Protein AF-A0A7Y5Q1J1-F1 (afdb_monomer_lite)

pLDDT: mean 89.86, std 9.93, range [48.72, 98.62]

Sequence (510 aa):
MSLLRELHPDAPARRYSLDDVWHGVTLSKNGDYIPRYSRTAEEQLLSAESVSALACLFGPPYAAAEPYPHQELEEAWRDLLTAQHHEFHSGEGDNGASGERLFERAIATSSEVFARTLEHLGRRVDALEGSAIVFNTLGWTRDVVHDHGVVRSVPAYGYRVVDPYDEIEEPRLGRIEMREEEAEFTLARGNFEVRIDRASGLVRQIFSRDWPDGILGAGKPLGGLEMRRNRSLERFETVNESSTESSGDFAEFVFLREGKAGSRIRVTYSMSMLHDALWIRLQGENVARPDPGLASALGLAIRPVFRPAALLHDHPYGTSEVTAERNRVRKYPTGDAISSSQVFEEVVRPFTASSFVDLLETDAAGRGLLVVHDGCQQFQRDTHGVRALLHSCDLWDGDHYDNVFDAELWLAPHATLRPTERMRLAMECNLGSPRFESFASALGGGDLPATLGALDVDAPNVLCTAFHRDRSASAASLAGSFASAATDPHVIRLVEFDGKPAEVTLRLPG

Foldseek 3Di:
DVVVCVVPVPPDDDDDDQLNPPPFADQQALQLVLLLLLVLLVLLLLLLQLLLLVQPVVPALDPDPDNHPVPLSVQLVVLSVVLPPVCLRRAVLPCVVVSVVSSVSSNVSSQVSNFVSQQSVLQFAAADFFKKKFFDSFQAFAWDADPQAIDHRAGGSWIFIGHPPDRHDHQPQHAWDWDDDPQWIWTDTDQWIWIAGPQFRWTQFTTHPLRNVGWAAHVGTWPWKWFAAPNDIKTQRHWDFDDFDDPPRWGKTWIWTAIPVRWTKIWIWTAFSHASKIKIKIKTDQADAFDADDRGFIKIDDFTNAFFPWKWADDVQEIDTDDLQDWDKHWAFPAAPPPGDIDIDTHASKGWHSFWMWRFHPDPQGWTKIKGWSSQTIWHDDRGGIMGGRHHHHRSNPPDHNRIYIIMMIIHTDTHDAQQRSVVVRVVVNPRPPSGDSMDTRRHPHDHHSGDHFKDKPWSQKTWPGWRWDAPVVCVVPPPPDDPPDGIDIDIDIGGYRPDDDDIDMDGDD

Radius of gyration: 24.0 Å; chains: 1; bounding box: 68×47×70 Å

Structure (mmCIF, N/CA/C/O backbone):
data_AF-A0A7Y5Q1J1-F1
#
_entry.id   AF-A0A7Y5Q1J1-F1
#
loop_
_atom_site.group_PDB
_atom_site.id
_atom_site.type_symbol
_atom_site.label_atom_id
_atom_site.label_alt_id
_atom_site.label_comp_id
_atom_site.label_asym_id
_atom_site.label_entity_id
_atom_site.label_seq_id
_atom_site.pdbx_PDB_ins_code
_atom_site.Cartn_x
_atom_site.Cartn_y
_atom_site.Cartn_z
_atom_site.occupancy
_atom_site.B_iso_or_equiv
_atom_site.auth_seq_id
_atom_site.auth_comp_id
_atom_site.auth_asym_id
_atom_site.auth_atom_id
_atom_site.pdbx_PDB_model_num
ATOM 1 N N . MET A 1 1 ? 26.486 -17.332 11.436 1.00 48.72 1 MET A N 1
ATOM 2 C CA . MET A 1 1 ? 25.911 -18.294 12.410 1.00 48.72 1 MET A CA 1
ATOM 3 C C . MET A 1 1 ? 26.838 -19.462 12.778 1.00 48.72 1 MET A C 1
ATOM 5 O O . MET A 1 1 ? 26.588 -20.045 13.826 1.00 48.72 1 MET A O 1
ATOM 9 N N . SER A 1 2 ? 27.883 -19.818 12.008 1.00 51.91 2 SER A N 1
ATOM 10 C CA . SER A 1 2 ? 28.749 -20.960 12.371 1.00 51.91 2 SER A CA 1
ATOM 11 C C . SER A 1 2 ? 29.604 -20.707 13.623 1.00 51.91 2 SER A C 1
ATOM 13 O O . SER A 1 2 ? 29.660 -21.570 14.488 1.00 51.91 2 SER A O 1
ATOM 15 N N . LEU A 1 3 ? 30.139 -19.492 13.803 1.00 49.16 3 LEU A N 1
ATOM 16 C CA . LEU A 1 3 ? 31.028 -19.169 14.933 1.00 49.16 3 LEU A CA 1
ATOM 17 C C . LEU A 1 3 ? 30.371 -19.303 16.327 1.00 49.16 3 LEU A C 1
ATOM 19 O O . LEU A 1 3 ? 30.995 -19.763 17.274 1.00 49.16 3 LEU A O 1
ATOM 23 N N . LEU A 1 4 ? 29.096 -18.917 16.472 1.00 55.03 4 LEU A N 1
ATOM 24 C CA . LEU A 1 4 ? 28.376 -18.993 17.756 1.00 55.03 4 LEU A CA 1
ATOM 25 C C . LEU A 1 4 ? 27.963 -20.427 18.120 1.00 55.03 4 LEU A C 1
ATOM 27 O O . LEU A 1 4 ? 27.951 -20.768 19.299 1.00 55.03 4 LEU A O 1
ATOM 31 N N . ARG A 1 5 ? 27.658 -21.273 17.123 1.00 56.66 5 ARG A N 1
ATOM 32 C CA . ARG A 1 5 ? 27.369 -22.702 17.345 1.00 56.66 5 ARG A CA 1
ATOM 33 C C . ARG A 1 5 ? 28.625 -23.501 17.677 1.00 56.66 5 ARG A C 1
ATOM 35 O O . ARG A 1 5 ? 28.531 -24.468 18.419 1.00 56.66 5 ARG A O 1
ATOM 42 N N . GLU A 1 6 ? 29.781 -23.089 17.162 1.00 69.81 6 GLU A N 1
ATOM 43 C CA . GLU A 1 6 ? 31.071 -23.679 17.535 1.00 69.81 6 GLU A CA 1
ATOM 44 C C . GLU A 1 6 ? 31.455 -23.354 18.986 1.00 69.81 6 GLU A C 1
ATOM 46 O O . GLU A 1 6 ? 32.007 -24.207 19.676 1.00 69.81 6 GLU A O 1
ATOM 51 N N . LEU A 1 7 ? 31.121 -22.154 19.475 1.00 75.44 7 LEU A N 1
ATOM 52 C CA . LEU A 1 7 ? 31.417 -21.734 20.851 1.00 75.44 7 LEU A CA 1
ATOM 53 C C . LEU A 1 7 ? 30.399 -22.249 21.882 1.00 75.44 7 LEU A C 1
ATOM 55 O O . LEU A 1 7 ? 30.766 -22.517 23.025 1.00 75.44 7 LEU A O 1
ATOM 59 N N . HIS A 1 8 ? 29.131 -22.402 21.490 1.00 77.25 8 HIS A N 1
ATOM 60 C CA . HIS A 1 8 ? 28.055 -22.897 22.351 1.00 77.25 8 HIS A CA 1
ATOM 61 C C . HIS A 1 8 ? 27.115 -23.834 21.573 1.00 77.25 8 HIS A C 1
ATOM 63 O O . HIS A 1 8 ? 26.019 -23.418 21.184 1.00 77.25 8 HIS A O 1
ATOM 69 N N . PRO A 1 9 ? 27.508 -25.104 21.356 1.00 76.25 9 PRO A N 1
ATOM 70 C CA . PRO A 1 9 ? 26.685 -26.072 20.625 1.00 76.25 9 PRO A CA 1
ATOM 71 C C . PRO A 1 9 ? 25.329 -26.329 21.301 1.00 76.25 9 PRO A C 1
ATOM 73 O O . PRO A 1 9 ? 24.355 -26.637 20.617 1.00 76.25 9 PRO A O 1
ATOM 76 N N . ASP A 1 10 ? 25.251 -26.104 22.616 1.00 85.75 10 ASP A N 1
ATOM 77 C CA . ASP A 1 10 ? 24.044 -26.280 23.431 1.00 85.75 10 ASP A CA 1
ATOM 78 C C . ASP A 1 10 ? 23.242 -24.983 23.644 1.00 85.75 10 ASP A C 1
ATOM 80 O O . ASP A 1 10 ? 22.283 -24.969 24.420 1.00 85.75 10 ASP A O 1
ATOM 84 N N . ALA A 1 11 ? 23.614 -23.865 23.006 1.00 83.00 11 ALA A N 1
ATOM 85 C CA . ALA A 1 11 ? 22.842 -22.632 23.141 1.00 83.00 11 ALA A CA 1
ATOM 86 C C . ALA A 1 11 ? 21.409 -22.847 22.608 1.00 83.00 11 ALA A C 1
ATOM 88 O O . ALA A 1 11 ? 21.237 -23.222 21.443 1.00 83.00 11 ALA A O 1
ATOM 89 N N . PRO A 1 12 ? 20.359 -22.594 23.413 1.00 82.88 12 PRO A N 1
ATOM 90 C CA . PRO A 1 12 ? 18.992 -22.825 22.976 1.00 82.88 12 PRO A CA 1
ATOM 91 C C . PRO A 1 12 ? 18.626 -21.853 21.854 1.00 82.88 12 PRO A C 1
ATOM 93 O O . PRO A 1 12 ? 18.803 -20.638 21.977 1.00 82.88 12 PRO A O 1
ATOM 96 N N . ALA A 1 13 ? 18.066 -22.381 20.765 1.00 82.69 13 ALA A N 1
ATOM 97 C CA . ALA A 1 13 ? 17.498 -21.554 19.711 1.00 82.69 13 ALA A CA 1
ATOM 98 C C . ALA A 1 13 ? 16.306 -20.767 20.275 1.00 82.69 13 ALA A C 1
ATOM 100 O O . ALA A 1 13 ? 15.287 -21.348 20.650 1.00 82.69 13 ALA A O 1
ATOM 101 N N . ARG A 1 14 ? 16.428 -19.438 20.332 1.00 81.38 14 ARG A N 1
ATOM 102 C CA . ARG A 1 14 ? 15.300 -18.561 20.652 1.00 81.38 14 ARG A CA 1
ATOM 103 C C . ARG A 1 14 ? 14.501 -18.298 19.386 1.00 81.38 14 ARG A C 1
ATOM 105 O O . ARG A 1 14 ? 15.072 -17.954 18.354 1.00 81.38 14 ARG A O 1
ATOM 112 N N . ARG A 1 15 ? 13.187 -18.473 19.474 1.00 80.44 15 ARG A N 1
ATOM 113 C CA . ARG A 1 15 ? 12.238 -18.099 18.425 1.00 80.44 15 ARG A CA 1
ATOM 114 C C . ARG A 1 15 ? 11.446 -16.911 18.939 1.00 80.44 15 ARG A C 1
ATOM 116 O O . ARG A 1 15 ? 10.961 -16.956 20.066 1.00 80.44 15 ARG A O 1
ATOM 123 N N . TYR A 1 16 ? 11.371 -15.875 18.124 1.00 79.69 16 TYR A N 1
ATOM 124 C CA . TYR A 1 16 ? 10.602 -14.674 18.395 1.00 79.69 16 TYR A CA 1
ATOM 125 C C . TYR A 1 16 ? 9.524 -14.576 17.325 1.00 79.69 16 TYR A C 1
ATOM 127 O O . TYR A 1 16 ? 9.804 -14.836 16.154 1.00 79.69 16 TYR A O 1
ATOM 135 N N . SER A 1 17 ? 8.309 -14.231 17.733 1.00 76.75 17 SER A N 1
ATOM 136 C CA . SER A 1 17 ? 7.320 -13.684 16.809 1.00 76.75 17 SER A CA 1
ATOM 137 C C . SER A 1 17 ? 7.632 -12.206 16.558 1.00 76.75 17 SER A C 1
ATOM 139 O O . SER A 1 17 ? 8.346 -11.575 17.345 1.00 76.75 17 SER A O 1
ATOM 141 N N . LEU A 1 18 ? 7.105 -11.623 15.482 1.00 77.12 18 LEU A N 1
ATOM 142 C CA . LEU A 1 18 ? 7.319 -10.197 15.224 1.00 77.12 18 LEU A CA 1
ATOM 143 C C . LEU A 1 18 ? 6.670 -9.304 16.292 1.00 77.12 18 LEU A C 1
ATOM 145 O O . LEU A 1 18 ? 7.191 -8.230 16.589 1.00 77.12 18 LEU A O 1
ATOM 149 N N . ASP A 1 19 ? 5.614 -9.771 16.964 1.00 79.56 19 ASP A N 1
ATOM 150 C CA . ASP A 1 19 ? 5.049 -9.040 18.100 1.00 79.56 19 ASP A CA 1
ATOM 151 C C . ASP A 1 19 ? 5.921 -9.099 19.369 1.00 79.56 19 ASP A C 1
ATOM 153 O O . ASP A 1 19 ? 5.800 -8.228 20.234 1.00 79.56 19 ASP A O 1
ATOM 157 N N . ASP A 1 20 ? 6.858 -10.052 19.474 1.00 79.25 20 ASP A N 1
ATOM 158 C CA . ASP A 1 20 ? 7.839 -10.097 20.569 1.00 79.25 20 ASP A CA 1
ATOM 159 C C . ASP A 1 20 ? 8.935 -9.044 20.451 1.00 79.25 20 ASP A C 1
ATOM 161 O O . ASP A 1 20 ? 9.536 -8.677 21.463 1.00 79.25 20 ASP A O 1
ATOM 165 N N . VAL A 1 21 ? 9.179 -8.555 19.235 1.00 72.56 21 VAL A N 1
ATOM 166 C CA . VAL A 1 21 ? 10.185 -7.529 18.943 1.00 72.56 21 VAL A CA 1
ATOM 167 C C . VAL A 1 21 ? 9.568 -6.155 18.713 1.00 72.56 21 VAL A C 1
ATOM 169 O O . VAL A 1 21 ? 10.268 -5.268 18.241 1.00 72.56 21 VAL A O 1
ATOM 172 N N . TRP A 1 22 ? 8.295 -5.948 19.077 1.00 79.56 22 TRP A N 1
ATOM 173 C CA . TRP A 1 22 ? 7.647 -4.639 18.998 1.00 79.56 22 TRP A CA 1
ATOM 174 C C . TRP A 1 22 ? 8.482 -3.584 19.749 1.00 79.56 22 TRP A C 1
ATOM 176 O O . TRP A 1 22 ? 8.569 -3.577 20.978 1.00 79.56 22 TRP A O 1
ATOM 186 N N . HIS A 1 23 ? 9.161 -2.736 18.973 1.00 63.34 23 HIS A N 1
ATOM 187 C CA . HIS A 1 23 ? 10.392 -2.035 19.367 1.00 63.34 23 HIS A CA 1
ATOM 188 C C . HIS A 1 23 ? 10.183 -0.586 19.832 1.00 63.34 23 HIS A C 1
ATOM 190 O O . HIS A 1 23 ? 11.147 0.115 20.125 1.00 63.34 23 HIS A O 1
ATOM 196 N N . GLY A 1 24 ? 8.932 -0.135 19.965 1.00 65.25 24 GLY A N 1
ATOM 197 C CA . GLY A 1 24 ? 8.620 1.105 20.684 1.00 65.25 24 GLY A CA 1
ATOM 198 C C . GLY A 1 24 ? 8.797 2.417 19.910 1.00 65.25 24 GLY A C 1
ATOM 199 O O . GLY A 1 24 ? 8.730 3.475 20.536 1.00 65.25 24 GLY A O 1
ATOM 200 N N . VAL A 1 25 ? 8.957 2.380 18.583 1.00 79.12 25 VAL A N 1
ATOM 201 C CA . VAL A 1 25 ? 8.734 3.561 17.727 1.00 79.12 25 VAL A CA 1
ATOM 202 C C . VAL A 1 25 ? 7.222 3.772 17.573 1.00 79.12 25 VAL A C 1
ATOM 204 O O . VAL A 1 25 ? 6.501 2.785 17.408 1.00 79.12 25 VAL A O 1
ATOM 207 N N . THR A 1 26 ? 6.720 5.014 17.655 1.00 84.62 26 THR A N 1
ATOM 208 C CA . THR A 1 26 ? 5.312 5.279 17.301 1.00 84.62 26 THR A CA 1
ATOM 209 C C . THR A 1 26 ? 5.181 5.080 15.816 1.00 84.62 26 THR A C 1
ATOM 211 O O . THR A 1 26 ? 5.703 5.872 15.050 1.00 84.62 26 THR A O 1
ATOM 214 N N . LEU A 1 27 ? 4.470 4.043 15.420 1.00 89.62 27 LEU A N 1
ATOM 215 C CA . LEU A 1 27 ? 3.804 4.037 14.130 1.00 89.62 27 LEU A CA 1
ATOM 216 C C . LEU A 1 27 ? 2.409 4.648 14.338 1.00 89.62 27 LEU A C 1
ATOM 218 O O . LEU A 1 27 ? 1.888 4.628 15.455 1.00 89.62 27 LEU A O 1
ATOM 222 N N . SER A 1 28 ? 1.805 5.179 13.287 1.00 92.56 28 SER A N 1
ATOM 223 C CA . SER A 1 28 ? 0.619 6.047 13.207 1.00 92.56 28 SER A CA 1
ATOM 224 C C . SER A 1 28 ? 0.804 7.510 13.600 1.00 92.56 28 SER A C 1
ATOM 226 O O . SER A 1 28 ? -0.169 8.259 13.580 1.00 92.56 28 SER A O 1
ATOM 228 N N . LYS A 1 29 ? 1.989 7.970 14.006 1.00 92.50 29 LYS A N 1
ATOM 229 C CA . LYS A 1 29 ? 2.165 9.397 14.334 1.00 92.50 29 LYS A CA 1
ATOM 230 C C . LYS A 1 29 ? 2.142 10.267 13.086 1.00 92.50 29 LYS A C 1
ATOM 232 O O . LYS A 1 29 ? 2.488 9.780 12.018 1.00 92.50 29 LYS A O 1
ATOM 237 N N . ASN A 1 30 ? 1.624 11.489 13.212 1.00 93.88 30 ASN A N 1
ATOM 238 C CA . ASN A 1 30 ? 1.484 12.438 12.097 1.00 93.88 30 ASN A CA 1
ATOM 239 C C . ASN A 1 30 ? 0.876 11.818 10.828 1.00 93.88 30 ASN A C 1
ATOM 241 O O . ASN A 1 30 ? 1.170 12.205 9.706 1.00 93.88 30 ASN A O 1
ATOM 245 N N . GLY A 1 31 ? 0.011 10.814 11.003 1.00 93.75 31 GLY A N 1
ATOM 246 C CA . GLY A 1 31 ? -0.638 10.170 9.879 1.00 93.75 31 GLY A CA 1
ATOM 247 C C . GLY A 1 31 ? 0.305 9.260 9.119 1.00 93.75 31 GLY A C 1
ATOM 248 O O . GLY A 1 31 ? 0.183 9.209 7.905 1.00 93.75 31 GLY A O 1
ATOM 249 N N . ASP A 1 32 ? 1.255 8.597 9.794 1.00 94.06 32 ASP A N 1
ATOM 250 C CA . ASP A 1 32 ? 2.233 7.659 9.215 1.00 94.06 32 ASP A CA 1
ATOM 251 C C . ASP A 1 32 ? 2.894 8.223 7.940 1.00 94.06 32 ASP A C 1
ATOM 253 O O . ASP A 1 32 ? 3.154 7.504 6.971 1.00 94.06 32 ASP A O 1
ATOM 257 N N . TYR A 1 33 ? 3.132 9.537 7.924 1.00 91.81 33 TYR A N 1
ATOM 258 C CA . TYR A 1 33 ? 3.593 10.245 6.736 1.00 91.81 33 TYR A CA 1
ATOM 259 C C . TYR A 1 33 ? 4.983 9.738 6.303 1.00 91.81 33 TYR A C 1
ATOM 261 O O . TYR A 1 33 ? 5.160 9.414 5.129 1.00 91.81 33 TYR A O 1
ATOM 269 N N . ILE A 1 34 ? 5.927 9.544 7.240 1.00 92.81 34 ILE A N 1
ATOM 270 C CA . ILE A 1 34 ? 7.263 8.995 6.947 1.00 92.81 34 ILE A CA 1
ATOM 271 C C . ILE A 1 34 ? 7.183 7.560 6.382 1.00 92.81 34 ILE A C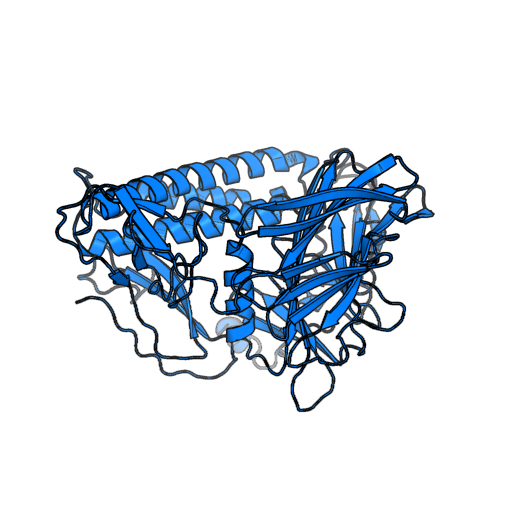 1
ATOM 273 O O . ILE A 1 34 ? 7.752 7.322 5.312 1.00 92.81 34 ILE A O 1
ATOM 277 N N . PRO A 1 35 ? 6.471 6.591 7.003 1.00 93.12 35 PRO A N 1
ATOM 278 C CA . PRO A 1 35 ? 6.261 5.271 6.400 1.00 93.12 35 PRO A CA 1
ATOM 279 C C . PRO A 1 35 ? 5.631 5.305 5.001 1.00 93.12 35 PRO A C 1
ATOM 281 O O . PRO A 1 35 ? 6.047 4.539 4.125 1.00 93.12 35 PRO A O 1
ATOM 284 N N . ARG A 1 36 ? 4.658 6.194 4.762 1.00 93.38 36 ARG A N 1
ATOM 285 C CA . ARG A 1 36 ? 4.035 6.372 3.440 1.00 93.38 36 ARG A CA 1
ATOM 286 C C . ARG A 1 36 ? 5.018 6.931 2.416 1.00 93.38 36 ARG A C 1
ATOM 288 O O . ARG A 1 36 ? 5.104 6.379 1.323 1.00 93.38 36 ARG A O 1
ATOM 295 N N . TYR A 1 37 ? 5.787 7.960 2.770 1.00 93.38 37 TYR A N 1
ATOM 296 C CA . TYR A 1 37 ? 6.833 8.533 1.915 1.00 93.38 37 TYR A CA 1
ATOM 297 C C . TYR A 1 37 ? 7.917 7.513 1.579 1.00 93.38 37 TYR A C 1
ATOM 299 O O . TYR A 1 37 ? 8.285 7.379 0.415 1.00 93.38 37 TYR A O 1
ATOM 307 N N . SER A 1 38 ? 8.364 6.738 2.570 1.00 94.75 38 SER A N 1
ATOM 308 C CA . SER A 1 38 ? 9.313 5.646 2.359 1.00 94.75 38 SER A CA 1
ATOM 309 C C . SER A 1 38 ? 8.802 4.644 1.332 1.00 94.75 38 SER A C 1
ATOM 311 O O . SER A 1 38 ? 9.544 4.270 0.428 1.00 94.75 38 SER A O 1
ATOM 313 N N . ARG A 1 39 ? 7.540 4.215 1.452 1.00 93.62 39 ARG A N 1
ATOM 314 C CA . ARG A 1 39 ? 6.940 3.281 0.494 1.00 93.62 39 ARG A CA 1
ATOM 315 C C . ARG A 1 39 ? 6.841 3.886 -0.901 1.00 93.62 39 ARG A C 1
ATOM 317 O O . ARG A 1 39 ? 7.271 3.253 -1.853 1.00 93.62 39 ARG A O 1
ATOM 324 N N . THR A 1 40 ? 6.315 5.104 -1.009 1.00 93.50 40 THR A N 1
ATOM 325 C CA . THR A 1 40 ? 6.199 5.841 -2.276 1.00 93.50 40 THR A CA 1
ATOM 326 C C . THR A 1 40 ? 7.563 5.954 -2.964 1.00 93.50 40 THR A C 1
ATOM 328 O O . THR A 1 40 ? 7.696 5.618 -4.136 1.00 93.50 40 THR A O 1
ATOM 331 N N . ALA A 1 41 ? 8.605 6.354 -2.234 1.00 95.25 41 ALA A N 1
ATOM 332 C CA . ALA A 1 41 ? 9.956 6.450 -2.773 1.00 95.25 41 ALA A CA 1
ATOM 333 C C . ALA A 1 41 ? 10.507 5.089 -3.233 1.00 95.25 41 ALA A C 1
ATOM 335 O O . ALA A 1 41 ? 11.075 5.007 -4.319 1.00 95.25 41 ALA A O 1
ATOM 336 N N . GLU A 1 42 ? 10.317 4.022 -2.452 1.00 95.75 42 GLU A N 1
ATOM 337 C CA . GLU A 1 42 ? 10.762 2.671 -2.820 1.00 95.75 42 GLU A CA 1
ATOM 338 C C . GLU A 1 42 ? 10.025 2.134 -4.057 1.00 95.75 42 GLU A C 1
ATOM 340 O O . GLU A 1 42 ? 10.660 1.641 -4.988 1.00 95.75 42 GLU A O 1
ATOM 345 N N . GLU A 1 43 ? 8.699 2.275 -4.111 1.00 94.75 43 GLU A N 1
ATOM 346 C CA . GLU A 1 43 ? 7.874 1.848 -5.247 1.00 94.75 43 GLU A CA 1
ATOM 347 C C . GLU A 1 43 ? 8.248 2.595 -6.534 1.00 94.75 43 GLU A C 1
ATOM 349 O O . GLU A 1 43 ? 8.397 1.965 -7.587 1.00 94.75 43 GLU A O 1
ATOM 354 N N . GLN A 1 44 ? 8.455 3.916 -6.464 1.00 95.50 44 GLN A N 1
ATOM 355 C CA . GLN A 1 44 ? 8.859 4.703 -7.630 1.00 95.50 44 GLN A CA 1
ATOM 356 C C . GLN A 1 44 ? 10.255 4.326 -8.118 1.00 95.50 44 GLN A C 1
ATOM 358 O O . GLN A 1 44 ? 10.487 4.210 -9.323 1.00 95.50 44 GLN A O 1
ATOM 363 N N . LEU A 1 45 ? 11.187 4.103 -7.194 1.00 96.56 45 LEU A N 1
ATOM 364 C CA . LEU A 1 45 ? 12.552 3.736 -7.534 1.00 96.56 45 LEU A CA 1
ATOM 365 C C . LEU A 1 45 ? 12.590 2.346 -8.189 1.00 96.56 45 LEU A C 1
ATOM 367 O O . LEU A 1 45 ? 13.132 2.211 -9.285 1.00 96.56 45 LEU A O 1
ATOM 371 N N . LEU A 1 46 ? 11.916 1.345 -7.613 1.00 96.38 46 LEU A N 1
ATOM 372 C CA . LEU A 1 46 ? 11.787 0.013 -8.224 1.00 96.38 46 LEU A CA 1
ATOM 373 C C . LEU A 1 46 ? 11.100 0.069 -9.601 1.00 96.38 46 LEU A C 1
ATOM 375 O O . LEU A 1 46 ? 11.478 -0.662 -10.522 1.00 96.38 46 LEU A O 1
ATOM 379 N N . SER A 1 47 ? 10.121 0.960 -9.771 1.00 95.62 47 SER A N 1
ATOM 380 C CA . SER A 1 47 ? 9.475 1.197 -11.066 1.00 95.62 47 SER A CA 1
ATOM 381 C C . SER A 1 47 ? 10.474 1.754 -12.086 1.00 95.62 47 SER A C 1
ATOM 383 O O . SER A 1 47 ? 10.587 1.210 -13.188 1.00 95.62 47 SER A O 1
ATOM 385 N N . ALA A 1 48 ? 11.249 2.777 -11.709 1.00 96.31 48 ALA A N 1
ATOM 386 C CA . ALA A 1 48 ? 12.286 3.396 -12.538 1.00 96.31 48 ALA A CA 1
ATOM 387 C C . ALA A 1 48 ? 13.392 2.409 -12.939 1.00 96.31 48 ALA A C 1
ATOM 389 O O . ALA A 1 48 ? 13.812 2.385 -14.101 1.00 96.31 48 ALA A O 1
ATOM 390 N N . GLU A 1 49 ? 13.826 1.555 -12.011 1.00 97.19 49 GLU A N 1
ATOM 391 C CA . GLU A 1 49 ? 14.774 0.474 -12.286 1.00 97.19 49 GLU A CA 1
ATOM 392 C C . GLU A 1 49 ? 14.221 -0.511 -13.317 1.00 97.19 49 GLU A C 1
ATOM 394 O O . GLU A 1 49 ? 14.903 -0.833 -14.293 1.00 97.19 49 GLU A O 1
ATOM 399 N N . SER A 1 50 ? 12.973 -0.951 -13.138 1.00 97.06 50 SER A N 1
ATOM 400 C CA . SER A 1 50 ? 12.378 -1.979 -13.994 1.00 97.06 50 SER A CA 1
ATOM 401 C C . SER A 1 50 ? 12.183 -1.524 -15.439 1.00 97.06 50 SER A C 1
ATOM 403 O O . SER A 1 50 ? 12.550 -2.253 -16.365 1.00 97.06 50 SER A O 1
ATOM 405 N N . VAL A 1 51 ? 11.694 -0.297 -15.656 1.00 95.81 51 VAL A N 1
ATOM 406 C CA . VAL A 1 51 ? 11.536 0.252 -17.011 1.00 95.81 51 VAL A CA 1
ATOM 407 C C . VAL A 1 51 ? 12.897 0.507 -17.671 1.00 95.81 51 VAL A C 1
ATOM 409 O O . VAL A 1 51 ? 13.074 0.214 -18.855 1.00 95.81 51 VAL A O 1
ATOM 412 N N . SER A 1 52 ? 13.899 0.954 -16.902 1.00 95.62 52 SER A N 1
ATOM 413 C CA . SER A 1 52 ? 15.276 1.148 -17.387 1.00 95.62 52 SER A CA 1
ATOM 414 C C . SER A 1 52 ? 15.942 -0.174 -17.767 1.00 95.62 52 SER A C 1
ATOM 416 O O . SER A 1 52 ? 16.620 -0.264 -18.795 1.00 95.62 52 SER A O 1
ATOM 418 N N . ALA A 1 53 ? 15.732 -1.224 -16.973 1.00 95.56 53 ALA A N 1
ATOM 419 C CA . ALA A 1 53 ? 16.254 -2.559 -17.242 1.00 95.56 53 ALA A CA 1
ATOM 420 C C . ALA A 1 53 ? 15.600 -3.203 -18.473 1.00 95.56 53 ALA A C 1
ATOM 422 O O . ALA A 1 53 ? 16.299 -3.876 -19.241 1.00 95.56 53 ALA A O 1
ATOM 423 N N . LEU A 1 54 ? 14.303 -2.954 -18.700 1.00 95.50 54 LEU A N 1
ATOM 424 C CA . LEU A 1 54 ? 13.604 -3.360 -19.920 1.00 95.50 54 LEU A CA 1
ATOM 425 C C . LEU A 1 54 ? 14.159 -2.618 -21.143 1.00 95.50 54 LEU A C 1
ATOM 427 O O . LEU A 1 54 ? 14.521 -3.255 -22.131 1.00 95.50 54 LEU A O 1
ATOM 431 N N . ALA A 1 55 ? 14.274 -1.288 -21.077 1.00 93.62 55 ALA A N 1
ATOM 432 C CA . ALA A 1 55 ? 14.780 -0.473 -22.185 1.00 93.62 55 ALA A CA 1
ATOM 433 C C . ALA A 1 55 ? 16.197 -0.886 -22.617 1.00 93.62 55 ALA A C 1
ATOM 435 O O . ALA A 1 55 ? 16.495 -0.953 -23.810 1.00 93.62 55 ALA A O 1
ATOM 436 N N . CYS A 1 56 ? 17.040 -1.270 -21.655 1.00 92.12 56 CYS A N 1
ATOM 437 C CA . CYS A 1 56 ? 18.390 -1.776 -21.894 1.00 92.12 56 CYS A CA 1
ATOM 438 C C . CYS A 1 56 ? 18.474 -3.018 -22.797 1.00 92.12 56 CYS A C 1
ATOM 440 O O . CYS A 1 56 ? 19.546 -3.271 -23.353 1.00 92.12 56 CYS A O 1
ATOM 442 N N . LEU A 1 57 ? 17.394 -3.795 -22.951 1.00 90.69 57 LEU A N 1
ATOM 443 C CA . LEU A 1 57 ? 17.362 -4.936 -23.876 1.00 90.69 57 LEU A CA 1
ATOM 444 C C . LEU A 1 57 ? 17.519 -4.498 -25.342 1.00 90.69 57 LEU A C 1
ATOM 446 O O . LEU A 1 57 ? 17.917 -5.299 -26.184 1.00 90.69 57 LEU A O 1
ATOM 450 N N . PHE A 1 58 ? 17.260 -3.222 -25.642 1.00 88.75 58 PHE A N 1
ATOM 451 C CA . PHE A 1 58 ? 17.244 -2.670 -26.998 1.00 88.75 58 PHE A CA 1
ATOM 452 C C . PHE A 1 58 ? 18.385 -1.690 -27.276 1.00 88.75 58 PHE A C 1
ATOM 454 O O . PHE A 1 58 ? 18.320 -0.918 -28.240 1.00 88.75 58 PHE A O 1
ATOM 461 N N . GLY A 1 59 ? 19.434 -1.736 -26.452 1.00 82.62 59 GLY A N 1
ATOM 462 C CA . GLY A 1 59 ? 20.575 -0.831 -26.528 1.00 82.62 59 GLY A CA 1
ATOM 463 C C . GLY A 1 59 ? 20.374 0.459 -25.724 1.00 82.62 59 GLY A C 1
ATOM 464 O O . GLY A 1 59 ? 19.446 0.559 -24.923 1.00 82.62 59 GLY A O 1
ATOM 465 N N . PRO A 1 60 ? 21.278 1.440 -25.879 1.00 73.50 60 PRO A N 1
ATOM 466 C CA . PRO A 1 60 ? 21.200 2.690 -25.138 1.00 73.50 60 PRO A CA 1
ATOM 467 C C . PRO A 1 60 ? 19.987 3.524 -25.594 1.00 73.50 60 PRO A C 1
ATOM 469 O O . PRO A 1 60 ? 19.809 3.728 -26.798 1.00 73.50 60 PRO A O 1
ATOM 472 N N . PRO A 1 61 ? 19.175 4.049 -24.658 1.00 63.88 61 PRO A N 1
ATOM 473 C CA . PRO A 1 61 ? 17.943 4.761 -24.993 1.00 63.88 61 PRO A CA 1
ATOM 474 C C . PRO A 1 61 ? 18.168 6.169 -25.588 1.00 63.88 61 PRO A C 1
ATOM 476 O O . PRO A 1 61 ? 17.263 6.799 -26.125 1.00 63.88 61 PRO A O 1
ATOM 479 N N . TYR A 1 62 ? 19.378 6.719 -25.519 1.00 60.31 62 TYR A N 1
ATOM 480 C CA . TYR A 1 62 ? 19.733 8.008 -26.127 1.00 60.31 62 TYR A CA 1
ATOM 481 C C . TYR A 1 62 ? 21.258 8.115 -26.240 1.00 60.31 62 TYR A C 1
ATOM 483 O O . TYR A 1 62 ? 21.971 7.163 -25.931 1.00 60.31 62 TYR A O 1
ATOM 491 N N . ALA A 1 63 ? 21.785 9.275 -26.649 1.00 58.34 63 ALA A N 1
ATOM 492 C CA . ALA A 1 63 ? 23.220 9.582 -26.623 1.00 58.34 63 ALA A CA 1
ATOM 493 C C . ALA A 1 63 ? 23.787 9.720 -25.185 1.00 58.34 63 ALA A C 1
ATOM 495 O O . ALA A 1 63 ? 24.576 10.620 -24.906 1.00 58.34 63 ALA A O 1
ATOM 496 N N . ALA A 1 64 ? 23.349 8.871 -24.252 1.00 65.19 64 ALA A N 1
ATOM 497 C CA . ALA A 1 64 ? 23.979 8.689 -22.954 1.00 65.19 64 ALA A CA 1
ATOM 498 C C . ALA A 1 64 ? 25.288 7.914 -23.102 1.00 65.19 64 ALA A C 1
ATOM 500 O O . ALA A 1 64 ? 25.455 7.094 -24.005 1.00 65.19 64 ALA A O 1
ATOM 501 N N . ALA A 1 65 ? 26.197 8.150 -22.158 1.00 67.69 65 ALA A N 1
ATOM 502 C CA . ALA A 1 65 ? 27.415 7.362 -22.027 1.00 67.69 65 ALA A CA 1
ATOM 503 C C . ALA A 1 65 ? 27.133 5.913 -21.578 1.00 67.69 65 ALA A C 1
ATOM 505 O O . ALA A 1 65 ? 27.913 5.023 -21.906 1.00 67.69 65 ALA A O 1
ATOM 506 N N . GLU A 1 66 ? 26.023 5.672 -20.867 1.00 77.94 66 GLU A N 1
ATOM 507 C CA . GLU A 1 66 ? 25.650 4.366 -20.314 1.00 77.94 66 GLU A CA 1
ATOM 508 C C . GLU A 1 66 ? 24.198 3.989 -20.681 1.00 77.94 66 GLU A C 1
ATOM 510 O O . GLU A 1 66 ? 23.326 4.858 -20.669 1.00 77.94 66 GLU A O 1
ATOM 515 N N . PRO A 1 67 ? 23.899 2.711 -20.997 1.00 83.12 67 PRO A N 1
ATOM 516 C CA . PRO A 1 67 ? 22.534 2.269 -21.303 1.00 83.12 67 PRO A CA 1
ATOM 517 C C . PRO A 1 67 ? 21.561 2.321 -20.115 1.00 83.12 67 PRO A C 1
ATOM 519 O O . PRO A 1 67 ? 20.359 2.445 -20.328 1.00 83.12 67 PRO A O 1
ATOM 522 N N . TYR A 1 68 ? 22.073 2.200 -18.887 1.00 92.31 68 TYR A N 1
ATOM 523 C CA . TYR A 1 68 ? 21.300 2.181 -17.645 1.00 92.31 68 TYR A CA 1
ATOM 524 C C . TYR A 1 68 ? 21.698 3.379 -16.767 1.00 92.31 68 TYR A C 1
ATOM 526 O O . TYR A 1 68 ? 22.897 3.630 -16.627 1.00 92.31 68 TYR A O 1
ATOM 534 N N . PRO A 1 69 ? 20.746 4.115 -16.164 1.00 93.31 69 PRO A N 1
ATOM 535 C CA . PRO A 1 69 ? 21.025 5.340 -15.411 1.00 93.31 69 PRO A CA 1
ATOM 536 C C . PRO A 1 69 ? 21.529 5.029 -13.992 1.00 93.31 69 PRO A C 1
ATOM 538 O O . PRO A 1 69 ? 20.877 5.330 -12.993 1.00 93.31 69 PRO A O 1
ATOM 541 N N . HIS A 1 70 ? 22.693 4.376 -13.901 1.00 92.88 70 HIS A N 1
ATOM 542 C CA . HIS A 1 70 ? 23.282 3.942 -12.632 1.00 92.88 70 HIS A CA 1
ATOM 543 C C . HIS A 1 70 ? 23.499 5.103 -11.666 1.00 92.88 70 HIS A C 1
ATOM 545 O O . HIS A 1 70 ? 23.193 4.967 -10.488 1.00 92.88 70 HIS A O 1
ATOM 551 N N . GLN A 1 71 ? 24.027 6.231 -12.148 1.00 92.75 71 GLN A N 1
ATOM 552 C CA . GLN A 1 71 ? 24.356 7.353 -11.275 1.00 92.75 71 GLN A CA 1
ATOM 553 C C . GLN A 1 71 ? 23.101 7.900 -10.586 1.00 92.75 71 GLN A C 1
ATOM 555 O O . GLN A 1 71 ? 23.072 7.994 -9.360 1.00 92.75 71 GLN A O 1
ATOM 560 N N . GLU A 1 72 ? 22.066 8.223 -11.360 1.00 95.81 72 GLU A N 1
ATOM 561 C CA . GLU A 1 72 ? 20.838 8.820 -10.838 1.00 95.81 72 GLU A CA 1
ATOM 562 C C . GLU A 1 72 ? 20.086 7.859 -9.911 1.00 95.81 72 GLU A C 1
ATOM 564 O O . GLU A 1 72 ? 19.625 8.263 -8.844 1.00 95.81 72 GLU A O 1
ATOM 569 N N . LEU A 1 73 ? 20.002 6.574 -10.276 1.00 96.75 73 LEU A N 1
ATOM 570 C CA . LEU A 1 73 ? 19.327 5.568 -9.452 1.00 96.75 73 LEU A CA 1
ATOM 571 C C . LEU A 1 73 ? 20.106 5.254 -8.164 1.00 96.75 73 LEU A C 1
ATOM 573 O O . LEU A 1 73 ? 19.495 5.104 -7.108 1.00 96.75 73 LEU A O 1
ATOM 577 N N . GLU A 1 74 ? 21.442 5.208 -8.203 1.00 96.12 74 GLU A N 1
ATOM 578 C CA . GLU A 1 74 ? 22.261 5.063 -6.991 1.00 96.12 74 GLU A CA 1
ATOM 579 C C . GLU A 1 74 ? 22.128 6.273 -6.058 1.00 96.12 74 GLU A C 1
ATOM 581 O O . GLU A 1 74 ? 22.093 6.110 -4.838 1.00 96.12 74 GLU A O 1
ATOM 586 N N . GLU A 1 75 ? 22.086 7.492 -6.601 1.00 97.81 75 GLU A N 1
ATOM 587 C CA . GLU A 1 75 ? 21.861 8.709 -5.814 1.00 97.81 75 GLU A CA 1
ATOM 588 C C . GLU A 1 75 ? 20.468 8.696 -5.167 1.00 97.81 75 GLU A C 1
ATOM 590 O O . GLU A 1 75 ? 20.368 8.895 -3.954 1.00 97.81 75 GLU A O 1
ATOM 595 N N . ALA A 1 76 ? 19.422 8.332 -5.917 1.00 98.31 76 ALA A N 1
ATOM 596 C CA . ALA A 1 76 ? 18.072 8.170 -5.377 1.00 98.31 76 ALA A CA 1
ATOM 597 C C . ALA A 1 76 ? 18.004 7.098 -4.270 1.00 98.31 76 ALA A C 1
ATOM 599 O O . ALA A 1 76 ? 17.363 7.315 -3.240 1.00 98.31 76 ALA A O 1
ATOM 600 N N . TRP A 1 77 ? 18.712 5.971 -4.426 1.00 98.31 77 TRP A N 1
ATOM 601 C CA . TRP A 1 77 ? 18.807 4.941 -3.383 1.00 98.31 77 TRP A CA 1
ATOM 602 C C . TRP A 1 77 ? 19.520 5.453 -2.134 1.00 98.31 77 TRP A C 1
ATOM 604 O O . TRP A 1 77 ? 19.075 5.178 -1.020 1.00 98.31 77 TRP A O 1
ATOM 614 N N . ARG A 1 78 ? 20.621 6.201 -2.285 1.00 98.44 78 ARG A N 1
ATOM 615 C CA . ARG A 1 78 ? 21.333 6.798 -1.140 1.00 98.44 78 ARG A CA 1
ATOM 616 C C . ARG A 1 78 ? 20.421 7.737 -0.361 1.00 98.44 78 ARG A C 1
ATOM 618 O O . ARG A 1 78 ? 20.453 7.713 0.870 1.00 98.44 78 ARG A O 1
ATOM 625 N N . ASP A 1 79 ? 19.601 8.513 -1.056 1.00 98.56 79 ASP A N 1
ATOM 626 C CA . ASP A 1 79 ? 18.645 9.424 -0.434 1.00 98.56 79 ASP A CA 1
ATOM 627 C C . ASP A 1 79 ? 17.550 8.684 0.317 1.00 98.56 79 ASP A C 1
ATOM 629 O O . ASP A 1 79 ? 17.358 8.942 1.505 1.00 98.56 79 ASP A O 1
ATOM 633 N N . LEU A 1 80 ? 16.911 7.712 -0.338 1.00 98.19 80 LEU A N 1
ATOM 634 C CA . LEU A 1 80 ? 15.900 6.849 0.265 1.00 98.19 80 LEU A CA 1
ATOM 635 C C . LEU A 1 80 ? 16.436 6.147 1.521 1.00 98.19 80 LEU A C 1
ATOM 637 O O . LEU A 1 80 ? 15.849 6.257 2.594 1.00 98.19 80 LEU A O 1
ATOM 641 N N . LEU A 1 81 ? 17.581 5.469 1.420 1.00 98.06 81 LEU A N 1
ATOM 642 C CA . LEU A 1 81 ? 18.167 4.722 2.538 1.00 98.06 81 LEU A CA 1
ATOM 643 C C . LEU A 1 81 ? 18.612 5.637 3.682 1.00 98.06 81 LEU A C 1
ATOM 645 O O . LEU A 1 81 ? 18.526 5.253 4.849 1.00 98.06 81 LEU A O 1
ATOM 649 N N . THR A 1 82 ? 19.071 6.851 3.368 1.00 97.50 82 THR A N 1
ATOM 650 C CA . THR A 1 82 ? 19.371 7.851 4.396 1.00 97.50 82 THR A CA 1
ATOM 651 C C . THR A 1 82 ? 18.078 8.287 5.081 1.00 97.50 82 THR A C 1
ATOM 653 O O . THR A 1 82 ? 18.014 8.257 6.305 1.00 97.50 82 THR A O 1
ATOM 656 N N . ALA A 1 83 ? 17.029 8.611 4.323 1.00 96.62 83 ALA A N 1
ATOM 657 C CA . ALA A 1 83 ? 15.723 9.021 4.843 1.00 96.62 83 ALA A CA 1
ATOM 658 C C . ALA A 1 83 ? 15.027 7.935 5.688 1.00 96.62 83 ALA A C 1
ATOM 660 O O . ALA A 1 83 ? 14.304 8.248 6.630 1.00 96.62 83 ALA A O 1
ATOM 661 N N . GLN A 1 84 ? 15.299 6.658 5.409 1.00 95.12 84 GLN A N 1
ATOM 662 C CA . GLN A 1 84 ? 14.839 5.511 6.201 1.00 95.12 84 GLN A CA 1
ATOM 663 C C . GLN A 1 84 ? 15.597 5.317 7.524 1.00 95.12 84 GLN A C 1
ATOM 665 O O . GLN A 1 84 ? 15.297 4.385 8.279 1.00 95.12 84 GLN A O 1
ATOM 670 N N . HIS A 1 85 ? 16.582 6.163 7.841 1.00 93.88 85 HIS A N 1
ATOM 671 C CA . HIS A 1 85 ? 17.255 6.095 9.129 1.00 93.88 85 HIS A CA 1
ATOM 672 C C . HIS A 1 85 ? 16.239 6.256 10.265 1.00 93.88 85 HIS A C 1
ATOM 674 O O . HIS A 1 85 ? 15.465 7.211 10.299 1.00 93.88 85 HIS A O 1
ATOM 680 N N . HIS A 1 86 ? 16.270 5.328 11.225 1.00 88.94 86 HIS A N 1
ATOM 681 C CA . HIS A 1 86 ? 15.275 5.256 12.295 1.00 88.94 86 HIS A CA 1
ATOM 682 C C . HIS A 1 86 ? 15.102 6.571 13.065 1.00 88.94 86 HIS A C 1
ATOM 684 O O . HIS A 1 86 ? 13.982 6.857 13.458 1.00 88.94 86 HIS A O 1
ATOM 690 N N . GLU A 1 87 ? 16.154 7.384 13.218 1.00 88.81 87 GLU A N 1
ATOM 691 C CA . GLU A 1 87 ? 16.084 8.701 13.879 1.00 88.81 87 GLU A CA 1
ATOM 692 C C . GLU A 1 87 ? 15.179 9.717 13.171 1.00 88.81 87 GLU A C 1
ATOM 694 O O . GLU A 1 87 ? 14.588 10.561 13.840 1.00 88.81 87 GLU A O 1
ATOM 699 N N . PHE A 1 88 ? 15.033 9.644 11.843 1.00 92.06 88 PHE A N 1
ATOM 700 C CA . PHE A 1 88 ? 14.106 10.527 11.128 1.00 92.06 88 PHE A CA 1
ATOM 701 C C . PHE A 1 88 ? 12.658 10.187 11.444 1.00 92.06 88 PHE A C 1
ATOM 703 O O . PHE A 1 88 ? 11.842 11.087 11.608 1.00 92.06 88 PHE A O 1
ATOM 710 N N . HIS A 1 89 ? 12.362 8.894 11.586 1.00 88.31 89 HIS A N 1
ATOM 711 C CA . HIS A 1 89 ? 11.044 8.449 12.001 1.00 88.31 89 HIS A CA 1
ATOM 712 C C . HIS A 1 89 ? 10.856 8.546 13.517 1.00 88.31 89 HIS A C 1
ATOM 714 O O . HIS A 1 89 ? 9.766 8.854 13.948 1.00 88.31 89 HIS A O 1
ATOM 720 N N . SER A 1 90 ? 11.847 8.304 14.379 1.00 86.56 90 SER A N 1
ATOM 721 C CA . SER A 1 90 ? 11.639 8.369 15.836 1.00 86.56 90 SER A CA 1
ATOM 722 C C . SER A 1 90 ? 11.608 9.793 16.384 1.00 86.56 90 SER A C 1
ATOM 724 O O . SER A 1 90 ? 10.897 10.017 17.359 1.00 86.56 90 SER A O 1
ATOM 726 N N . GLY A 1 91 ? 12.321 10.732 15.755 1.00 87.44 91 GLY A N 1
ATOM 727 C CA . GLY A 1 91 ? 12.328 12.156 16.098 1.00 87.44 91 GLY A CA 1
ATOM 728 C C . GLY A 1 91 ? 11.899 13.016 14.913 1.00 87.44 91 GLY A C 1
ATOM 729 O O . GLY A 1 91 ? 12.688 13.821 14.416 1.00 87.44 91 GLY A O 1
ATOM 730 N N . GLU A 1 92 ? 10.655 12.851 14.459 1.00 90.50 92 GLU A N 1
ATOM 731 C CA . GLU A 1 92 ? 10.085 13.627 13.348 1.00 90.50 92 GLU A CA 1
ATOM 732 C C . GLU A 1 92 ? 10.095 15.125 13.666 1.00 90.50 92 GLU A C 1
ATOM 734 O O . GLU A 1 92 ? 10.423 15.936 12.802 1.00 90.50 92 GLU A O 1
ATOM 739 N N . GLY A 1 93 ? 9.836 15.490 14.927 1.00 89.38 93 GLY A N 1
ATOM 740 C CA . GLY A 1 93 ? 9.854 16.887 15.368 1.00 89.38 93 GLY A CA 1
ATOM 741 C C . GLY A 1 93 ? 11.225 17.568 15.310 1.00 89.38 93 GLY A C 1
ATOM 742 O O . GLY A 1 93 ? 11.286 18.781 15.115 1.00 89.38 93 GLY A O 1
ATOM 743 N N . ASP A 1 94 ? 12.314 16.803 15.429 1.00 88.56 94 ASP A N 1
ATOM 744 C CA . ASP A 1 94 ? 13.683 17.337 15.435 1.00 88.56 94 ASP A CA 1
ATOM 745 C C . ASP A 1 94 ? 14.350 17.216 14.058 1.00 88.56 94 ASP A C 1
ATOM 747 O O . ASP A 1 94 ? 14.962 18.164 13.560 1.00 88.56 94 ASP A O 1
ATOM 751 N N . ASN A 1 95 ? 14.231 16.041 13.433 1.00 89.62 95 ASN A N 1
ATOM 752 C CA . ASN A 1 95 ? 14.985 15.670 12.236 1.00 89.62 95 ASN A CA 1
ATOM 753 C C . ASN A 1 95 ? 14.087 15.289 11.045 1.00 89.62 95 ASN A C 1
ATOM 755 O O . ASN A 1 95 ? 14.601 15.109 9.937 1.00 89.62 95 ASN A O 1
ATOM 759 N N . GLY A 1 96 ? 12.767 15.173 11.229 1.00 90.06 96 GLY A N 1
ATOM 760 C CA . GLY A 1 96 ? 11.834 14.655 10.218 1.00 90.06 96 GLY A CA 1
ATOM 761 C C . GLY A 1 96 ? 11.865 15.426 8.900 1.00 90.06 96 GLY A C 1
ATOM 762 O O . GLY A 1 96 ? 11.912 14.813 7.838 1.00 90.06 96 GLY A O 1
ATOM 763 N N . ALA A 1 97 ? 11.982 16.757 8.952 1.00 92.50 97 ALA A N 1
ATOM 764 C CA . ALA A 1 97 ? 12.079 17.607 7.759 1.00 92.50 97 ALA A CA 1
ATOM 765 C C . ALA A 1 97 ? 13.334 17.331 6.901 1.00 92.50 97 ALA A C 1
ATOM 767 O O . ALA A 1 97 ? 13.348 17.601 5.700 1.00 92.50 97 ALA A O 1
ATOM 768 N N . SER A 1 98 ? 14.421 16.818 7.492 1.00 94.12 98 SER A N 1
ATOM 769 C CA . SER A 1 98 ? 15.583 16.364 6.717 1.00 94.12 98 SER A CA 1
ATOM 770 C C . SER A 1 98 ? 15.295 15.048 5.999 1.00 94.12 98 SER A C 1
ATOM 772 O O . SER A 1 98 ? 15.669 14.918 4.836 1.00 94.12 98 SER A O 1
ATOM 774 N N . GLY A 1 99 ? 14.609 14.113 6.664 1.00 94.69 99 GLY A N 1
ATOM 775 C CA . GLY A 1 99 ? 14.124 12.880 6.042 1.00 94.69 99 GLY A CA 1
ATOM 776 C C . GLY A 1 99 ? 13.154 13.163 4.892 1.00 94.69 99 GLY A C 1
ATOM 777 O O . GLY A 1 99 ? 13.329 12.620 3.806 1.00 94.69 99 GLY A O 1
ATOM 778 N N . GLU A 1 100 ? 12.213 14.091 5.090 1.00 95.12 100 GLU A N 1
ATOM 779 C CA . GLU A 1 100 ? 11.243 14.540 4.078 1.00 95.12 100 GLU A CA 1
ATOM 780 C C . GLU A 1 100 ? 11.913 14.928 2.763 1.00 95.12 100 GLU A C 1
ATOM 782 O O . GLU A 1 100 ? 11.645 14.344 1.718 1.00 95.12 100 GLU A O 1
ATOM 787 N N . ARG A 1 101 ? 12.861 15.867 2.830 1.00 97.31 101 ARG A N 1
ATOM 788 C CA . ARG A 1 101 ? 13.558 16.396 1.650 1.00 97.31 101 ARG A CA 1
ATOM 789 C C . ARG A 1 101 ? 14.367 15.333 0.918 1.00 97.31 101 ARG A C 1
ATOM 791 O O . ARG A 1 101 ? 14.577 15.437 -0.289 1.00 97.31 101 ARG A O 1
ATOM 798 N N . LEU A 1 102 ? 14.865 14.333 1.644 1.00 97.94 102 LEU A N 1
ATOM 799 C CA . LEU A 1 102 ? 15.568 13.202 1.048 1.00 97.94 102 LEU A CA 1
ATOM 800 C C . LEU A 1 102 ? 14.590 12.269 0.323 1.00 97.94 102 LEU A C 1
ATOM 802 O O . LEU A 1 102 ? 14.876 11.878 -0.806 1.00 97.94 102 LEU A O 1
ATOM 806 N N . PHE A 1 103 ? 13.419 11.979 0.900 1.00 97.56 103 PHE A N 1
ATOM 807 C CA . PHE A 1 103 ? 12.361 11.251 0.191 1.00 97.56 103 PHE A CA 1
ATOM 808 C C . PHE A 1 103 ? 11.888 12.007 -1.055 1.00 97.56 103 PHE A C 1
ATOM 810 O O . PHE A 1 103 ? 11.812 11.408 -2.125 1.00 97.56 103 PHE A O 1
ATOM 817 N N . GLU A 1 104 ? 11.638 13.316 -0.955 1.00 97.19 104 GLU A N 1
ATOM 818 C CA . GLU A 1 104 ? 11.259 14.158 -2.098 1.00 97.19 104 GLU A CA 1
ATOM 819 C C . GLU A 1 104 ? 12.304 14.090 -3.217 1.00 97.19 104 GLU A C 1
ATOM 821 O O . GLU A 1 104 ? 11.953 13.919 -4.385 1.00 97.19 104 GLU A O 1
ATOM 826 N N . ARG A 1 105 ? 13.598 14.169 -2.874 1.00 98.25 105 ARG A N 1
ATOM 827 C CA . ARG A 1 105 ? 14.686 14.070 -3.854 1.00 98.25 105 ARG A CA 1
ATOM 828 C C . ARG A 1 105 ? 14.771 12.681 -4.487 1.00 98.25 105 ARG A C 1
ATOM 830 O O . ARG A 1 105 ? 14.954 12.594 -5.704 1.00 98.25 105 ARG A O 1
ATOM 837 N N . ALA A 1 106 ? 14.591 11.618 -3.701 1.00 98.12 106 ALA A N 1
ATOM 838 C CA . ALA A 1 106 ? 14.553 10.247 -4.204 1.00 98.12 106 ALA A CA 1
ATOM 839 C C . ALA A 1 106 ? 13.386 10.050 -5.185 1.00 98.12 106 ALA A C 1
ATOM 841 O O . ALA A 1 106 ? 13.595 9.545 -6.291 1.00 98.12 106 ALA A O 1
ATOM 842 N N . ILE A 1 107 ? 12.181 10.510 -4.822 1.00 96.44 107 ILE A N 1
ATOM 843 C CA . ILE A 1 107 ? 10.974 10.443 -5.661 1.00 96.44 107 ILE A CA 1
ATOM 844 C C . ILE A 1 107 ? 11.158 11.265 -6.935 1.00 96.44 107 ILE A C 1
ATOM 846 O O . ILE A 1 107 ? 10.895 10.756 -8.020 1.00 96.44 107 ILE A O 1
ATOM 850 N N . ALA A 1 108 ? 11.636 12.507 -6.839 1.00 96.56 108 ALA A N 1
ATOM 851 C CA . ALA A 1 108 ? 11.825 13.375 -8.000 1.00 96.56 108 ALA A CA 1
ATOM 852 C C . ALA A 1 108 ? 12.820 12.770 -9.003 1.00 96.56 108 ALA A C 1
ATOM 854 O O . ALA A 1 108 ? 12.509 12.648 -10.188 1.00 96.56 108 ALA A O 1
ATOM 855 N N . THR A 1 109 ? 13.980 12.317 -8.517 1.00 97.62 109 THR A N 1
ATOM 856 C CA . THR A 1 109 ? 15.026 11.708 -9.356 1.00 97.62 109 THR A CA 1
ATOM 857 C C . THR A 1 109 ? 14.524 10.441 -10.045 1.00 97.62 109 THR A C 1
ATOM 859 O O . THR A 1 109 ? 14.667 10.284 -11.257 1.00 97.62 109 THR A O 1
ATOM 862 N N . SER A 1 110 ? 13.893 9.537 -9.291 1.00 96.81 110 SER A N 1
ATOM 863 C CA . SER A 1 110 ? 13.366 8.286 -9.846 1.00 96.81 110 SER A CA 1
ATOM 864 C C . SER A 1 110 ? 12.159 8.504 -10.769 1.00 96.81 110 SER A C 1
ATOM 866 O O . SER A 1 110 ? 12.013 7.783 -11.755 1.00 96.81 110 SER A O 1
ATOM 868 N N . SER A 1 111 ? 11.330 9.522 -10.527 1.00 95.25 111 SER A N 1
ATOM 869 C CA . SER A 1 111 ? 10.232 9.920 -11.426 1.00 95.25 111 SER A CA 1
ATOM 870 C C . SER A 1 111 ? 10.745 10.436 -12.764 1.00 95.25 111 SER A C 1
ATOM 872 O O . SER A 1 111 ? 10.252 10.013 -13.807 1.00 95.25 111 SER A O 1
ATOM 874 N N . GLU A 1 112 ? 11.778 11.281 -12.762 1.00 94.88 112 GLU A N 1
ATOM 875 C CA . GLU A 1 112 ? 12.390 11.769 -14.000 1.00 94.88 112 GLU A CA 1
ATOM 876 C C . GLU A 1 112 ? 12.992 10.617 -14.820 1.00 94.88 112 GLU A C 1
ATOM 878 O O . GLU A 1 112 ? 12.767 10.528 -16.030 1.00 94.88 112 GLU A O 1
ATOM 883 N N . VAL A 1 113 ? 13.718 9.705 -14.159 1.00 95.00 113 VAL A N 1
ATOM 884 C CA . VAL A 1 113 ? 14.279 8.503 -14.795 1.00 95.00 113 VAL A CA 1
ATOM 885 C C . VAL A 1 113 ? 13.178 7.631 -15.393 1.00 95.00 113 VAL A C 1
ATOM 887 O O . VAL A 1 113 ? 13.305 7.192 -16.539 1.00 95.00 113 VAL A O 1
ATOM 890 N N . PHE A 1 114 ? 12.102 7.386 -14.648 1.00 94.88 114 PHE A N 1
ATOM 891 C CA . PHE A 1 114 ? 10.978 6.589 -15.124 1.00 94.88 114 PHE A CA 1
ATOM 892 C C . PHE A 1 114 ? 10.319 7.233 -16.349 1.00 94.88 114 PHE A C 1
ATOM 894 O O . PHE A 1 114 ? 10.263 6.608 -17.409 1.00 94.88 114 PHE A O 1
ATOM 901 N N . ALA A 1 115 ? 9.897 8.496 -16.234 1.00 93.31 115 ALA A N 1
ATOM 902 C CA . ALA A 1 115 ? 9.154 9.206 -17.272 1.00 93.31 115 ALA A CA 1
ATOM 903 C C . ALA A 1 115 ? 9.947 9.304 -18.581 1.00 93.31 115 ALA A C 1
ATOM 905 O O . ALA A 1 115 ? 9.445 8.927 -19.640 1.00 93.31 115 ALA A O 1
ATOM 906 N N . ARG A 1 116 ? 11.223 9.717 -18.525 1.00 92.31 116 ARG A N 1
ATOM 907 C CA . ARG A 1 116 ? 12.060 9.837 -19.735 1.00 92.31 116 ARG A CA 1
ATOM 908 C C . ARG A 1 116 ? 12.341 8.485 -20.397 1.00 92.31 116 ARG A C 1
ATOM 910 O O . ARG A 1 116 ? 12.484 8.409 -21.617 1.00 92.31 116 ARG A O 1
ATOM 917 N N . THR A 1 117 ? 12.437 7.416 -19.605 1.00 93.44 117 THR A N 1
ATOM 918 C CA . THR A 1 117 ? 12.670 6.060 -20.122 1.00 93.44 117 THR A CA 1
ATOM 919 C C . THR A 1 117 ? 11.405 5.504 -20.761 1.00 93.44 117 THR A C 1
ATOM 921 O O . THR A 1 117 ? 11.472 4.917 -21.842 1.00 93.44 117 THR A O 1
ATOM 924 N N . LEU A 1 118 ? 10.247 5.727 -20.140 1.00 93.06 118 LEU A N 1
ATOM 925 C CA . LEU A 1 118 ? 8.965 5.327 -20.703 1.00 93.06 118 LEU A CA 1
ATOM 926 C C . LEU A 1 118 ? 8.646 6.114 -21.981 1.00 93.06 118 LEU A C 1
ATOM 928 O O . LEU A 1 118 ? 8.224 5.518 -22.970 1.00 93.06 118 LEU A O 1
ATOM 932 N N . GLU A 1 119 ? 8.941 7.416 -22.009 1.00 91.94 119 GLU A N 1
ATOM 933 C CA . GLU A 1 119 ? 8.851 8.233 -23.221 1.00 91.94 119 GLU A CA 1
ATOM 934 C C . GLU A 1 119 ? 9.765 7.679 -24.321 1.00 91.94 119 GLU A C 1
ATOM 936 O O . GLU A 1 119 ? 9.328 7.513 -25.459 1.00 91.94 119 GLU A O 1
ATOM 941 N N . HIS A 1 120 ? 11.017 7.327 -23.997 1.00 91.50 120 HIS A N 1
ATOM 942 C CA . HIS A 1 120 ? 11.923 6.696 -24.958 1.00 91.50 120 HIS A CA 1
ATOM 943 C C . HIS A 1 120 ? 11.328 5.419 -25.565 1.00 91.50 120 HIS A C 1
ATOM 945 O O . HIS A 1 120 ? 11.356 5.261 -26.789 1.00 91.50 120 HIS A O 1
ATOM 951 N N . LEU A 1 121 ? 10.775 4.532 -24.731 1.00 92.38 121 LEU A N 1
ATOM 952 C CA . LEU A 1 121 ? 10.082 3.337 -25.208 1.00 92.38 121 LEU A CA 1
ATOM 953 C C . LEU A 1 121 ? 8.907 3.721 -26.113 1.00 92.38 121 LEU A C 1
ATOM 955 O O . LEU A 1 121 ? 8.820 3.201 -27.220 1.00 92.38 121 LEU A O 1
ATOM 959 N N . GLY A 1 122 ? 8.080 4.692 -25.716 1.00 92.44 122 GLY A N 1
ATOM 960 C CA . GLY A 1 122 ? 6.962 5.203 -26.518 1.00 92.44 122 GLY A CA 1
ATOM 961 C C . GLY A 1 122 ? 7.363 5.707 -27.912 1.00 92.44 122 GLY A C 1
ATOM 962 O O . GLY A 1 122 ? 6.618 5.520 -28.874 1.00 92.44 122 GLY A O 1
ATOM 963 N N . ARG A 1 123 ? 8.570 6.269 -28.077 1.00 91.44 123 ARG A N 1
ATOM 964 C CA . ARG A 1 123 ? 9.101 6.657 -29.404 1.00 91.44 123 ARG A CA 1
ATOM 965 C C . ARG A 1 123 ? 9.523 5.470 -30.270 1.00 91.44 123 ARG A C 1
ATOM 967 O O . ARG A 1 123 ? 9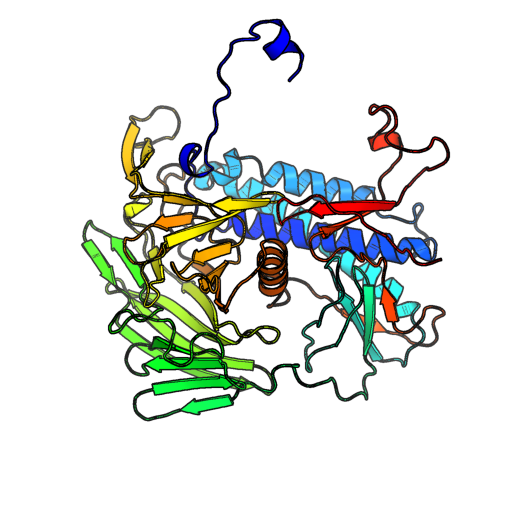.697 5.635 -31.474 1.00 91.44 123 ARG A O 1
ATOM 974 N N . ARG A 1 124 ? 9.759 4.309 -29.664 1.00 92.69 124 ARG A N 1
ATOM 975 C CA . ARG A 1 124 ? 10.262 3.110 -30.337 1.00 92.69 124 ARG A CA 1
ATOM 976 C C . ARG A 1 124 ? 9.215 2.032 -30.548 1.00 92.69 124 ARG A C 1
ATOM 978 O O . ARG A 1 124 ? 9.510 1.095 -31.278 1.00 92.69 124 ARG A O 1
ATOM 985 N N . VAL A 1 125 ? 8.027 2.125 -29.961 1.00 93.38 125 VAL A N 1
ATOM 986 C CA . VAL A 1 125 ? 6.973 1.145 -30.237 1.00 93.38 125 VAL A CA 1
ATOM 987 C C . VAL A 1 125 ? 6.337 1.391 -31.606 1.00 93.38 125 VAL A C 1
ATOM 989 O O . VAL A 1 125 ? 6.035 2.525 -31.981 1.00 93.38 125 VAL A O 1
ATOM 992 N N . ASP A 1 126 ? 6.131 0.311 -32.354 1.00 91.81 126 ASP A N 1
ATOM 993 C CA . ASP A 1 126 ? 5.309 0.288 -33.560 1.00 91.81 126 ASP A CA 1
ATOM 994 C C . ASP A 1 126 ? 3.824 0.412 -33.175 1.00 91.81 126 ASP A C 1
ATOM 996 O O . ASP A 1 126 ? 3.186 -0.548 -32.738 1.00 91.81 126 ASP A O 1
ATOM 1000 N N . ALA A 1 127 ? 3.304 1.637 -33.249 1.00 91.19 127 ALA A N 1
ATOM 1001 C CA . ALA A 1 127 ? 1.947 2.010 -32.857 1.00 91.19 127 ALA A CA 1
ATOM 1002 C C . ALA A 1 127 ? 1.422 3.181 -33.704 1.00 91.19 127 ALA A C 1
ATOM 1004 O O . ALA A 1 127 ? 2.180 3.802 -34.453 1.00 91.19 127 ALA A O 1
ATOM 1005 N N . LEU A 1 128 ? 0.135 3.519 -33.572 1.00 89.44 128 LEU A N 1
ATOM 1006 C CA . LEU A 1 128 ? -0.386 4.772 -34.120 1.00 89.44 128 LEU A CA 1
ATOM 1007 C C . LEU A 1 128 ? 0.096 5.965 -33.289 1.00 89.44 128 LEU A C 1
ATOM 1009 O O . LEU A 1 128 ? 0.216 5.884 -32.064 1.00 89.44 128 LEU A O 1
ATOM 1013 N N . GLU A 1 129 ? 0.333 7.092 -33.956 1.00 88.06 129 GLU A N 1
ATOM 1014 C CA . GLU A 1 129 ? 0.561 8.366 -33.276 1.00 88.06 129 GLU A CA 1
ATOM 1015 C C . GLU A 1 129 ? -0.635 8.689 -32.366 1.00 88.06 129 GLU A C 1
ATOM 1017 O O . GLU A 1 129 ? -1.790 8.598 -32.786 1.00 88.06 129 GLU A O 1
ATOM 1022 N N . GLY A 1 130 ? -0.352 9.043 -31.111 1.00 85.81 130 GLY A N 1
ATOM 1023 C CA . GLY A 1 130 ? -1.379 9.313 -30.101 1.00 85.81 130 GLY A CA 1
ATOM 1024 C C . GLY A 1 130 ? -1.794 8.097 -29.268 1.00 85.81 130 GLY A C 1
ATOM 1025 O O . GLY A 1 130 ? -2.601 8.256 -28.358 1.00 85.81 130 GLY A O 1
ATOM 1026 N N . SER A 1 131 ? -1.228 6.911 -29.522 1.00 91.44 131 SER A N 1
ATOM 1027 C CA . SER A 1 131 ? -1.413 5.743 -28.642 1.00 91.44 131 SER A CA 1
ATOM 1028 C C . SER A 1 131 ? -0.784 5.972 -27.270 1.00 91.44 131 SER A C 1
ATOM 1030 O O . SER A 1 131 ? 0.119 6.797 -27.126 1.00 91.44 131 SER A O 1
ATOM 1032 N N . ALA A 1 132 ? -1.224 5.223 -26.263 1.00 91.94 132 ALA A N 1
ATOM 1033 C CA . ALA A 1 132 ? -0.631 5.228 -24.929 1.00 91.94 132 ALA A CA 1
ATOM 1034 C C . ALA A 1 132 ? 0.153 3.932 -24.690 1.00 91.94 132 ALA A C 1
ATOM 1036 O O . ALA A 1 132 ? -0.371 2.837 -24.895 1.00 91.94 132 ALA A O 1
ATOM 1037 N N . ILE A 1 133 ? 1.407 4.031 -24.243 1.00 94.00 133 ILE A N 1
ATOM 1038 C CA . ILE A 1 133 ? 2.125 2.890 -23.662 1.00 94.00 133 ILE A CA 1
ATOM 1039 C C . ILE A 1 133 ? 1.694 2.765 -22.204 1.00 94.00 133 ILE A C 1
ATOM 1041 O O . ILE A 1 133 ? 1.790 3.740 -21.475 1.00 94.00 133 ILE A O 1
ATOM 1045 N N . VAL A 1 134 ? 1.226 1.594 -21.777 1.00 94.00 134 VAL A N 1
ATOM 1046 C CA . VAL A 1 134 ? 0.848 1.322 -20.382 1.00 94.00 134 VAL A CA 1
ATOM 1047 C C . VAL A 1 134 ? 1.811 0.300 -19.806 1.00 94.00 134 VAL A C 1
ATOM 1049 O O . VAL A 1 134 ? 1.911 -0.821 -20.314 1.00 94.00 134 VAL A O 1
ATOM 1052 N N . PHE A 1 135 ? 2.543 0.701 -18.769 1.00 95.62 135 PHE A N 1
ATOM 1053 C CA . PHE A 1 135 ? 3.606 -0.089 -18.160 1.00 95.62 135 PHE A CA 1
ATOM 1054 C C . PHE A 1 135 ? 3.149 -0.749 -16.855 1.00 95.62 135 PHE A C 1
ATOM 1056 O O . PHE A 1 135 ? 2.524 -0.129 -15.998 1.00 95.62 135 PHE A O 1
ATOM 1063 N N . ASN A 1 136 ? 3.499 -2.020 -16.686 1.00 95.69 136 ASN A N 1
ATOM 1064 C CA . ASN A 1 136 ? 3.284 -2.782 -15.468 1.00 95.69 136 ASN A CA 1
ATOM 1065 C C . ASN A 1 136 ? 4.572 -2.823 -14.647 1.00 95.69 136 ASN A C 1
ATOM 1067 O O . ASN A 1 136 ? 5.545 -3.473 -15.026 1.00 95.69 136 ASN A O 1
ATOM 1071 N N . THR A 1 137 ? 4.543 -2.178 -13.486 1.00 94.25 137 THR A N 1
ATOM 1072 C CA . THR A 1 137 ? 5.671 -2.081 -12.552 1.00 94.25 137 THR A CA 1
ATOM 1073 C C . THR A 1 137 ? 5.840 -3.315 -11.660 1.00 94.25 137 THR A C 1
ATOM 1075 O O . THR A 1 137 ? 6.709 -3.325 -10.791 1.00 94.25 137 THR A O 1
ATOM 1078 N N . LEU A 1 138 ? 5.032 -4.366 -11.844 1.00 95.94 138 LEU A N 1
ATOM 1079 C CA . LEU A 1 138 ? 5.089 -5.597 -11.054 1.00 95.94 138 LEU A CA 1
ATOM 1080 C C . LEU A 1 138 ? 5.633 -6.784 -11.853 1.00 95.94 138 LEU A C 1
ATOM 1082 O O . LEU A 1 138 ? 5.476 -6.892 -13.068 1.00 95.94 138 LEU A O 1
ATOM 1086 N N . GLY A 1 139 ? 6.234 -7.733 -11.134 1.00 96.69 139 GLY A N 1
ATOM 1087 C CA . GLY A 1 139 ? 6.893 -8.910 -11.698 1.00 96.69 139 GLY A CA 1
ATOM 1088 C C . GLY A 1 139 ? 5.973 -10.062 -12.107 1.00 96.69 139 GLY A C 1
ATOM 1089 O O . GLY A 1 139 ? 6.418 -11.207 -12.135 1.00 96.69 139 GLY A O 1
ATOM 1090 N N . TRP A 1 140 ? 4.701 -9.790 -12.395 1.00 96.94 140 TRP A N 1
ATOM 1091 C CA . TRP A 1 140 ? 3.746 -10.750 -12.955 1.00 96.94 140 TRP A CA 1
ATOM 1092 C C . TRP A 1 140 ? 2.764 -10.039 -13.883 1.00 96.94 140 TRP A C 1
ATOM 1094 O O . TRP A 1 140 ? 2.494 -8.852 -13.720 1.00 96.94 140 TRP A O 1
ATOM 1104 N N . THR A 1 141 ? 2.200 -10.774 -14.839 1.00 96.12 141 THR A N 1
ATOM 1105 C CA . THR A 1 141 ? 1.154 -10.256 -15.725 1.00 96.12 141 THR A CA 1
ATOM 1106 C C . THR A 1 141 ? -0.088 -9.868 -14.930 1.00 96.12 141 THR A C 1
ATOM 1108 O O . THR A 1 141 ? -0.599 -10.678 -14.149 1.00 96.12 141 THR A O 1
ATOM 1111 N N . ARG A 1 142 ? -0.593 -8.652 -15.148 1.00 94.19 142 ARG A N 1
ATOM 1112 C CA . ARG A 1 142 ? -1.783 -8.130 -14.463 1.00 94.19 142 ARG A CA 1
ATOM 1113 C C . ARG A 1 142 ? -2.564 -7.151 -15.325 1.00 94.19 142 ARG A C 1
ATOM 1115 O O . ARG A 1 142 ? -2.097 -6.701 -16.366 1.00 94.19 142 ARG A O 1
ATOM 1122 N N . ASP A 1 143 ? -3.748 -6.810 -14.851 1.00 93.06 143 ASP A N 1
ATOM 1123 C CA . ASP A 1 143 ? -4.528 -5.711 -15.396 1.00 93.06 143 ASP A CA 1
ATOM 1124 C C . ASP A 1 143 ? -4.057 -4.383 -14.772 1.00 93.06 143 ASP A C 1
ATOM 1126 O O . ASP A 1 143 ? -3.664 -4.336 -13.598 1.00 93.06 143 ASP A O 1
ATOM 1130 N N . VAL A 1 144 ? -4.067 -3.309 -15.561 1.00 90.88 144 VAL A N 1
ATOM 1131 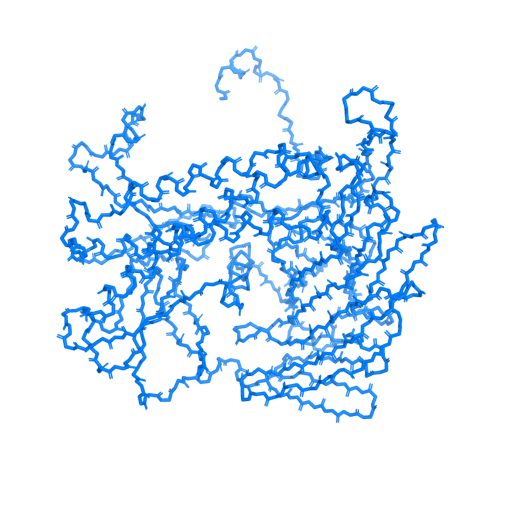C CA . VAL A 1 144 ? -3.623 -1.965 -15.152 1.00 90.88 144 VAL A CA 1
ATOM 1132 C C . VAL A 1 144 ? -4.757 -0.972 -15.395 1.00 90.88 144 VAL A C 1
ATOM 1134 O O . VAL A 1 144 ? -5.378 -0.989 -16.456 1.00 90.88 144 VAL A O 1
ATOM 1137 N N . VAL A 1 145 ? -5.053 -0.137 -14.395 1.00 86.44 145 VAL A N 1
ATOM 1138 C CA . VAL A 1 145 ? -6.061 0.929 -14.508 1.00 86.44 145 VAL A CA 1
ATOM 1139 C C . VAL A 1 145 ? -5.503 2.048 -15.388 1.00 86.44 145 VAL A C 1
ATOM 1141 O O . VAL A 1 145 ? -4.349 2.436 -15.231 1.00 86.44 145 VAL A O 1
ATOM 1144 N N . HIS A 1 146 ? -6.325 2.550 -16.302 1.00 84.19 146 HIS A N 1
ATOM 1145 C CA . HIS A 1 146 ? -6.030 3.653 -17.211 1.00 84.19 146 HIS A CA 1
ATOM 1146 C C . HIS A 1 146 ? -7.176 4.670 -17.160 1.00 84.19 146 HIS A C 1
ATOM 1148 O O . HIS A 1 146 ? -8.305 4.306 -16.835 1.00 84.19 146 HIS A O 1
ATOM 1154 N N . ASP A 1 147 ? -6.925 5.915 -17.562 1.00 78.62 147 ASP A N 1
ATOM 1155 C CA . ASP A 1 147 ? -7.893 7.029 -17.535 1.00 78.62 147 ASP A CA 1
ATOM 1156 C C . ASP A 1 147 ? -9.200 6.778 -18.313 1.00 78.62 147 ASP A C 1
ATOM 1158 O O . ASP A 1 147 ? -10.149 7.552 -18.205 1.00 78.62 147 ASP A O 1
ATOM 1162 N N . HIS A 1 148 ? -9.256 5.718 -19.123 1.00 77.06 148 HIS A N 1
ATOM 1163 C CA . HIS A 1 148 ? -10.429 5.351 -19.924 1.00 77.06 148 HIS A CA 1
ATOM 1164 C C . HIS A 1 148 ? -10.872 3.893 -19.716 1.00 77.06 148 HIS A C 1
ATOM 1166 O O . HIS A 1 148 ? -11.637 3.376 -20.524 1.00 77.06 148 HIS A O 1
ATOM 1172 N N . GLY A 1 149 ? -10.363 3.194 -18.691 1.00 82.19 149 GLY A N 1
ATOM 1173 C CA . GLY A 1 149 ? -10.763 1.815 -18.395 1.00 82.19 149 GLY A CA 1
ATOM 1174 C C . GLY A 1 149 ? -9.639 0.946 -17.832 1.00 82.19 149 GLY A C 1
ATOM 1175 O O . GLY A 1 149 ? -8.828 1.386 -17.019 1.00 82.19 149 GLY A O 1
ATOM 1176 N N . VAL A 1 150 ? -9.595 -0.325 -18.241 1.00 87.31 150 VAL A N 1
ATOM 1177 C CA . VAL A 1 150 ? -8.591 -1.289 -17.771 1.00 87.31 150 VAL A CA 1
ATOM 1178 C C . VAL A 1 150 ? -7.840 -1.909 -18.943 1.00 87.31 150 VAL A C 1
ATOM 1180 O O . VAL A 1 150 ? -8.418 -2.573 -19.802 1.00 87.31 150 VAL A O 1
ATOM 1183 N N . VAL A 1 151 ? -6.514 -1.773 -18.940 1.00 91.06 151 VAL A N 1
ATOM 1184 C CA . VAL A 1 151 ? -5.646 -2.454 -19.904 1.00 91.06 151 VAL A CA 1
ATOM 1185 C C . VAL A 1 151 ? -5.347 -3.856 -19.401 1.00 91.06 151 VAL A C 1
ATOM 1187 O O . VAL A 1 151 ? -4.748 -4.046 -18.340 1.00 91.06 151 VAL A O 1
ATOM 1190 N N . ARG A 1 152 ? -5.772 -4.860 -20.168 1.00 91.69 152 ARG A N 1
ATOM 1191 C CA . ARG A 1 152 ? -5.624 -6.260 -19.770 1.00 91.69 152 ARG A CA 1
ATOM 1192 C C . ARG A 1 152 ? -4.230 -6.796 -19.922 1.00 91.69 152 ARG A C 1
ATOM 1194 O O . ARG A 1 152 ? -3.594 -6.580 -20.958 1.00 91.69 152 ARG A O 1
ATOM 1201 N N . SER A 1 153 ? -3.901 -7.696 -18.998 1.00 93.88 153 SER A N 1
ATOM 1202 C CA . SER A 1 153 ? -2.816 -8.664 -19.164 1.00 93.88 153 SER A CA 1
ATOM 1203 C C . SER A 1 153 ? -1.509 -7.999 -19.597 1.00 93.88 153 SER A C 1
ATOM 1205 O O . SER A 1 153 ? -0.805 -8.500 -20.473 1.00 93.88 153 SER A O 1
ATOM 1207 N N . VAL A 1 154 ? -1.202 -6.852 -18.991 1.00 95.81 154 VAL A N 1
ATOM 1208 C CA . VAL A 1 154 ? 0.053 -6.141 -19.202 1.00 95.81 154 VAL A CA 1
ATOM 1209 C C . VAL A 1 154 ? 1.178 -7.022 -18.640 1.00 95.81 154 VAL A C 1
ATOM 1211 O O . VAL A 1 154 ? 1.113 -7.399 -17.463 1.00 95.81 154 VAL A O 1
ATOM 1214 N N . PRO A 1 155 ? 2.172 -7.422 -19.457 1.00 97.38 155 PRO A N 1
ATOM 1215 C CA . PRO A 1 155 ? 3.203 -8.378 -19.049 1.00 97.38 155 PRO A CA 1
ATOM 1216 C C . PRO A 1 155 ? 4.034 -7.915 -17.846 1.00 97.38 155 PRO A C 1
ATOM 1218 O O . PRO A 1 155 ? 4.125 -6.722 -17.575 1.00 97.38 155 PRO A O 1
ATOM 1221 N N . ALA A 1 156 ? 4.670 -8.854 -17.140 1.00 97.12 156 ALA A N 1
ATOM 1222 C CA . ALA A 1 156 ? 5.547 -8.561 -16.003 1.00 97.12 156 ALA A CA 1
ATOM 1223 C C . ALA A 1 156 ? 6.704 -7.618 -16.378 1.00 97.12 156 ALA A C 1
ATOM 1225 O O . ALA A 1 156 ? 7.418 -7.886 -17.354 1.00 97.12 156 ALA A O 1
ATOM 1226 N N . TYR A 1 157 ? 6.897 -6.547 -15.593 1.00 97.31 157 TYR A N 1
ATOM 1227 C CA . TYR A 1 157 ? 7.888 -5.485 -15.848 1.00 97.31 157 TYR A CA 1
ATOM 1228 C C . TYR A 1 157 ? 7.926 -5.059 -17.321 1.00 97.31 157 TYR A C 1
ATOM 1230 O O . TYR A 1 157 ? 8.983 -4.917 -17.938 1.00 97.31 157 TYR A O 1
ATOM 1238 N N . GLY A 1 158 ? 6.741 -4.972 -17.912 1.00 96.62 158 GLY A N 1
ATOM 1239 C CA . GLY A 1 158 ? 6.525 -4.877 -19.342 1.00 96.62 158 GLY A CA 1
ATOM 1240 C C . GLY A 1 158 ? 5.479 -3.839 -19.674 1.00 96.62 158 GLY A C 1
ATOM 1241 O O . GLY A 1 158 ? 4.931 -3.181 -18.795 1.00 96.62 158 GLY A O 1
ATOM 1242 N N . TYR A 1 159 ? 5.178 -3.711 -20.957 1.00 96.69 159 TYR A N 1
ATOM 1243 C CA . TYR A 1 159 ? 4.162 -2.787 -21.425 1.00 96.69 159 TYR A CA 1
ATOM 1244 C C . TYR A 1 159 ? 3.219 -3.415 -22.437 1.00 96.69 159 TYR A C 1
ATOM 1246 O O . TYR A 1 159 ? 3.513 -4.428 -23.083 1.00 96.69 159 TYR A O 1
ATOM 1254 N N . ARG A 1 160 ? 2.087 -2.737 -22.599 1.00 95.69 160 ARG A N 1
ATOM 1255 C CA . ARG A 1 160 ? 1.142 -2.913 -23.696 1.00 95.69 160 ARG A CA 1
ATOM 1256 C C . ARG A 1 160 ? 0.751 -1.538 -24.227 1.00 95.69 160 ARG A C 1
ATOM 1258 O O . ARG A 1 160 ? 0.553 -0.613 -23.445 1.00 95.69 160 ARG A O 1
ATOM 1265 N N . VAL A 1 161 ? 0.646 -1.409 -25.543 1.00 94.06 161 VAL A N 1
ATOM 1266 C CA . VAL A 1 161 ? 0.132 -0.199 -26.186 1.00 94.06 161 VAL A CA 1
ATOM 1267 C C . VAL A 1 161 ? -1.384 -0.266 -26.325 1.00 94.06 161 VAL A C 1
ATOM 1269 O O . VAL A 1 161 ? -1.940 -1.327 -26.618 1.00 94.06 161 VAL A O 1
ATOM 1272 N N . VAL A 1 162 ? -2.022 0.879 -26.111 1.00 91.75 162 VAL A N 1
ATOM 1273 C CA . VAL A 1 162 ? -3.447 1.133 -26.314 1.00 91.75 162 VAL A CA 1
ATOM 1274 C C . VAL A 1 162 ? -3.597 2.163 -27.427 1.00 91.75 162 VAL A C 1
ATOM 1276 O O . VAL A 1 162 ? -3.077 3.273 -27.304 1.00 91.75 162 VAL A O 1
ATOM 1279 N N . ASP A 1 163 ? -4.274 1.790 -28.511 1.00 87.88 163 ASP A N 1
ATOM 1280 C CA . ASP A 1 163 ? -4.572 2.686 -29.632 1.00 87.88 163 ASP A CA 1
ATOM 1281 C C . ASP A 1 163 ? -5.532 3.807 -29.182 1.00 87.88 163 ASP A C 1
ATOM 1283 O O . ASP A 1 163 ? -6.451 3.531 -28.406 1.00 87.88 163 ASP A O 1
ATOM 1287 N N . PRO A 1 164 ? -5.376 5.063 -29.645 1.00 82.44 164 PRO A N 1
ATOM 1288 C CA . PRO A 1 164 ? -6.291 6.148 -29.280 1.00 82.44 164 PRO A CA 1
ATOM 1289 C C . PRO A 1 164 ? -7.743 5.910 -29.722 1.00 82.44 164 PRO A C 1
ATOM 1291 O O . PRO A 1 164 ? -8.650 6.573 -29.215 1.00 82.44 164 PRO A O 1
ATOM 1294 N N . TYR A 1 165 ? -7.969 5.018 -30.690 1.00 81.25 165 TYR A N 1
ATOM 1295 C CA . TYR A 1 165 ? -9.293 4.672 -31.203 1.00 81.25 165 TYR A CA 1
ATOM 1296 C C . TYR A 1 165 ? -9.829 3.347 -30.656 1.00 81.25 165 TYR A C 1
ATOM 1298 O O . TYR A 1 165 ? -10.980 3.010 -30.948 1.00 81.25 165 TYR A O 1
ATOM 1306 N N . ASP A 1 166 ? -9.030 2.598 -29.894 1.00 79.88 166 ASP A N 1
ATOM 1307 C CA . ASP A 1 166 ? -9.499 1.367 -29.270 1.00 79.88 166 ASP A CA 1
ATOM 1308 C C . ASP A 1 166 ? -10.445 1.700 -28.112 1.00 79.88 166 ASP A C 1
ATOM 1310 O O . ASP A 1 166 ? -10.151 2.521 -27.239 1.00 79.88 166 ASP A O 1
ATOM 1314 N N . GLU A 1 167 ? -11.588 1.014 -28.070 1.00 71.19 167 GLU A N 1
ATOM 1315 C CA . GLU A 1 167 ? -12.391 0.964 -26.854 1.00 71.19 167 GLU A CA 1
ATOM 1316 C C . GLU A 1 167 ? -11.579 0.203 -25.799 1.00 71.19 167 GLU A C 1
ATOM 1318 O O . GLU A 1 167 ? -11.348 -1.004 -25.927 1.00 71.19 167 GLU A O 1
ATOM 1323 N N . ILE A 1 168 ? -11.111 0.908 -24.763 1.00 74.50 168 ILE A N 1
ATOM 1324 C CA . ILE A 1 168 ? -10.462 0.248 -23.630 1.00 74.50 168 ILE A CA 1
ATOM 1325 C C . ILE A 1 168 ? -11.479 -0.688 -22.978 1.00 74.50 168 ILE A C 1
ATOM 1327 O O . ILE A 1 168 ? -12.647 -0.349 -22.787 1.00 74.50 168 ILE A O 1
ATOM 1331 N N . GLU A 1 169 ? -11.021 -1.894 -22.648 1.00 74.38 169 GLU A N 1
ATOM 1332 C CA . GLU A 1 169 ? -11.878 -2.914 -22.069 1.00 74.38 169 GLU A CA 1
ATOM 1333 C C . GLU A 1 169 ? -12.477 -2.469 -20.727 1.00 74.38 169 GLU A C 1
ATOM 1335 O O . GLU A 1 169 ? -11.805 -1.887 -19.867 1.00 74.38 169 GLU A O 1
ATOM 1340 N N . GLU A 1 170 ? -13.740 -2.839 -20.509 1.00 72.38 170 GLU A N 1
ATOM 1341 C CA . GLU A 1 170 ? -14.365 -2.716 -19.195 1.00 72.38 170 GLU A CA 1
ATOM 1342 C C . GLU A 1 170 ? -13.606 -3.556 -18.151 1.00 72.38 170 GLU A C 1
ATOM 1344 O O . GLU A 1 170 ? -13.053 -4.607 -18.490 1.00 72.38 170 GLU A O 1
ATOM 1349 N N . PRO A 1 171 ? -13.605 -3.180 -16.858 1.00 73.00 171 PRO A N 1
ATOM 1350 C CA . PRO A 1 171 ? -13.010 -3.994 -15.797 1.00 73.00 171 PRO A CA 1
ATOM 1351 C C . PRO A 1 171 ? -13.521 -5.444 -15.807 1.00 73.00 171 PRO A C 1
ATOM 1353 O O . PRO A 1 171 ? -14.665 -5.714 -16.160 1.00 73.00 171 PRO A O 1
ATOM 1356 N N . ARG A 1 172 ? -12.692 -6.420 -15.389 1.00 78.19 172 ARG A N 1
ATOM 1357 C CA . ARG A 1 172 ? -13.029 -7.873 -15.534 1.00 78.19 172 ARG A CA 1
ATOM 1358 C C . ARG A 1 172 ? -14.277 -8.226 -14.754 1.00 78.19 172 ARG A C 1
ATOM 1360 O O . ARG A 1 172 ? -15.027 -9.134 -15.096 1.00 78.19 172 ARG A O 1
ATOM 1367 N N . LEU A 1 173 ? -14.404 -7.525 -13.646 1.00 82.44 173 LEU A N 1
ATOM 1368 C CA . LEU A 1 173 ? -15.429 -7.717 -12.658 1.00 82.44 173 LEU A CA 1
ATOM 1369 C C . LEU A 1 173 ? -16.719 -6.983 -13.068 1.00 82.44 173 LEU A C 1
ATOM 1371 O O . LEU A 1 173 ? -17.747 -7.202 -12.442 1.00 82.44 173 LEU A O 1
ATOM 1375 N N . GLY A 1 174 ? -16.689 -6.174 -14.134 1.00 84.44 174 GLY A N 1
ATOM 1376 C CA . GLY A 1 174 ? -17.789 -5.330 -14.592 1.00 84.44 174 GLY A CA 1
ATOM 1377 C C . GLY A 1 174 ? -17.734 -3.914 -14.015 1.00 84.44 174 GLY A C 1
ATOM 1378 O O . GLY A 1 174 ? -16.813 -3.553 -13.277 1.00 84.44 174 GLY A O 1
ATOM 1379 N N . ARG A 1 175 ? -18.740 -3.108 -14.359 1.00 85.56 175 ARG A N 1
ATOM 1380 C CA . ARG A 1 175 ? -18.916 -1.752 -13.825 1.00 85.56 175 ARG A CA 1
ATOM 1381 C C . ARG A 1 175 ? -19.392 -1.791 -12.375 1.00 85.56 175 ARG A C 1
ATOM 1383 O O . ARG A 1 175 ? -20.079 -2.726 -11.966 1.00 85.56 175 ARG A O 1
ATOM 1390 N N . ILE A 1 176 ? -19.033 -0.764 -11.611 1.00 90.12 176 ILE A N 1
ATOM 1391 C CA . ILE A 1 176 ? -19.553 -0.564 -10.258 1.00 90.12 176 ILE A CA 1
ATOM 1392 C C . ILE A 1 176 ? -20.916 0.123 -10.380 1.00 90.12 176 ILE A C 1
ATOM 1394 O O . ILE A 1 176 ? -21.029 1.215 -10.932 1.00 90.12 176 ILE A O 1
ATOM 1398 N N . GLU A 1 177 ? -21.959 -0.525 -9.876 1.00 91.81 177 GLU A N 1
ATOM 1399 C CA . GLU A 1 177 ? -23.305 0.027 -9.788 1.00 91.81 177 GLU A CA 1
ATOM 1400 C C . GLU A 1 177 ? -23.482 0.774 -8.464 1.00 91.81 177 GLU A C 1
ATOM 1402 O O . GLU A 1 177 ? -23.218 0.228 -7.391 1.00 91.81 177 GLU A O 1
ATOM 1407 N N . MET A 1 178 ? -23.988 2.004 -8.540 1.00 92.94 178 MET A N 1
ATOM 1408 C CA . MET A 1 178 ? -24.419 2.777 -7.376 1.00 92.94 178 MET A CA 1
ATOM 1409 C C . MET A 1 178 ? -25.937 2.722 -7.259 1.00 92.94 178 MET A C 1
ATOM 1411 O O . MET A 1 178 ? -26.653 2.932 -8.241 1.00 92.94 178 MET A O 1
ATOM 1415 N N . ARG A 1 179 ? -26.439 2.462 -6.052 1.00 94.31 179 ARG A N 1
ATOM 1416 C CA . ARG A 1 179 ? -27.868 2.564 -5.739 1.00 94.31 179 ARG A CA 1
ATOM 1417 C C . ARG A 1 179 ? -28.049 3.424 -4.503 1.00 94.31 179 ARG A C 1
ATOM 1419 O O . ARG A 1 179 ? -27.351 3.244 -3.506 1.00 94.31 179 ARG A O 1
ATOM 1426 N N . GLU A 1 180 ? -28.998 4.342 -4.586 1.00 93.69 180 GLU A N 1
ATOM 1427 C CA . GLU A 1 180 ? -29.358 5.231 -3.491 1.00 93.69 180 GLU A CA 1
ATOM 1428 C C . GLU A 1 180 ? -30.785 4.924 -3.043 1.00 93.69 180 GLU A C 1
ATOM 1430 O O . GLU A 1 180 ? -31.739 5.067 -3.810 1.00 93.69 180 GLU A O 1
ATOM 1435 N N . GLU A 1 181 ? -30.927 4.501 -1.794 1.00 93.50 181 GLU A N 1
ATOM 1436 C CA . GLU A 1 181 ? -32.208 4.279 -1.134 1.00 93.50 181 GLU A CA 1
ATOM 1437 C C . GLU A 1 181 ? -32.398 5.303 -0.002 1.00 93.50 181 GLU A C 1
ATOM 1439 O O . GLU A 1 181 ? -31.504 6.087 0.329 1.00 93.50 181 GLU A O 1
ATOM 1444 N N . GLU A 1 182 ? -33.589 5.331 0.604 1.00 91.88 182 GLU A N 1
ATOM 1445 C CA . GLU A 1 182 ? -33.923 6.320 1.640 1.00 91.88 182 GLU A CA 1
ATOM 1446 C C . GLU A 1 182 ? -32.982 6.236 2.857 1.00 91.88 182 GLU A C 1
ATOM 1448 O O . GLU A 1 182 ? -32.579 7.262 3.404 1.00 91.88 182 GLU A O 1
ATOM 1453 N N . ALA A 1 183 ? -32.601 5.021 3.262 1.00 94.69 183 ALA A N 1
ATOM 1454 C CA . ALA A 1 183 ? -31.783 4.775 4.452 1.00 94.69 183 ALA A CA 1
ATOM 1455 C C . ALA A 1 183 ? -30.362 4.267 4.147 1.00 94.69 183 ALA A C 1
ATOM 1457 O O . ALA A 1 183 ? -29.522 4.227 5.051 1.00 94.69 183 ALA A O 1
ATOM 1458 N N . GLU A 1 184 ? -30.081 3.865 2.908 1.00 95.38 184 GLU A N 1
ATOM 1459 C CA . GLU A 1 184 ? -28.887 3.095 2.564 1.00 95.38 184 GLU A CA 1
ATOM 1460 C C . GLU A 1 184 ? -28.344 3.481 1.186 1.00 95.38 184 GLU A C 1
ATOM 1462 O O . GLU A 1 184 ? -29.091 3.709 0.237 1.00 95.38 184 GLU A O 1
ATOM 1467 N N . PHE A 1 185 ? -27.023 3.527 1.086 1.00 95.69 185 PHE A N 1
ATOM 1468 C CA . PHE A 1 185 ? -26.287 3.572 -0.165 1.00 95.69 185 PHE A CA 1
ATOM 1469 C C . PHE A 1 185 ? -25.670 2.210 -0.439 1.00 95.69 185 PHE A C 1
ATOM 1471 O O . PHE A 1 185 ? -25.169 1.553 0.475 1.00 95.69 185 PHE A O 1
ATOM 1478 N N . THR A 1 186 ? -25.668 1.805 -1.703 1.00 96.88 186 THR A N 1
ATOM 1479 C CA . THR A 1 186 ? -25.085 0.534 -2.129 1.00 96.88 186 THR A CA 1
ATOM 1480 C C . THR A 1 186 ? -24.084 0.750 -3.254 1.00 96.88 186 THR A C 1
ATOM 1482 O O . THR A 1 186 ? -24.407 1.387 -4.256 1.00 96.88 186 THR A O 1
ATOM 1485 N N . LEU A 1 187 ? -22.889 0.179 -3.091 1.00 96.06 187 LEU A N 1
ATOM 1486 C CA . LEU A 1 187 ? -21.930 -0.075 -4.168 1.00 96.06 187 LEU A CA 1
ATOM 1487 C C . LEU A 1 187 ? -21.998 -1.565 -4.501 1.00 96.06 187 LEU A C 1
ATOM 1489 O O . LEU A 1 187 ? -21.834 -2.387 -3.599 1.00 96.06 187 LEU A O 1
ATOM 1493 N N . ALA A 1 188 ? -22.240 -1.932 -5.755 1.00 95.38 188 ALA A N 1
ATOM 1494 C CA . ALA A 1 188 ? -22.366 -3.333 -6.148 1.00 95.38 188 ALA A CA 1
ATOM 1495 C C . ALA A 1 188 ? -21.631 -3.642 -7.451 1.00 95.38 188 ALA A C 1
ATOM 1497 O O . ALA A 1 188 ? -21.618 -2.844 -8.384 1.00 95.38 188 ALA A O 1
ATOM 1498 N N . ARG A 1 189 ? -21.059 -4.843 -7.536 1.00 93.44 189 ARG A N 1
ATOM 1499 C CA . ARG A 1 189 ? -20.503 -5.409 -8.764 1.00 93.44 189 ARG A CA 1
ATOM 1500 C C . ARG A 1 189 ? -20.525 -6.932 -8.686 1.00 93.44 189 ARG A C 1
ATOM 1502 O O . ARG A 1 189 ? -19.818 -7.542 -7.884 1.00 93.44 189 ARG A O 1
ATOM 1509 N N . GLY A 1 190 ? -21.338 -7.563 -9.529 1.00 93.06 190 GLY A N 1
ATOM 1510 C CA . GLY A 1 190 ? -21.518 -9.014 -9.495 1.00 93.06 190 GLY A CA 1
ATOM 1511 C C . GLY A 1 190 ? -21.994 -9.496 -8.118 1.00 93.06 190 GLY A C 1
ATOM 1512 O O . GLY A 1 190 ? -23.064 -9.107 -7.666 1.00 93.06 190 GLY A O 1
ATOM 1513 N N . ASN A 1 191 ? -21.198 -10.345 -7.458 1.00 94.56 191 ASN A N 1
ATOM 1514 C CA . ASN A 1 191 ? -21.497 -10.872 -6.116 1.00 94.56 191 ASN A CA 1
ATOM 1515 C C . ASN A 1 191 ? -20.876 -10.046 -4.979 1.00 94.56 191 ASN A C 1
ATOM 1517 O O . ASN A 1 191 ? -20.978 -10.451 -3.821 1.00 94.56 191 ASN A O 1
ATOM 1521 N N . PHE A 1 192 ? -20.169 -8.962 -5.297 1.00 97.69 192 PHE A N 1
ATOM 1522 C CA . PHE A 1 192 ? -19.587 -8.078 -4.302 1.00 97.69 192 PHE A CA 1
ATOM 1523 C C . PHE A 1 192 ? -20.494 -6.871 -4.094 1.00 97.69 192 PHE A C 1
ATOM 1525 O O . PHE A 1 192 ? -20.824 -6.170 -5.049 1.00 97.69 192 PHE A O 1
ATOM 1532 N N . GLU A 1 193 ? -20.903 -6.633 -2.854 1.00 98.00 193 GLU A N 1
ATOM 1533 C CA . GLU A 1 193 ? -21.834 -5.560 -2.506 1.00 98.00 193 GLU A CA 1
ATOM 1534 C C . GLU A 1 193 ? -21.415 -4.918 -1.183 1.00 98.00 193 GLU A C 1
ATOM 1536 O O . GLU A 1 193 ? -21.119 -5.607 -0.208 1.00 98.00 193 GLU A O 1
ATOM 1541 N N . VAL A 1 194 ? -21.401 -3.591 -1.132 1.00 98.50 194 VAL A N 1
ATOM 1542 C CA . VAL A 1 194 ? -21.113 -2.804 0.066 1.00 98.50 194 VAL A CA 1
ATOM 1543 C C . VAL A 1 194 ? -22.330 -1.958 0.374 1.00 98.50 194 VAL A C 1
ATOM 1545 O O . VAL A 1 194 ? -22.772 -1.173 -0.462 1.00 98.50 194 VAL A O 1
ATOM 1548 N N . ARG A 1 195 ? -22.834 -2.094 1.596 1.00 98.00 195 ARG A N 1
ATOM 1549 C CA . ARG A 1 195 ? -23.989 -1.351 2.094 1.00 98.00 195 ARG A CA 1
ATOM 1550 C C . ARG A 1 195 ? -23.564 -0.325 3.125 1.00 98.00 195 ARG A C 1
ATOM 1552 O O . ARG A 1 195 ? -22.908 -0.677 4.110 1.00 98.00 195 ARG A O 1
ATOM 1559 N N . ILE A 1 196 ? -23.945 0.927 2.917 1.00 97.62 196 ILE A N 1
ATOM 1560 C CA . ILE A 1 196 ? -23.545 2.076 3.728 1.00 97.62 196 ILE A CA 1
ATOM 1561 C C . ILE A 1 196 ? -24.801 2.756 4.261 1.00 97.62 196 ILE A C 1
ATOM 1563 O O . ILE A 1 196 ? -25.676 3.166 3.510 1.00 97.62 196 ILE A O 1
ATOM 1567 N N . ASP A 1 197 ? -24.887 2.907 5.574 1.00 96.25 197 ASP A N 1
ATOM 1568 C CA . ASP A 1 197 ? -25.982 3.617 6.223 1.00 96.25 197 ASP A CA 1
ATOM 1569 C C . ASP A 1 197 ? -25.900 5.114 5.921 1.00 96.25 197 ASP A C 1
ATOM 1571 O O . ASP A 1 197 ? -24.913 5.763 6.274 1.00 96.25 197 ASP A O 1
ATOM 1575 N N . ARG A 1 198 ? -26.941 5.665 5.291 1.00 94.00 198 ARG A N 1
ATOM 1576 C CA . ARG A 1 198 ? -26.955 7.063 4.840 1.00 94.00 198 ARG A CA 1
ATOM 1577 C C . ARG A 1 198 ? -26.837 8.053 5.996 1.00 94.00 198 ARG A C 1
ATOM 1579 O O . ARG A 1 198 ? -26.126 9.046 5.890 1.00 94.00 198 ARG A O 1
ATOM 1586 N N . ALA A 1 199 ? -27.511 7.775 7.111 1.00 93.69 199 ALA A N 1
ATOM 1587 C CA . ALA A 1 199 ? -27.565 8.686 8.252 1.00 93.69 199 ALA A CA 1
ATOM 1588 C C . ALA A 1 199 ? -26.235 8.762 9.020 1.00 93.69 199 ALA A C 1
ATOM 1590 O O . ALA A 1 199 ? -25.871 9.821 9.527 1.00 93.69 199 ALA A O 1
ATOM 1591 N N . SER A 1 200 ? -25.523 7.641 9.134 1.00 94.75 200 SER A N 1
ATOM 1592 C CA . SER A 1 200 ? -24.273 7.545 9.895 1.00 94.75 200 SER A CA 1
ATOM 1593 C C . SER A 1 200 ? -23.011 7.541 9.031 1.00 94.75 200 SER A C 1
ATOM 1595 O O . SER A 1 200 ? -21.913 7.665 9.575 1.00 94.75 200 SER A O 1
ATOM 1597 N N . GLY A 1 201 ? -23.132 7.379 7.710 1.00 95.31 201 GLY A N 1
ATOM 1598 C CA . GLY A 1 201 ? -21.990 7.217 6.807 1.00 95.31 201 GLY A CA 1
ATOM 1599 C C . GLY A 1 201 ? -21.100 6.040 7.206 1.00 95.31 201 GLY A C 1
ATOM 1600 O O . GLY A 1 201 ? -19.877 6.141 7.140 1.00 95.31 201 GLY A O 1
ATOM 1601 N N . LEU A 1 202 ? -21.697 4.970 7.740 1.00 97.19 202 LEU A N 1
ATOM 1602 C CA . LEU A 1 202 ? -20.999 3.776 8.209 1.00 97.19 202 LEU A CA 1
ATOM 1603 C C . LEU A 1 202 ? -21.339 2.583 7.323 1.00 97.19 202 LEU A C 1
ATOM 1605 O O . LEU A 1 202 ? -22.505 2.339 7.019 1.00 97.19 202 LEU A O 1
ATOM 1609 N N . VAL A 1 203 ? -20.336 1.778 6.989 1.00 98.38 203 VAL A N 1
ATOM 1610 C CA . VAL A 1 203 ? -20.531 0.535 6.236 1.00 98.38 203 VAL A CA 1
ATOM 1611 C C . VAL A 1 203 ? -21.202 -0.493 7.151 1.00 98.38 203 VAL A C 1
ATOM 1613 O O . VAL A 1 203 ? -20.634 -0.922 8.159 1.00 98.38 203 VAL A O 1
ATOM 1616 N N . ARG A 1 204 ? -22.433 -0.881 6.812 1.00 97.94 204 ARG A N 1
ATOM 1617 C CA . ARG A 1 204 ? -23.254 -1.850 7.549 1.00 97.94 204 ARG A CA 1
ATOM 1618 C C . ARG A 1 204 ? -22.869 -3.282 7.232 1.00 97.94 204 ARG A C 1
ATOM 1620 O O . ARG A 1 204 ? -22.825 -4.097 8.151 1.00 97.94 204 ARG A O 1
ATOM 1627 N N . GLN A 1 205 ? -22.607 -3.571 5.961 1.00 98.19 205 GLN A N 1
ATOM 1628 C CA . GLN A 1 205 ? -22.208 -4.890 5.486 1.00 98.19 205 GLN A CA 1
ATOM 1629 C C . GLN A 1 205 ? -21.310 -4.808 4.258 1.00 98.19 205 GLN A C 1
ATOM 1631 O O . GLN A 1 205 ? -21.372 -3.855 3.483 1.00 98.19 205 GLN A O 1
ATOM 1636 N N . ILE A 1 206 ? -20.503 -5.855 4.100 1.00 98.56 206 ILE A N 1
ATOM 1637 C CA . ILE A 1 206 ? -19.756 -6.160 2.882 1.00 98.56 206 ILE A CA 1
ATOM 1638 C C . ILE A 1 206 ? -20.088 -7.612 2.546 1.00 98.56 206 ILE A C 1
ATOM 1640 O O . ILE A 1 206 ? -19.835 -8.504 3.361 1.00 98.56 206 ILE A O 1
ATOM 1644 N N . PHE A 1 207 ? -20.666 -7.833 1.376 1.00 98.44 207 PHE A N 1
ATOM 1645 C CA . PHE A 1 207 ? -21.006 -9.140 0.839 1.00 98.44 207 PHE A CA 1
ATOM 1646 C C . PHE A 1 207 ? -20.000 -9.520 -0.236 1.00 98.44 207 PHE A C 1
ATOM 1648 O O . PHE A 1 207 ? -19.507 -8.673 -0.980 1.00 98.44 207 PHE A O 1
ATOM 1655 N N . SER A 1 208 ? -19.707 -10.810 -0.323 1.00 97.12 208 SER A N 1
ATOM 1656 C CA . SER A 1 208 ? -18.943 -11.379 -1.427 1.00 97.12 208 SER A CA 1
ATOM 1657 C C . SER A 1 208 ? -19.476 -12.767 -1.751 1.00 97.12 208 SER A C 1
ATOM 1659 O O . SER A 1 208 ? -20.267 -13.337 -0.997 1.00 97.12 208 SER A O 1
ATOM 1661 N N . ARG A 1 209 ? -18.990 -13.367 -2.842 1.00 95.31 209 ARG A N 1
ATOM 1662 C CA . ARG A 1 209 ? -19.297 -14.768 -3.171 1.00 95.31 209 ARG A CA 1
ATOM 1663 C C . ARG A 1 209 ? -19.006 -15.725 -2.005 1.00 95.31 209 ARG A C 1
ATOM 1665 O O . ARG A 1 209 ? -19.748 -16.681 -1.806 1.00 95.31 209 ARG A O 1
ATOM 1672 N N . ASP A 1 210 ? -17.935 -15.467 -1.258 1.00 94.56 210 ASP A N 1
ATOM 1673 C CA . ASP A 1 210 ? -17.472 -16.336 -0.170 1.00 94.56 210 ASP A CA 1
ATOM 1674 C C . ASP A 1 210 ? -18.144 -15.987 1.181 1.00 94.56 210 ASP A C 1
ATOM 1676 O O . ASP A 1 210 ? -18.107 -16.778 2.131 1.00 94.56 210 ASP A O 1
ATOM 1680 N N . TRP A 1 211 ? -18.808 -14.824 1.234 1.00 96.50 211 TRP A N 1
ATOM 1681 C CA . TRP A 1 211 ? -19.545 -14.270 2.373 1.00 96.50 211 TRP A CA 1
ATOM 1682 C C . TRP A 1 211 ? -20.931 -13.743 1.945 1.00 96.50 211 TRP A C 1
ATOM 1684 O O . TRP A 1 211 ? -21.181 -12.535 2.024 1.00 96.50 211 TRP A O 1
ATOM 1694 N N . PRO A 1 212 ? -21.851 -14.620 1.492 1.00 96.56 212 PRO A N 1
ATOM 1695 C CA . PRO A 1 212 ? -23.154 -14.205 0.960 1.00 96.56 212 PRO A CA 1
ATOM 1696 C C . PRO A 1 212 ? -24.090 -13.620 2.027 1.00 96.56 212 PRO A C 1
ATOM 1698 O O . PRO A 1 212 ? -24.979 -12.845 1.695 1.00 96.56 212 PRO A O 1
ATOM 1701 N N . ASP A 1 213 ? -23.871 -13.952 3.303 1.00 96.19 213 ASP A N 1
ATOM 1702 C CA . ASP A 1 213 ? -24.620 -13.401 4.442 1.00 96.19 213 ASP A CA 1
ATOM 1703 C C . ASP A 1 213 ? -23.971 -12.126 5.026 1.00 96.19 213 ASP A C 1
ATOM 1705 O O . ASP A 1 213 ? -24.474 -11.555 5.995 1.00 96.19 213 ASP A O 1
ATOM 1709 N N . GLY A 1 214 ? -22.859 -11.676 4.433 1.00 97.44 214 GLY A N 1
ATOM 1710 C CA . GLY A 1 214 ? -22.091 -10.512 4.861 1.00 97.44 214 GLY A CA 1
ATOM 1711 C C . GLY A 1 214 ? -20.988 -10.842 5.874 1.00 97.44 214 GLY A C 1
ATOM 1712 O O . GLY A 1 214 ? -21.103 -11.762 6.686 1.00 97.44 214 GLY A O 1
ATOM 1713 N N . ILE A 1 215 ? -19.881 -10.096 5.815 1.00 97.56 215 ILE A N 1
ATOM 1714 C CA . ILE A 1 215 ? -18.707 -10.330 6.672 1.00 97.56 215 ILE A CA 1
ATOM 1715 C C . ILE A 1 215 ? -18.688 -9.490 7.952 1.00 97.56 215 ILE A C 1
ATOM 1717 O O . ILE A 1 215 ? -17.886 -9.770 8.841 1.00 97.56 215 ILE A O 1
ATOM 1721 N N . LEU A 1 216 ? -19.513 -8.448 8.082 1.00 97.44 216 LEU A N 1
ATOM 1722 C CA . LEU A 1 216 ? -19.491 -7.577 9.263 1.00 97.44 216 LEU A CA 1
ATOM 1723 C C . LEU A 1 216 ? -20.441 -8.100 10.345 1.00 97.44 216 LEU A C 1
ATOM 1725 O O . LEU A 1 216 ? -21.505 -8.649 10.068 1.00 97.44 216 LEU A O 1
ATOM 1729 N N . GLY A 1 217 ? -20.072 -7.950 11.617 1.00 90.50 217 GLY A N 1
ATOM 1730 C CA . GLY A 1 217 ? -20.936 -8.389 12.713 1.00 90.50 217 GLY A CA 1
ATOM 1731 C C . GLY A 1 217 ? -22.176 -7.505 12.877 1.00 90.50 217 GLY A C 1
ATOM 1732 O O . GLY A 1 217 ? -22.112 -6.288 12.707 1.00 90.50 217 GLY A O 1
ATOM 1733 N N . ALA A 1 218 ? -23.301 -8.090 13.299 1.00 89.62 218 ALA A N 1
ATOM 1734 C CA . ALA A 1 218 ? -24.495 -7.320 13.650 1.00 89.62 218 ALA A CA 1
ATOM 1735 C C . ALA A 1 218 ? -24.163 -6.239 14.701 1.00 89.62 218 ALA A C 1
ATOM 1737 O O . ALA A 1 218 ? -23.576 -6.528 15.746 1.00 89.62 218 ALA A O 1
ATOM 1738 N N . GLY A 1 219 ? -24.507 -4.981 14.405 1.00 91.06 219 GLY A N 1
ATOM 1739 C CA . GLY A 1 219 ? -24.194 -3.835 15.269 1.00 91.06 219 GLY A CA 1
ATOM 1740 C C . GLY A 1 219 ? -22.708 -3.453 15.333 1.00 91.06 219 GLY A C 1
ATOM 1741 O O . GLY A 1 219 ? -22.337 -2.627 16.165 1.00 91.06 219 GLY A O 1
ATOM 1742 N N . LYS A 1 220 ? -21.856 -4.021 14.470 1.00 94.38 220 LYS A N 1
ATOM 1743 C CA . LYS A 1 220 ? -20.422 -3.711 14.366 1.00 94.38 220 LYS A CA 1
ATOM 1744 C C . LYS A 1 220 ? -20.100 -3.130 12.982 1.00 94.38 220 LYS A C 1
ATOM 1746 O O . LYS A 1 220 ? -19.377 -3.765 12.216 1.00 94.38 220 LYS A O 1
ATOM 1751 N N . PRO A 1 221 ? -20.655 -1.956 12.637 1.00 96.62 221 PRO A N 1
ATOM 1752 C CA . PRO A 1 221 ? -20.380 -1.352 11.346 1.00 96.62 221 PRO A CA 1
ATOM 1753 C C . PRO A 1 221 ? -18.913 -0.912 11.243 1.00 96.62 221 PRO A C 1
ATOM 1755 O O . PRO A 1 221 ? -18.247 -0.660 12.253 1.00 96.62 221 PRO A O 1
ATOM 1758 N N . LEU A 1 222 ? -18.429 -0.788 10.013 1.00 97.69 222 LEU A N 1
ATOM 1759 C CA . LEU A 1 222 ? -17.107 -0.265 9.683 1.00 97.69 222 LEU A CA 1
ATOM 1760 C C . LEU A 1 222 ? -17.192 1.246 9.394 1.00 97.69 222 LEU A C 1
ATOM 1762 O O . LEU A 1 222 ? -18.224 1.754 8.965 1.00 97.69 222 LEU A O 1
ATOM 1766 N N . GLY A 1 223 ? -16.108 1.980 9.660 1.00 95.06 223 GLY A N 1
ATOM 1767 C CA . GLY A 1 223 ? -16.049 3.445 9.511 1.00 95.06 223 GLY A CA 1
ATOM 1768 C C . GLY A 1 223 ? -16.229 4.224 10.817 1.00 95.06 223 GLY A C 1
ATOM 1769 O O . GLY A 1 223 ? -16.322 5.451 10.814 1.00 95.06 223 GLY A O 1
ATOM 1770 N N . GLY A 1 224 ? -16.322 3.531 11.955 1.00 95.25 224 GLY A N 1
ATOM 1771 C CA . GLY A 1 224 ? -16.318 4.166 13.270 1.00 95.25 224 GLY A CA 1
ATOM 1772 C C . GLY A 1 224 ? -14.919 4.674 13.615 1.00 95.25 224 GLY A C 1
ATOM 1773 O O . GLY A 1 224 ? -14.005 3.867 13.781 1.00 95.25 224 GLY A O 1
ATOM 1774 N N . LEU A 1 225 ? -14.772 5.994 13.733 1.00 97.31 225 LEU A N 1
ATOM 1775 C CA . LEU A 1 225 ? -13.518 6.663 14.074 1.00 97.31 225 LEU A CA 1
ATOM 1776 C C . LEU A 1 225 ? -13.551 7.129 15.530 1.00 97.31 225 LEU A C 1
ATOM 1778 O O . LEU A 1 225 ? -14.519 7.762 15.967 1.00 97.31 225 LEU A O 1
ATOM 1782 N N . GLU A 1 226 ? -12.491 6.816 16.273 1.00 96.88 226 GLU A N 1
ATOM 1783 C CA . GLU A 1 226 ? -12.375 7.147 17.694 1.00 96.88 226 GLU A CA 1
ATOM 1784 C C . GLU A 1 226 ? -10.945 7.564 18.056 1.00 96.88 226 GLU A C 1
ATOM 1786 O O . GLU A 1 226 ? -9.986 6.935 17.599 1.00 96.88 226 GLU A O 1
ATOM 1791 N N . MET A 1 227 ? -10.812 8.564 18.930 1.00 96.88 227 MET A N 1
ATOM 1792 C CA . MET A 1 227 ? -9.551 8.980 19.565 1.00 96.88 227 MET A CA 1
ATOM 1793 C C . MET A 1 227 ? -9.792 9.388 21.025 1.00 96.88 227 MET A C 1
ATOM 1795 O O . MET A 1 227 ? -10.941 9.568 21.436 1.00 96.88 227 MET A O 1
ATOM 1799 N N . ARG A 1 228 ? -8.737 9.555 21.832 1.00 96.31 228 ARG A N 1
ATOM 1800 C CA . ARG A 1 228 ? -8.858 10.176 23.164 1.00 96.31 228 ARG A CA 1
ATOM 1801 C C . ARG A 1 228 ? -8.269 11.570 23.155 1.00 96.31 228 ARG A C 1
ATOM 1803 O O . ARG A 1 228 ? -7.197 11.789 22.604 1.00 96.31 228 ARG A O 1
ATOM 1810 N N . ARG A 1 229 ? -8.968 12.497 23.799 1.00 94.25 229 ARG A N 1
ATOM 1811 C CA . ARG A 1 229 ? -8.531 13.879 23.969 1.00 94.25 229 ARG A CA 1
ATOM 1812 C C . ARG A 1 229 ? -9.065 14.432 25.275 1.00 94.25 229 ARG A C 1
ATOM 1814 O O . ARG A 1 229 ? -10.219 14.186 25.634 1.00 94.25 229 ARG A O 1
ATOM 1821 N N . ASN A 1 230 ? -8.242 15.186 25.994 1.00 94.19 230 ASN A N 1
ATOM 1822 C CA . ASN A 1 230 ? -8.557 15.678 27.332 1.00 94.19 230 ASN A CA 1
ATOM 1823 C C . ASN A 1 230 ? -9.055 14.544 28.247 1.00 94.19 230 ASN A C 1
ATOM 1825 O O . ASN A 1 230 ? -10.026 14.698 28.993 1.00 94.19 230 ASN A O 1
ATOM 1829 N N . ARG A 1 231 ? -8.418 13.371 28.142 1.00 93.94 231 ARG A N 1
ATOM 1830 C CA . ARG A 1 231 ? -8.737 12.124 28.857 1.00 93.94 231 ARG A CA 1
ATOM 1831 C C . ARG A 1 231 ? -10.138 11.569 28.591 1.00 93.94 231 ARG A C 1
ATOM 1833 O O . ARG A 1 231 ? -10.598 10.691 29.321 1.00 93.94 231 ARG A O 1
ATOM 1840 N N . SER A 1 232 ? -10.809 12.055 27.553 1.00 94.62 232 SER A N 1
ATOM 1841 C CA . SER A 1 232 ? -12.171 11.678 27.182 1.00 94.62 232 SER A CA 1
ATOM 1842 C C . SER A 1 232 ? -12.186 11.021 25.807 1.00 94.62 232 SER A C 1
ATOM 1844 O O . SER A 1 232 ? -11.408 11.388 24.930 1.00 94.62 232 SER A O 1
ATOM 1846 N N . LEU A 1 233 ? -13.066 10.035 25.615 1.00 95.81 233 LEU A N 1
ATOM 1847 C CA . LEU A 1 233 ? -13.273 9.422 24.304 1.00 95.81 233 LEU A CA 1
ATOM 1848 C C . LEU A 1 233 ? -13.995 10.414 23.390 1.00 95.81 233 LEU A C 1
ATOM 1850 O O . LEU A 1 233 ? -15.072 10.911 23.729 1.00 95.81 233 LEU A O 1
ATOM 1854 N N . GLU A 1 234 ? -13.420 10.660 22.224 1.00 95.56 234 GLU A N 1
ATOM 1855 C CA . GLU A 1 234 ? -14.025 11.433 21.153 1.00 95.56 234 GLU A CA 1
ATOM 1856 C C . GLU A 1 234 ? -14.393 10.512 19.992 1.00 95.56 234 GLU A C 1
ATOM 1858 O O . GLU A 1 234 ? -13.609 9.657 19.577 1.00 95.56 234 GLU A O 1
ATOM 1863 N N . ARG A 1 235 ? -15.615 10.696 19.488 1.00 95.94 235 ARG A N 1
ATOM 1864 C CA . ARG A 1 235 ? -16.173 9.976 18.346 1.00 95.94 235 ARG A CA 1
ATOM 1865 C C . ARG A 1 235 ? -16.582 10.966 17.271 1.00 95.94 235 ARG A C 1
ATOM 1867 O O . ARG A 1 235 ? -17.046 12.062 17.590 1.00 95.94 235 ARG A O 1
ATOM 1874 N N . PHE A 1 236 ? -16.451 10.546 16.021 1.00 95.12 236 PHE A N 1
ATOM 1875 C CA . PHE A 1 236 ? -16.808 11.339 14.848 1.00 95.12 236 PHE A CA 1
ATOM 1876 C C . PHE A 1 236 ? -18.188 10.895 14.346 1.00 95.12 236 PHE A C 1
ATOM 1878 O O . PHE A 1 236 ? -18.292 10.113 13.402 1.00 95.12 236 PHE A O 1
ATOM 1885 N N . GLU A 1 237 ? -19.243 11.283 15.065 1.00 90.25 237 GLU A N 1
ATOM 1886 C CA . GLU A 1 237 ? -20.620 10.793 14.853 1.00 90.25 237 GLU A CA 1
ATOM 1887 C C . GLU A 1 237 ? -21.449 11.699 13.934 1.00 90.25 237 GLU A C 1
ATOM 1889 O O . GLU A 1 237 ? -22.380 11.218 13.296 1.00 90.25 237 GLU A O 1
ATOM 1894 N N . THR A 1 238 ? -21.118 12.991 13.848 1.00 83.00 238 THR A N 1
ATOM 1895 C CA . THR A 1 238 ? -21.811 13.927 12.954 1.00 83.00 238 THR A CA 1
ATOM 1896 C C . THR A 1 238 ? -21.424 13.632 11.515 1.00 83.00 238 THR A C 1
ATOM 1898 O O . THR A 1 238 ? -20.235 13.518 11.218 1.00 83.00 238 THR A O 1
ATOM 1901 N N . VAL A 1 239 ? -22.416 13.533 10.631 1.00 84.50 239 VAL A N 1
ATOM 1902 C CA . VAL A 1 239 ? -22.226 13.192 9.220 1.00 84.50 239 VAL A CA 1
ATOM 1903 C C . VAL A 1 239 ? -22.874 14.265 8.364 1.00 84.50 239 VAL A C 1
ATOM 1905 O O . VAL A 1 239 ? -24.069 14.524 8.493 1.00 84.50 239 VAL A O 1
ATOM 1908 N N . ASN A 1 240 ? -22.083 14.866 7.481 1.00 81.56 240 ASN A N 1
ATOM 1909 C CA . ASN A 1 240 ? -22.590 15.651 6.366 1.00 81.56 240 ASN A CA 1
ATOM 1910 C C . ASN A 1 240 ? -22.245 14.901 5.077 1.00 81.56 240 ASN A C 1
ATOM 1912 O O . ASN A 1 240 ? -21.072 14.665 4.788 1.00 81.56 240 ASN A O 1
ATOM 1916 N N . GLU A 1 241 ? -23.262 14.496 4.327 1.00 77.56 241 GLU A N 1
ATOM 1917 C CA . GLU A 1 241 ? -23.107 13.947 2.978 1.00 77.56 241 GLU A CA 1
ATOM 1918 C C . GLU A 1 241 ? -22.588 15.072 2.068 1.00 77.56 241 GLU A C 1
ATOM 1920 O O . GLU A 1 241 ? -23.227 16.123 1.981 1.00 77.56 241 GLU A O 1
ATOM 1925 N N . SER A 1 242 ? -21.397 14.917 1.474 1.00 65.38 242 SER A N 1
ATOM 1926 C CA . SER A 1 242 ? -20.775 16.006 0.703 1.00 65.38 242 SER A CA 1
ATOM 1927 C C . SER A 1 242 ? -21.013 15.899 -0.799 1.00 65.38 242 SER A C 1
ATOM 1929 O O . SER A 1 242 ? -21.125 16.936 -1.449 1.00 65.38 242 SER A O 1
ATOM 1931 N N . SER A 1 243 ? -21.095 14.681 -1.343 1.00 64.44 243 SER A N 1
ATOM 1932 C CA . SER A 1 243 ? -21.319 14.435 -2.773 1.00 64.44 243 SER A CA 1
ATOM 1933 C C . SER A 1 243 ? -21.418 12.938 -3.091 1.00 64.44 243 SER A C 1
ATOM 1935 O O . SER A 1 243 ? -20.813 12.102 -2.415 1.00 64.44 243 SER A O 1
ATOM 1937 N N . THR A 1 244 ? -22.136 12.626 -4.170 1.00 62.94 244 THR A N 1
ATOM 1938 C CA . THR A 1 244 ? -21.947 11.422 -4.983 1.00 62.94 244 THR A CA 1
ATOM 1939 C C . THR A 1 244 ? -21.301 11.847 -6.296 1.00 62.94 244 THR A C 1
ATOM 1941 O O . THR A 1 244 ? -21.858 12.664 -7.030 1.00 62.94 244 THR A O 1
ATOM 1944 N N . GLU A 1 245 ? -20.100 11.347 -6.583 1.00 62.00 245 GLU A N 1
ATOM 1945 C CA . GLU A 1 245 ? -19.497 11.492 -7.908 1.00 62.00 245 GLU A CA 1
ATOM 1946 C C . GLU A 1 245 ? -19.624 10.161 -8.647 1.00 62.00 245 GLU A C 1
ATOM 1948 O O . GLU A 1 245 ? -19.113 9.129 -8.216 1.00 62.00 245 GLU A O 1
ATOM 1953 N N . SER A 1 246 ? -20.356 10.194 -9.763 1.00 55.31 246 SER A N 1
ATOM 1954 C CA . SER A 1 246 ? -20.429 9.105 -10.735 1.00 55.31 246 SER A CA 1
ATOM 1955 C C . SER A 1 246 ? -19.847 9.599 -12.061 1.00 55.31 246 SER A C 1
ATOM 1957 O O . SER A 1 246 ? -20.573 9.852 -13.029 1.00 55.31 246 SER A O 1
ATOM 1959 N N . SER A 1 247 ? -18.540 9.838 -12.108 1.00 51.88 247 SER A N 1
ATOM 1960 C CA . SER A 1 247 ? -17.858 10.163 -13.359 1.00 51.88 247 SER A CA 1
ATOM 1961 C C . SER A 1 247 ? -17.449 8.862 -14.048 1.00 51.88 247 SER A C 1
ATOM 1963 O O . SER A 1 247 ? -16.347 8.383 -13.844 1.00 51.88 247 SER A O 1
ATOM 1965 N N . GLY A 1 248 ? -18.359 8.287 -14.847 1.00 52.44 248 GLY A N 1
ATOM 1966 C CA . GLY A 1 248 ? -18.118 7.230 -15.852 1.00 52.44 248 GLY A CA 1
ATOM 1967 C C . GLY A 1 248 ? -17.582 5.877 -15.357 1.00 52.44 248 GLY A C 1
ATOM 1968 O O . GLY A 1 248 ? -18.228 4.855 -15.579 1.00 52.44 248 GLY A O 1
ATOM 1969 N N . ASP A 1 249 ? -16.444 5.897 -14.669 1.00 59.00 249 ASP A N 1
ATOM 1970 C CA . ASP A 1 249 ? -15.606 4.764 -14.293 1.00 59.00 249 ASP A CA 1
ATOM 1971 C C . ASP A 1 249 ? -15.328 4.691 -12.781 1.00 59.00 249 ASP A C 1
ATOM 1973 O O . ASP A 1 249 ? -15.016 3.612 -12.279 1.00 59.00 249 ASP A O 1
ATOM 1977 N N . PHE A 1 250 ? -15.509 5.790 -12.033 1.00 71.31 250 PHE A N 1
ATOM 1978 C CA . PHE A 1 250 ? -15.375 5.811 -10.572 1.00 71.31 250 PHE A CA 1
ATOM 1979 C C . PHE A 1 250 ? -16.727 6.069 -9.901 1.00 71.31 250 PHE A C 1
ATOM 1981 O O . PHE A 1 250 ? -17.463 6.990 -10.255 1.00 71.31 250 PHE A O 1
ATOM 1988 N N . ALA A 1 251 ? -17.057 5.205 -8.943 1.00 85.69 251 ALA A N 1
ATOM 1989 C CA . ALA A 1 251 ? -18.308 5.217 -8.198 1.00 85.69 251 ALA A CA 1
ATOM 1990 C C . ALA A 1 251 ? -17.994 5.373 -6.712 1.00 85.69 251 ALA A C 1
ATOM 1992 O O . ALA A 1 251 ? -17.556 4.412 -6.071 1.00 85.69 251 ALA A O 1
ATOM 1993 N N . GLU A 1 252 ? -18.188 6.568 -6.162 1.00 91.94 252 GLU A N 1
ATOM 1994 C CA . GLU A 1 252 ? -17.815 6.850 -4.778 1.00 91.94 252 GLU A CA 1
ATOM 1995 C C . GLU A 1 252 ? -18.897 7.565 -3.968 1.00 91.94 252 GLU A C 1
ATOM 1997 O O . GLU A 1 252 ? -19.662 8.394 -4.464 1.00 91.94 252 GLU A O 1
ATOM 2002 N N . PHE A 1 253 ? -18.928 7.238 -2.676 1.00 93.75 253 PHE A N 1
ATOM 2003 C CA . PHE A 1 253 ? -19.713 7.946 -1.672 1.00 93.75 253 PHE A CA 1
ATOM 2004 C C . PHE A 1 253 ? -18.775 8.677 -0.718 1.00 93.75 253 PHE A C 1
ATOM 2006 O O . PHE A 1 253 ? -17.899 8.053 -0.109 1.00 93.75 253 PHE A O 1
ATOM 2013 N N . VAL A 1 254 ? -18.990 9.985 -0.553 1.00 94.75 254 VAL A N 1
ATOM 2014 C CA . VAL A 1 254 ? -18.141 10.840 0.282 1.00 94.75 254 VAL A CA 1
ATOM 2015 C C . VAL A 1 254 ? -18.921 11.386 1.476 1.00 94.75 254 VAL A C 1
ATOM 2017 O O . VAL A 1 254 ? -19.961 12.037 1.343 1.00 94.75 254 VAL A O 1
ATOM 2020 N N . PHE A 1 255 ? -18.377 11.148 2.667 1.00 94.69 255 PHE A N 1
ATOM 2021 C CA . PHE A 1 255 ? -18.941 11.584 3.939 1.00 94.69 255 PHE A CA 1
ATOM 2022 C C . PHE A 1 255 ? -17.963 12.487 4.675 1.00 94.69 255 PHE A C 1
ATOM 2024 O O . PHE A 1 255 ? -16.802 12.138 4.874 1.00 94.69 255 PHE A O 1
ATOM 2031 N N . LEU A 1 256 ? -18.443 13.620 5.175 1.00 95.06 256 LEU A N 1
ATOM 2032 C CA . LEU A 1 256 ? -17.701 14.441 6.120 1.00 95.06 256 LEU A CA 1
ATOM 2033 C C . LEU A 1 256 ? -18.104 14.064 7.546 1.00 95.06 256 LEU A C 1
ATOM 2035 O O . LEU A 1 256 ? -19.244 14.287 7.958 1.00 95.06 256 LEU A O 1
ATOM 2039 N N . ARG A 1 257 ? -17.159 13.504 8.300 1.00 93.62 257 ARG A N 1
ATOM 2040 C CA . ARG A 1 257 ? -17.337 13.063 9.685 1.00 93.62 257 ARG A CA 1
ATOM 2041 C C . ARG A 1 257 ? -16.737 14.088 10.638 1.00 93.62 257 ARG A C 1
ATOM 2043 O O . ARG A 1 257 ? -15.548 14.391 10.548 1.00 93.62 257 ARG A O 1
ATOM 2050 N N . GLU A 1 258 ? -17.539 14.601 11.568 1.00 93.00 258 GLU A N 1
ATOM 2051 C CA . GLU A 1 258 ? -17.089 15.625 12.518 1.00 93.00 258 GLU A CA 1
ATOM 2052 C C . GLU A 1 258 ? -17.074 15.121 13.966 1.00 93.00 258 GLU A C 1
ATOM 2054 O O . GLU A 1 258 ? -18.017 14.483 14.447 1.00 93.00 258 GLU A O 1
ATOM 2059 N N . GLY A 1 259 ? -15.982 15.425 14.668 1.00 90.00 259 GLY A N 1
ATOM 2060 C CA . GLY A 1 259 ? -15.854 15.248 16.113 1.00 90.00 259 GLY A CA 1
ATOM 2061 C C . GLY A 1 259 ? -16.424 16.440 16.886 1.00 90.00 259 GLY A C 1
ATOM 2062 O O . GLY A 1 259 ? -16.576 17.542 16.355 1.00 90.00 259 GLY A O 1
ATOM 2063 N N . LYS A 1 260 ? -16.683 16.262 18.188 1.00 86.25 260 LYS A N 1
ATOM 2064 C CA . LYS A 1 260 ? -17.182 17.340 19.073 1.00 86.25 260 LYS A CA 1
ATOM 2065 C C . LYS A 1 260 ? -16.214 18.526 19.172 1.00 86.25 260 LYS A C 1
ATOM 2067 O O . LYS A 1 260 ? -16.622 19.619 19.551 1.00 86.25 260 LYS A O 1
ATOM 2072 N N . ALA A 1 261 ? -14.939 18.308 18.851 1.00 80.31 261 ALA A N 1
ATOM 2073 C CA . ALA A 1 261 ? -13.907 19.332 18.729 1.00 80.31 261 ALA A CA 1
ATOM 2074 C C . ALA A 1 261 ? -14.063 20.297 17.552 1.00 80.31 261 ALA A C 1
ATOM 2076 O O . ALA A 1 261 ? -13.344 21.292 17.522 1.00 80.31 261 ALA A O 1
ATOM 2077 N N . GLY A 1 262 ? -14.863 19.938 16.544 1.00 84.44 262 GLY A N 1
ATOM 2078 C CA . GLY A 1 262 ? -14.775 20.524 15.206 1.00 84.44 262 GLY A CA 1
ATOM 2079 C C . GLY A 1 262 ? -13.687 19.908 14.314 1.00 84.44 262 GLY A C 1
ATOM 2080 O O . GLY A 1 262 ? -13.414 20.448 13.249 1.00 84.44 262 GLY A O 1
ATOM 2081 N N . SER A 1 263 ? -13.063 18.791 14.714 1.00 91.00 263 SER A N 1
ATOM 2082 C CA . SER A 1 263 ? -12.177 18.020 13.829 1.00 91.00 263 SER A CA 1
ATOM 2083 C C . SER A 1 263 ? -12.979 17.370 12.716 1.00 91.00 263 SER A C 1
ATOM 2085 O O . SER A 1 263 ? -14.032 16.793 12.988 1.00 91.00 263 SER A O 1
ATOM 2087 N N . ARG A 1 264 ? -12.462 17.438 11.491 1.00 92.69 264 ARG A N 1
ATOM 2088 C CA . ARG A 1 264 ? -13.145 16.977 10.286 1.00 92.69 264 ARG A CA 1
ATOM 2089 C C . ARG A 1 264 ? -12.337 15.894 9.598 1.00 92.69 264 ARG A C 1
ATOM 2091 O O . ARG A 1 264 ? -11.135 16.048 9.400 1.00 92.69 264 ARG A O 1
ATOM 2098 N N . ILE A 1 265 ? -13.015 14.810 9.243 1.00 96.06 265 ILE A N 1
ATOM 2099 C CA . ILE A 1 265 ? -12.434 13.705 8.490 1.00 96.06 265 ILE A CA 1
ATOM 2100 C C . ILE A 1 265 ? -13.347 13.423 7.302 1.00 96.06 265 ILE A C 1
ATOM 2102 O O . ILE A 1 265 ? -14.510 13.061 7.488 1.00 96.06 265 ILE A O 1
ATOM 2106 N N . ARG A 1 266 ? -12.832 13.603 6.086 1.00 96.38 266 ARG A N 1
ATOM 2107 C CA . ARG A 1 266 ? -13.488 13.143 4.862 1.00 96.38 266 ARG A CA 1
ATOM 2108 C C . ARG A 1 266 ? -13.262 11.637 4.742 1.00 96.38 266 ARG A C 1
ATOM 2110 O O . ARG A 1 266 ? -12.129 11.173 4.825 1.00 96.38 266 ARG A O 1
ATOM 2117 N N . VAL A 1 267 ? -14.345 10.889 4.586 1.00 97.06 267 VAL A N 1
ATOM 2118 C CA . VAL A 1 267 ? -14.349 9.438 4.410 1.00 97.06 267 VAL A CA 1
ATOM 2119 C C . VAL A 1 267 ? -14.951 9.135 3.049 1.00 97.06 267 VAL A C 1
ATOM 2121 O O . VAL A 1 267 ? -16.131 9.402 2.829 1.00 97.06 267 VAL A O 1
ATOM 2124 N N . THR A 1 268 ? -14.142 8.577 2.160 1.00 96.12 268 THR A N 1
ATOM 2125 C CA . THR A 1 268 ? -14.568 8.150 0.829 1.00 96.12 268 THR A CA 1
ATOM 2126 C C . THR A 1 268 ? -14.658 6.633 0.799 1.00 96.12 268 THR A C 1
ATOM 2128 O O . THR A 1 268 ? -13.718 5.946 1.206 1.00 96.12 268 THR A O 1
ATOM 2131 N N . TYR A 1 269 ? -15.785 6.118 0.316 1.00 96.56 269 TYR A N 1
ATOM 2132 C CA . TYR A 1 269 ? -15.987 4.701 0.043 1.00 96.56 269 TYR A CA 1
ATOM 2133 C C . TYR A 1 269 ? -16.135 4.477 -1.459 1.00 96.56 269 TYR A C 1
ATOM 2135 O O . TYR A 1 269 ? -17.002 5.082 -2.087 1.00 96.56 269 TYR A O 1
ATOM 2143 N N . SER A 1 270 ? -15.341 3.562 -2.011 1.00 94.38 270 SER A N 1
ATOM 2144 C CA . SER A 1 270 ? -15.520 3.024 -3.365 1.00 94.38 270 SER A CA 1
ATOM 2145 C C . SER A 1 270 ? -15.171 1.533 -3.391 1.00 94.38 270 SER A C 1
ATOM 2147 O O . SER A 1 270 ? -14.925 0.907 -2.358 1.00 94.38 270 SER A O 1
ATOM 2149 N N . MET A 1 271 ? -15.137 0.938 -4.575 1.00 93.19 271 MET A N 1
ATOM 2150 C CA . MET A 1 271 ? -14.640 -0.414 -4.791 1.00 93.19 271 MET A CA 1
ATOM 2151 C C . MET A 1 271 ? -13.344 -0.369 -5.593 1.00 93.19 271 MET A C 1
ATOM 2153 O O . MET A 1 271 ? -13.181 0.465 -6.478 1.00 93.19 271 MET A O 1
ATOM 2157 N N . SER A 1 272 ? -12.430 -1.299 -5.321 1.00 91.19 272 SER A N 1
ATOM 2158 C CA . SER A 1 272 ? -11.254 -1.469 -6.175 1.00 91.19 272 SER A CA 1
ATOM 2159 C C . SER A 1 272 ? -11.680 -1.804 -7.609 1.00 91.19 272 SER A C 1
ATOM 2161 O O . SER A 1 272 ? -12.506 -2.693 -7.845 1.00 91.19 272 SER A O 1
ATOM 2163 N N . MET A 1 273 ? -11.077 -1.125 -8.586 1.00 85.75 273 MET A N 1
ATOM 2164 C CA . MET A 1 273 ? -11.323 -1.369 -10.014 1.00 85.75 273 MET A CA 1
ATOM 2165 C C . MET A 1 273 ? -10.887 -2.772 -10.453 1.00 85.75 273 MET A C 1
ATOM 2167 O O . MET A 1 273 ? -11.475 -3.350 -11.366 1.00 85.75 273 MET A O 1
ATOM 2171 N N . LEU A 1 274 ? -9.882 -3.343 -9.783 1.00 89.25 274 LEU A N 1
ATOM 2172 C CA . LEU A 1 274 ? -9.265 -4.617 -10.162 1.00 89.25 274 LEU A CA 1
ATOM 2173 C C . LEU A 1 274 ? -9.649 -5.781 -9.244 1.00 89.25 274 LEU A C 1
ATOM 2175 O O . LEU A 1 274 ? -9.498 -6.942 -9.627 1.00 89.25 274 LEU A O 1
ATOM 2179 N N . HIS A 1 275 ? -10.158 -5.488 -8.046 1.00 92.94 275 HIS A N 1
ATOM 2180 C CA . HIS A 1 275 ? -10.414 -6.491 -7.016 1.00 92.94 275 HIS A CA 1
ATOM 2181 C C . HIS A 1 275 ? -11.781 -6.316 -6.370 1.00 92.94 275 HIS A C 1
ATOM 2183 O O . HIS A 1 275 ? -12.275 -5.201 -6.223 1.00 92.94 275 HIS A O 1
ATOM 2189 N N . ASP A 1 276 ? -12.374 -7.420 -5.924 1.00 95.06 276 ASP A N 1
ATOM 2190 C CA . ASP A 1 276 ? -13.557 -7.412 -5.059 1.00 95.06 276 ASP A CA 1
ATOM 2191 C C . ASP A 1 276 ? -13.148 -7.022 -3.633 1.00 95.06 276 ASP A C 1
ATOM 2193 O O . ASP A 1 276 ? -13.043 -7.844 -2.722 1.00 95.06 276 ASP A O 1
ATOM 2197 N N . ALA A 1 277 ? -12.839 -5.736 -3.482 1.00 96.75 277 ALA A N 1
ATOM 2198 C CA . ALA A 1 277 ? -12.414 -5.116 -2.244 1.00 96.75 277 ALA A CA 1
ATOM 2199 C C . ALA A 1 277 ? -13.076 -3.744 -2.091 1.00 96.75 277 ALA A C 1
ATOM 2201 O O . ALA A 1 277 ? -13.154 -2.967 -3.046 1.00 96.75 277 ALA A O 1
ATOM 2202 N N . LEU A 1 278 ? -13.508 -3.436 -0.870 1.00 97.81 278 LEU A N 1
ATOM 2203 C CA . LEU A 1 278 ? -13.935 -2.096 -0.477 1.00 97.81 278 LEU A CA 1
ATOM 2204 C C . LEU A 1 278 ? -12.686 -1.231 -0.311 1.00 97.81 278 LEU A C 1
ATOM 2206 O O . LEU A 1 278 ? -11.840 -1.567 0.515 1.00 97.81 278 LEU A O 1
ATOM 2210 N N . TRP A 1 279 ? -12.592 -0.130 -1.052 1.00 96.81 279 TRP A N 1
ATOM 2211 C CA . TRP A 1 279 ? -11.582 0.905 -0.845 1.00 96.81 279 TRP A CA 1
ATOM 2212 C C . TRP A 1 279 ? -12.134 1.995 0.070 1.00 96.81 279 TRP A C 1
ATOM 2214 O O . TRP A 1 279 ? -13.258 2.469 -0.110 1.00 96.81 279 TRP A O 1
ATOM 2224 N N . ILE A 1 280 ? -11.337 2.371 1.064 1.00 97.00 280 ILE A N 1
ATOM 2225 C CA . ILE A 1 280 ? -11.647 3.423 2.024 1.00 97.00 280 ILE A CA 1
ATOM 2226 C C . ILE A 1 280 ? -10.499 4.417 2.010 1.00 97.00 280 ILE A C 1
ATOM 2228 O O . ILE A 1 280 ? -9.374 4.037 2.330 1.00 97.00 280 ILE A O 1
ATOM 2232 N N . ARG A 1 281 ? -10.798 5.686 1.735 1.00 96.38 281 ARG A N 1
ATOM 2233 C CA . ARG A 1 281 ? -9.857 6.795 1.921 1.00 96.38 281 ARG A CA 1
ATOM 2234 C C . ARG A 1 281 ? -10.319 7.695 3.058 1.00 96.38 281 ARG A C 1
ATOM 2236 O O . ARG A 1 281 ? -11.498 8.034 3.161 1.00 96.38 281 ARG A O 1
ATOM 2243 N N . LEU A 1 282 ? -9.392 8.048 3.938 1.00 97.12 282 LEU A N 1
ATOM 2244 C CA . LEU A 1 282 ? -9.619 8.821 5.153 1.00 97.12 282 LEU A CA 1
ATOM 2245 C C . LEU A 1 282 ? -8.700 10.038 5.119 1.00 97.12 282 LEU A C 1
ATOM 2247 O O . LEU A 1 282 ? -7.492 9.896 5.291 1.00 97.12 282 LEU A O 1
ATOM 2251 N N . GLN A 1 283 ? -9.274 11.223 4.928 1.00 96.69 283 GLN A N 1
ATOM 2252 C CA . GLN A 1 283 ? -8.521 12.474 4.859 1.00 96.69 283 GLN A CA 1
ATOM 2253 C C . GLN A 1 283 ? -8.888 13.364 6.038 1.00 96.69 283 GLN A C 1
ATOM 2255 O O . GLN A 1 283 ? -10.036 13.795 6.181 1.00 96.69 283 GLN A O 1
ATOM 2260 N N . GLY A 1 284 ? -7.920 13.623 6.905 1.00 94.94 284 GLY A N 1
ATOM 2261 C CA . GLY A 1 284 ? -8.061 14.555 8.011 1.00 94.94 284 GLY A CA 1
ATOM 2262 C C . GLY A 1 284 ? -7.593 15.947 7.614 1.00 94.94 284 GLY A C 1
ATOM 2263 O O . GLY A 1 284 ? -6.473 16.101 7.145 1.00 94.94 284 GLY A O 1
ATOM 2264 N N . GLU A 1 285 ? -8.411 16.965 7.873 1.00 87.75 285 GLU A N 1
ATOM 2265 C CA . GLU A 1 285 ? -8.010 18.371 7.768 1.00 87.75 285 GLU A CA 1
ATOM 2266 C C . GLU A 1 285 ? -8.297 19.068 9.100 1.00 87.75 285 GLU A C 1
ATOM 2268 O O . GLU A 1 285 ? -9.420 19.021 9.613 1.00 87.75 285 GLU A O 1
ATOM 2273 N N . ASN A 1 286 ? -7.293 19.738 9.671 1.00 89.50 286 ASN A N 1
ATOM 2274 C CA . ASN A 1 286 ? -7.394 20.380 10.986 1.00 89.50 286 ASN A CA 1
ATOM 2275 C C . ASN A 1 286 ? -7.844 19.413 12.100 1.00 89.50 286 ASN A C 1
ATOM 2277 O O . ASN A 1 286 ? -8.658 19.748 12.970 1.00 89.50 286 ASN A O 1
ATOM 2281 N N . VAL A 1 287 ? -7.314 18.192 12.078 1.00 93.81 287 VAL A N 1
ATOM 2282 C CA . VAL A 1 287 ? -7.578 17.167 13.088 1.00 93.81 287 VAL A CA 1
ATOM 2283 C C . VAL A 1 287 ? -6.983 17.618 14.416 1.00 93.81 287 VAL A C 1
ATOM 2285 O O . VAL A 1 287 ? -5.794 17.919 14.516 1.00 93.81 287 VAL A O 1
ATOM 2288 N N . ALA A 1 288 ? -7.813 17.691 15.455 1.00 93.88 288 ALA A N 1
ATOM 2289 C CA . ALA A 1 288 ? -7.369 18.139 16.764 1.00 93.88 288 ALA A CA 1
ATOM 2290 C C . ALA A 1 288 ? -6.376 17.135 17.347 1.00 93.88 288 ALA A C 1
ATOM 2292 O O . ALA A 1 288 ? -6.599 15.929 17.273 1.00 93.88 288 ALA A O 1
ATOM 2293 N N . ARG A 1 289 ? -5.329 17.661 17.988 1.00 95.06 289 ARG A N 1
ATOM 2294 C CA . ARG A 1 289 ? -4.302 16.857 18.646 1.00 95.06 289 ARG A CA 1
ATOM 2295 C C . ARG A 1 289 ? -4.943 15.885 19.654 1.00 95.06 289 ARG A C 1
ATOM 2297 O O . ARG A 1 289 ? -5.636 16.362 20.564 1.00 95.06 289 ARG A O 1
ATOM 2304 N N . PRO A 1 290 ? -4.755 14.558 19.509 1.00 95.56 290 PRO A N 1
ATOM 2305 C CA . PRO A 1 290 ? -5.170 13.600 20.526 1.00 95.56 290 PRO A CA 1
ATOM 2306 C C . PRO A 1 290 ? -4.322 13.774 21.792 1.00 95.56 290 PRO A C 1
ATOM 2308 O O . PRO A 1 290 ? -3.285 14.438 21.779 1.00 95.56 290 PRO A O 1
ATOM 2311 N N . ASP A 1 291 ? -4.743 13.167 22.901 1.00 95.44 291 ASP A N 1
ATOM 2312 C CA . ASP A 1 291 ? -3.843 13.022 24.047 1.00 95.44 291 ASP A CA 1
ATOM 2313 C C . ASP A 1 291 ? -2.562 12.294 23.584 1.00 95.44 291 ASP A C 1
ATOM 2315 O O . ASP A 1 291 ? -2.652 11.405 22.734 1.00 95.44 291 ASP A O 1
ATOM 2319 N N . PRO A 1 292 ? -1.373 12.630 24.109 1.00 92.94 292 PRO A N 1
ATOM 2320 C CA . PRO A 1 292 ? -0.149 11.967 23.673 1.00 92.94 292 PRO A CA 1
ATOM 2321 C C . PRO A 1 292 ? -0.164 10.454 23.955 1.00 92.94 292 PRO A C 1
ATOM 2323 O O . PRO A 1 292 ? -0.705 10.011 24.973 1.00 92.94 292 PRO A O 1
ATOM 2326 N N . GLY A 1 293 ? 0.459 9.676 23.067 1.00 91.81 293 GLY A N 1
ATOM 2327 C CA . GLY A 1 293 ? 0.587 8.219 23.168 1.00 91.81 293 GLY A CA 1
ATOM 2328 C C . GLY A 1 293 ? -0.344 7.411 22.252 1.00 91.81 293 GLY A C 1
ATOM 2329 O O . GLY A 1 293 ? -1.311 7.911 21.672 1.00 91.81 293 GLY A O 1
ATOM 2330 N N . LEU A 1 294 ? -0.053 6.114 22.121 1.00 92.94 294 LEU A N 1
ATOM 2331 C CA . LEU A 1 294 ? -0.723 5.210 21.176 1.00 92.94 294 LEU A CA 1
ATOM 2332 C C . LEU A 1 294 ? -2.139 4.813 21.611 1.00 92.94 294 LEU A C 1
ATOM 2334 O O . LEU A 1 294 ? -3.002 4.552 20.771 1.00 92.94 294 LEU A O 1
ATOM 2338 N N . ALA A 1 295 ? -2.418 4.767 22.914 1.00 91.81 295 ALA A N 1
ATOM 2339 C CA . ALA A 1 295 ? -3.750 4.469 23.442 1.00 91.81 295 ALA A CA 1
ATOM 2340 C C . ALA A 1 295 ? -4.776 5.561 23.100 1.00 91.81 295 ALA A C 1
ATOM 2342 O O . ALA A 1 295 ? -5.985 5.317 23.145 1.00 91.81 295 ALA A O 1
ATOM 2343 N N . SER A 1 296 ? -4.291 6.751 22.753 1.00 95.50 296 SER A N 1
ATOM 2344 C CA . SER A 1 296 ? -5.097 7.932 22.459 1.00 95.50 296 SER A CA 1
ATOM 2345 C C . SER A 1 296 ? -5.223 8.234 20.970 1.00 95.50 296 SER A C 1
ATOM 2347 O O . SER A 1 296 ? -6.076 9.042 20.602 1.00 95.50 296 SER A O 1
ATOM 2349 N N . ALA A 1 297 ? -4.431 7.555 20.134 1.00 96.25 297 ALA A N 1
ATOM 2350 C CA . ALA A 1 297 ? -4.429 7.680 18.681 1.00 96.25 297 ALA A CA 1
ATOM 2351 C C . ALA A 1 297 ? -5.843 7.638 18.091 1.00 96.25 297 ALA A C 1
ATOM 2353 O O . ALA A 1 297 ? -6.703 6.902 18.583 1.00 96.25 297 ALA A O 1
ATOM 2354 N N . LEU A 1 298 ? -6.064 8.366 17.001 1.00 97.88 298 LEU A N 1
ATOM 2355 C CA . LEU A 1 298 ? -7.185 8.148 16.100 1.00 97.88 298 LEU A CA 1
ATOM 2356 C C . LEU A 1 298 ? -7.066 6.759 15.481 1.00 97.88 298 LEU A C 1
ATOM 2358 O O . LEU A 1 298 ? -6.017 6.385 14.960 1.00 97.88 298 LEU A O 1
ATOM 2362 N N . GLY A 1 299 ? -8.148 5.993 15.522 1.00 97.44 299 GLY A N 1
ATOM 2363 C CA . GLY A 1 299 ? -8.157 4.661 14.940 1.00 97.44 299 GLY A CA 1
ATOM 2364 C C . GLY A 1 299 ? -9.515 4.236 14.418 1.00 97.44 299 GLY A C 1
ATOM 2365 O O . GLY A 1 299 ? -10.555 4.755 14.832 1.00 97.44 299 GLY A O 1
ATOM 2366 N N . LEU A 1 300 ? -9.463 3.248 13.532 1.00 97.81 300 LEU A N 1
ATOM 2367 C CA . LEU A 1 300 ? -10.596 2.616 12.875 1.00 97.81 300 LEU A CA 1
ATOM 2368 C C . LEU A 1 300 ? -10.708 1.168 13.351 1.00 97.81 300 LEU A C 1
ATOM 2370 O O . LEU A 1 300 ? -9.774 0.378 13.210 1.00 97.81 300 LEU A O 1
ATOM 2374 N N . ALA A 1 301 ? -11.857 0.809 13.921 1.00 97.25 301 ALA A N 1
ATOM 2375 C CA . ALA A 1 301 ? -12.125 -0.571 14.310 1.00 97.25 301 ALA A CA 1
ATOM 2376 C C . ALA A 1 301 ? -12.597 -1.399 13.107 1.00 97.25 301 ALA A C 1
ATOM 2378 O O . ALA A 1 301 ? -13.529 -1.005 12.406 1.00 97.25 301 ALA A O 1
ATOM 2379 N N . ILE A 1 302 ? -12.002 -2.577 12.927 1.00 97.88 302 ILE A N 1
ATOM 2380 C CA . ILE A 1 302 ? -12.344 -3.546 11.883 1.00 97.88 302 ILE A CA 1
ATOM 2381 C C . ILE A 1 302 ? -12.733 -4.846 12.581 1.00 97.88 302 ILE A C 1
ATOM 2383 O O . ILE A 1 302 ? -11.907 -5.501 13.220 1.00 97.88 302 ILE A O 1
ATOM 2387 N N . ARG A 1 303 ? -14.025 -5.180 12.525 1.00 97.31 303 ARG A N 1
ATOM 2388 C CA . ARG A 1 303 ? -14.621 -6.264 13.315 1.00 97.31 303 ARG A CA 1
ATOM 2389 C C . ARG A 1 303 ? -15.508 -7.147 12.439 1.00 97.31 303 ARG A C 1
ATOM 2391 O O . ARG A 1 303 ? -16.689 -6.821 12.277 1.00 97.31 303 ARG A O 1
ATOM 2398 N N . PRO A 1 304 ? -14.972 -8.249 11.889 1.00 97.38 304 PRO A N 1
ATOM 2399 C CA . PRO A 1 304 ? -15.796 -9.190 11.153 1.00 97.38 304 PRO A CA 1
ATOM 2400 C C . PRO A 1 304 ? -16.842 -9.865 12.062 1.00 97.38 304 PRO A C 1
ATOM 2402 O O . PRO A 1 304 ? -16.852 -9.716 13.291 1.00 97.38 304 PRO A O 1
ATOM 2405 N N . VAL A 1 305 ? -17.762 -10.599 11.442 1.00 96.75 305 VAL A N 1
ATOM 2406 C CA . VAL A 1 305 ? -18.831 -11.354 12.108 1.00 96.75 305 VAL A CA 1
ATOM 2407 C C . VAL A 1 305 ? -18.276 -12.481 12.981 1.00 96.75 305 VAL A C 1
ATOM 2409 O O . VAL A 1 305 ? -18.850 -12.801 14.024 1.00 96.75 305 VAL A O 1
ATOM 2412 N N . PHE A 1 306 ? -17.122 -13.028 12.604 1.00 95.31 306 PHE A N 1
ATOM 2413 C CA . PHE A 1 306 ? -16.409 -14.060 13.341 1.00 95.31 306 PHE A CA 1
ATOM 2414 C C . PHE A 1 306 ? -15.373 -13.471 14.305 1.00 95.31 306 PHE A C 1
ATOM 2416 O O . PHE A 1 306 ? -14.947 -12.320 14.208 1.00 95.31 306 PHE A O 1
ATOM 2423 N N . ARG A 1 307 ? -14.933 -14.295 15.258 1.00 94.75 307 ARG A N 1
ATOM 2424 C CA . ARG A 1 307 ? -13.759 -14.004 16.084 1.00 94.75 307 ARG A CA 1
ATOM 2425 C C . ARG A 1 307 ? -12.519 -14.543 15.366 1.00 94.75 307 ARG A C 1
ATOM 2427 O O . ARG A 1 307 ? -12.472 -15.758 15.175 1.00 94.75 307 ARG A O 1
ATOM 2434 N N . PRO A 1 308 ? -11.529 -13.703 15.005 1.00 94.75 308 PRO A N 1
ATOM 2435 C CA . PRO A 1 308 ? -10.352 -14.180 14.288 1.00 94.75 308 PRO A CA 1
ATOM 2436 C C . PRO A 1 308 ? -9.606 -15.249 15.087 1.00 94.75 308 PRO A C 1
ATOM 2438 O O . PRO A 1 308 ? -9.209 -15.011 16.235 1.00 94.75 308 PRO A O 1
ATOM 2441 N N . ALA A 1 309 ? -9.445 -16.419 14.473 1.00 92.94 309 ALA A N 1
ATOM 2442 C CA . ALA A 1 309 ? -8.715 -17.556 15.022 1.00 92.94 309 ALA A CA 1
ATOM 2443 C C . ALA A 1 309 ? -7.215 -17.266 15.048 1.00 92.94 309 ALA A C 1
ATOM 2445 O O . ALA A 1 309 ? -6.553 -17.468 16.064 1.00 92.94 309 ALA A O 1
ATOM 2446 N N . ALA A 1 310 ? -6.735 -16.720 13.935 1.00 93.81 310 ALA A N 1
ATOM 2447 C CA . ALA A 1 310 ? -5.367 -16.312 13.697 1.00 93.81 310 ALA A CA 1
ATOM 2448 C C . ALA A 1 310 ? -5.364 -14.944 13.010 1.00 93.81 310 ALA A C 1
ATOM 2450 O O . ALA A 1 310 ? -6.345 -14.546 12.371 1.00 93.81 310 ALA A O 1
ATOM 2451 N N . LEU A 1 311 ? -4.255 -14.229 13.163 1.00 95.56 311 LEU A N 1
ATOM 2452 C CA . LEU A 1 311 ? -3.954 -13.032 12.395 1.00 95.56 311 LEU A CA 1
ATOM 2453 C C . LEU A 1 311 ? -2.693 -13.319 11.595 1.00 95.56 311 LEU A C 1
ATOM 2455 O O . LEU A 1 311 ? -1.686 -13.709 12.183 1.00 95.56 311 LEU A O 1
ATOM 2459 N N . LEU A 1 312 ? -2.735 -13.128 10.283 1.00 95.88 312 LEU A N 1
ATOM 2460 C CA . LEU A 1 312 ? -1.519 -13.111 9.476 1.00 95.88 312 LEU A CA 1
ATOM 2461 C C . LEU A 1 312 ? -1.144 -11.668 9.182 1.00 95.88 312 LEU A C 1
ATOM 2463 O O . LEU A 1 312 ? -2.012 -10.823 8.991 1.00 95.88 312 LEU A O 1
ATOM 2467 N N . HIS A 1 313 ? 0.146 -11.395 9.121 1.00 95.50 313 HIS A N 1
ATOM 2468 C CA . HIS A 1 313 ? 0.662 -10.115 8.668 1.00 95.50 313 HIS A CA 1
ATOM 2469 C C . HIS A 1 313 ? 1.899 -10.348 7.816 1.00 95.50 313 HIS A C 1
ATOM 2471 O O . HIS A 1 313 ? 2.554 -11.394 7.914 1.00 95.50 313 HIS A O 1
ATOM 2477 N N . ASP A 1 314 ? 2.217 -9.374 6.984 1.00 95.62 314 ASP A N 1
ATOM 2478 C CA . ASP A 1 314 ? 3.441 -9.389 6.214 1.00 95.62 314 ASP A CA 1
ATOM 2479 C C . ASP A 1 314 ? 4.590 -8.652 6.894 1.00 95.62 314 ASP A C 1
ATOM 2481 O O . ASP A 1 314 ? 4.442 -7.786 7.761 1.00 95.62 314 ASP A O 1
ATOM 2485 N N . HIS A 1 315 ? 5.772 -9.037 6.445 1.00 92.88 315 HIS A N 1
ATOM 2486 C CA . HIS A 1 315 ? 7.055 -8.463 6.793 1.00 92.88 315 HIS A CA 1
ATOM 2487 C C . HIS A 1 315 ? 7.971 -8.571 5.567 1.00 92.88 315 HIS A C 1
ATOM 2489 O O . HIS A 1 315 ? 7.605 -9.242 4.595 1.00 92.88 315 HIS A O 1
ATOM 2495 N N . PRO A 1 316 ? 9.174 -7.966 5.580 1.00 92.44 316 PRO A N 1
ATOM 2496 C CA . PRO A 1 316 ? 10.096 -8.087 4.459 1.00 92.44 316 PRO A CA 1
ATOM 2497 C C . PRO A 1 316 ? 10.266 -9.548 4.036 1.00 92.44 316 PRO A C 1
ATOM 2499 O O . PRO A 1 316 ? 10.684 -10.393 4.834 1.00 92.44 316 PRO A O 1
ATOM 2502 N N . TYR A 1 317 ? 9.881 -9.822 2.787 1.00 94.06 317 TYR A N 1
ATOM 2503 C CA . TYR A 1 317 ? 9.992 -11.119 2.121 1.00 94.06 317 TYR A CA 1
ATOM 2504 C C . TYR A 1 317 ? 9.253 -12.288 2.788 1.00 94.06 317 TYR A C 1
ATOM 2506 O O . TYR A 1 317 ? 9.660 -13.437 2.624 1.00 94.06 317 TYR A O 1
ATOM 2514 N N . GLY A 1 318 ? 8.173 -12.036 3.533 1.00 93.81 318 GLY A N 1
ATOM 2515 C CA . GLY A 1 318 ? 7.383 -13.133 4.079 1.00 93.81 318 GLY A CA 1
ATOM 2516 C C . GLY A 1 318 ? 6.053 -12.738 4.700 1.00 93.81 318 GLY A C 1
ATOM 2517 O O . GLY A 1 318 ? 5.659 -11.574 4.758 1.00 93.81 318 GLY A O 1
ATOM 2518 N N . THR A 1 319 ? 5.343 -13.764 5.149 1.00 94.12 319 THR A N 1
ATOM 2519 C CA . THR A 1 319 ? 4.081 -13.653 5.872 1.00 94.12 319 THR A CA 1
ATOM 2520 C C . THR A 1 319 ? 4.135 -14.611 7.048 1.00 94.12 319 THR A C 1
ATOM 2522 O O . THR A 1 319 ? 4.511 -15.775 6.893 1.00 94.12 319 THR A O 1
ATOM 2525 N N . SER A 1 320 ? 3.746 -14.136 8.223 1.00 92.75 320 SER A N 1
ATOM 2526 C CA . SER A 1 320 ? 3.734 -14.941 9.441 1.00 92.75 320 SER A CA 1
ATOM 2527 C C . SER A 1 320 ? 2.450 -14.736 10.223 1.00 92.75 320 SER A C 1
ATOM 2529 O O . SER A 1 320 ? 1.736 -13.754 10.033 1.00 92.75 320 SER A O 1
ATOM 2531 N N . GLU A 1 321 ? 2.152 -15.669 11.120 1.00 93.62 321 GLU A N 1
ATOM 2532 C CA . GLU A 1 321 ? 1.126 -15.448 12.130 1.00 93.62 321 GLU A CA 1
ATOM 2533 C C . GLU A 1 321 ? 1.632 -14.462 13.188 1.00 93.62 321 GLU A C 1
ATOM 2535 O O . GLU A 1 321 ? 2.785 -14.534 13.622 1.00 93.62 321 GLU A O 1
ATOM 2540 N N . VAL A 1 322 ? 0.751 -13.561 13.616 1.00 92.12 322 VAL A N 1
ATOM 2541 C CA . VAL A 1 322 ? 0.980 -12.640 14.724 1.00 92.12 322 VAL A CA 1
ATOM 2542 C C . VAL A 1 322 ? -0.024 -12.907 15.834 1.00 92.12 322 VAL A C 1
ATOM 2544 O O . VAL A 1 322 ? -1.235 -12.962 15.615 1.00 92.12 322 VAL A O 1
ATOM 2547 N N . THR A 1 323 ? 0.476 -13.081 17.057 1.00 89.75 323 THR A N 1
ATOM 2548 C CA . THR A 1 323 ? -0.397 -13.414 18.187 1.00 89.75 323 THR A CA 1
ATOM 2549 C C . THR A 1 323 ? -0.971 -12.150 18.808 1.00 89.75 323 THR A C 1
ATOM 2551 O O . THR A 1 323 ? -2.177 -12.064 19.030 1.00 89.75 323 THR A O 1
ATOM 2554 N N . ALA A 1 324 ? -0.136 -11.141 19.071 1.00 91.06 324 ALA A N 1
ATOM 2555 C CA . ALA A 1 324 ? -0.551 -9.876 19.679 1.00 91.06 324 ALA A CA 1
ATOM 2556 C C . ALA A 1 324 ? -1.470 -10.071 20.909 1.00 91.06 324 ALA A C 1
ATOM 2558 O O . ALA A 1 324 ? -2.495 -9.410 21.061 1.00 91.06 324 ALA A O 1
ATOM 2559 N N . GLU A 1 325 ? -1.161 -11.032 21.786 1.00 88.94 325 GLU A N 1
ATOM 2560 C CA . GLU A 1 325 ? -2.029 -11.363 22.932 1.00 88.94 325 GLU A CA 1
ATOM 2561 C C . GLU A 1 325 ? -1.706 -10.561 24.195 1.00 88.94 325 GLU A C 1
ATOM 2563 O O . GLU A 1 325 ? -2.513 -10.508 25.126 1.00 88.94 325 GLU A O 1
ATOM 2568 N N . ARG A 1 326 ? -0.533 -9.925 24.241 1.00 90.69 326 ARG A N 1
ATOM 2569 C CA . ARG A 1 326 ? -0.007 -9.264 25.438 1.00 90.69 326 ARG A CA 1
ATOM 2570 C C . ARG A 1 326 ? 0.016 -7.757 25.275 1.00 90.69 326 ARG A C 1
ATOM 2572 O O . ARG A 1 326 ? 0.369 -7.245 24.217 1.00 90.69 326 ARG A O 1
ATOM 2579 N N . ASN A 1 327 ? -0.282 -7.054 26.360 1.00 93.06 327 ASN A N 1
ATOM 2580 C CA . ASN A 1 327 ? 0.016 -5.633 26.448 1.00 93.06 327 ASN A CA 1
ATOM 2581 C C . ASN A 1 327 ? 1.537 -5.444 26.437 1.00 93.06 327 ASN A C 1
ATOM 2583 O O . ASN A 1 327 ? 2.284 -6.255 26.995 1.00 93.06 327 ASN A O 1
ATOM 2587 N N . ARG A 1 328 ? 1.993 -4.385 25.775 1.00 91.06 328 ARG A N 1
ATOM 2588 C CA . ARG A 1 328 ? 3.406 -4.010 25.715 1.00 91.06 328 ARG A CA 1
ATOM 2589 C C . ARG A 1 328 ? 3.574 -2.672 26.415 1.00 91.06 328 ARG A C 1
ATOM 2591 O O . ARG A 1 328 ? 2.666 -1.849 26.432 1.00 91.06 328 ARG A O 1
ATOM 2598 N N . VAL A 1 329 ? 4.735 -2.466 27.013 1.00 90.12 329 VAL A N 1
ATOM 2599 C CA . VAL A 1 329 ? 5.055 -1.209 27.681 1.00 90.12 329 VAL A CA 1
ATOM 2600 C C . VAL A 1 329 ? 5.862 -0.351 26.723 1.00 90.12 329 VAL A C 1
ATOM 2602 O O . VAL A 1 329 ? 6.854 -0.816 26.161 1.00 90.12 329 VAL A O 1
ATOM 2605 N N . ARG A 1 330 ? 5.449 0.903 26.563 1.00 88.75 330 ARG A N 1
ATOM 2606 C CA . ARG A 1 330 ? 6.149 1.890 25.755 1.00 88.75 330 ARG A CA 1
ATOM 2607 C C . ARG A 1 330 ? 6.662 3.031 26.605 1.00 88.75 330 ARG A C 1
ATOM 2609 O O . ARG A 1 330 ? 5.980 3.491 27.511 1.00 88.75 330 ARG A O 1
ATOM 2616 N N . LYS A 1 331 ? 7.872 3.481 26.294 1.00 89.19 331 LYS A N 1
ATOM 2617 C CA . LYS A 1 331 ? 8.551 4.566 26.992 1.00 89.19 331 LYS A CA 1
ATOM 2618 C C . LYS A 1 331 ? 8.413 5.877 26.226 1.00 89.19 331 LYS A C 1
ATOM 2620 O O . LYS A 1 331 ? 8.651 5.903 25.020 1.00 89.19 331 LYS A O 1
ATOM 2625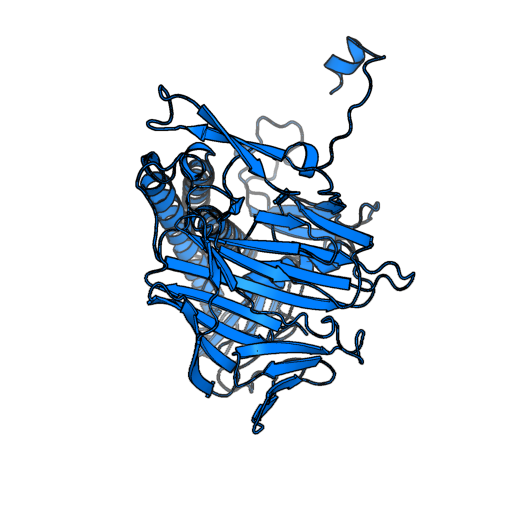 N N . TYR A 1 332 ? 8.131 6.949 26.955 1.00 89.38 332 TYR A N 1
ATOM 2626 C CA . TYR A 1 332 ? 8.093 8.313 26.439 1.00 89.38 332 TYR A CA 1
ATOM 2627 C C . TYR A 1 332 ? 8.871 9.275 27.337 1.00 89.38 332 TYR A C 1
ATOM 2629 O O . TYR A 1 332 ? 8.928 9.048 28.552 1.00 89.38 332 TYR A O 1
ATOM 2637 N N . PRO A 1 333 ? 9.443 10.351 26.775 1.00 89.06 333 PRO A N 1
ATOM 2638 C CA . PRO A 1 333 ? 9.995 11.447 27.557 1.00 89.06 333 PRO A CA 1
ATOM 2639 C C . PRO A 1 333 ? 8.869 12.294 28.176 1.00 89.06 333 PRO A C 1
ATOM 2641 O O . PRO A 1 333 ? 7.746 12.333 27.675 1.00 89.06 333 PRO A O 1
ATOM 2644 N N . THR A 1 334 ? 9.162 12.984 29.279 1.00 86.12 334 THR A N 1
ATOM 2645 C CA . THR A 1 334 ? 8.267 14.000 29.876 1.00 86.12 334 THR A CA 1
ATOM 2646 C C . THR A 1 334 ? 8.597 15.425 29.431 1.00 86.12 334 THR A C 1
ATOM 2648 O O . THR A 1 334 ? 7.974 16.374 29.900 1.00 86.12 334 THR A O 1
ATOM 2651 N N . GLY A 1 335 ? 9.632 15.583 28.614 1.00 84.44 335 GLY A N 1
ATOM 2652 C CA . GLY A 1 335 ? 10.176 16.845 28.131 1.00 84.44 335 GLY A CA 1
ATOM 2653 C C . GLY A 1 335 ? 11.123 16.552 26.974 1.00 84.44 335 GLY A C 1
ATOM 2654 O O . GLY A 1 335 ? 10.753 15.824 26.061 1.00 84.44 335 GLY A O 1
ATOM 2655 N N . ASP A 1 336 ? 12.355 17.054 27.032 1.00 79.75 336 ASP A N 1
ATOM 2656 C CA . ASP A 1 336 ? 13.346 16.756 26.000 1.00 79.75 336 ASP A CA 1
ATOM 2657 C C . ASP A 1 336 ? 13.686 15.255 25.939 1.00 79.75 336 ASP A C 1
ATOM 2659 O O . ASP A 1 336 ? 13.754 14.561 26.961 1.00 79.75 336 ASP A O 1
ATOM 2663 N N . ALA A 1 337 ? 13.919 14.759 24.726 1.00 72.88 337 ALA A N 1
ATOM 2664 C CA . ALA A 1 337 ? 14.110 13.340 24.441 1.00 72.88 337 ALA A CA 1
ATOM 2665 C C . ALA A 1 337 ? 15.291 12.700 25.204 1.00 72.88 337 ALA A C 1
ATOM 2667 O O . ALA A 1 337 ? 15.273 11.500 25.487 1.00 72.88 337 ALA A O 1
ATOM 2668 N N . ILE A 1 338 ? 16.316 13.485 25.556 1.00 76.00 338 ILE A N 1
ATOM 2669 C CA . ILE A 1 338 ? 17.602 12.965 26.043 1.00 76.00 338 ILE A CA 1
ATOM 2670 C C . ILE A 1 338 ? 17.703 13.000 27.573 1.00 76.00 338 ILE A C 1
ATOM 2672 O O . ILE A 1 338 ? 18.180 12.041 28.182 1.00 76.00 338 ILE A O 1
ATOM 2676 N N . SER A 1 339 ? 17.290 14.097 28.204 1.00 81.62 339 SER A N 1
ATOM 2677 C CA . SER A 1 339 ? 17.581 14.399 29.610 1.00 81.62 339 SER A CA 1
ATOM 2678 C C . SER A 1 339 ? 16.353 14.422 30.520 1.00 81.62 339 SER A C 1
ATOM 2680 O O . SER A 1 339 ? 16.506 14.377 31.745 1.00 81.62 339 SER A O 1
ATOM 2682 N N . SER A 1 340 ? 15.143 14.434 29.956 1.00 85.06 340 SER A N 1
ATOM 2683 C CA . SER A 1 340 ? 13.920 14.437 30.755 1.00 85.06 340 SER A CA 1
ATOM 2684 C C . SER A 1 340 ? 13.615 13.078 31.395 1.00 85.06 340 SER A C 1
ATOM 2686 O O . SER A 1 340 ? 14.104 12.017 30.989 1.00 85.06 340 SER A O 1
ATOM 2688 N N . SER A 1 341 ? 12.783 13.108 32.442 1.00 89.94 341 SER A N 1
ATOM 2689 C CA . SER A 1 341 ? 12.271 11.881 33.050 1.00 89.94 341 SER A CA 1
ATOM 2690 C C . SER A 1 341 ? 11.415 11.091 32.060 1.00 89.94 341 SER A C 1
ATOM 2692 O O . SER A 1 341 ? 10.928 11.625 31.068 1.00 89.94 341 SER A O 1
ATOM 2694 N N . GLN A 1 342 ? 11.239 9.799 32.319 1.00 88.94 342 GLN A N 1
ATOM 2695 C CA . GLN A 1 342 ? 10.537 8.905 31.404 1.00 88.94 342 GLN A CA 1
ATOM 2696 C C . GLN A 1 342 ? 9.270 8.365 32.045 1.00 88.94 342 GLN A C 1
ATOM 2698 O O . GLN A 1 342 ? 9.273 7.954 33.207 1.00 88.94 342 GLN A O 1
ATOM 2703 N N . VAL A 1 343 ? 8.196 8.349 31.262 1.00 90.44 343 VAL A N 1
ATOM 2704 C CA . VAL A 1 343 ? 6.918 7.734 31.620 1.00 90.44 343 VAL A CA 1
ATOM 2705 C C . VAL A 1 343 ? 6.659 6.528 30.738 1.00 90.44 343 VAL A C 1
ATOM 2707 O O . VAL A 1 343 ? 7.190 6.407 29.632 1.00 90.44 343 VAL A O 1
ATOM 2710 N N . PHE A 1 344 ? 5.843 5.618 31.257 1.00 91.69 344 PHE A N 1
ATOM 2711 C CA . PHE A 1 344 ? 5.506 4.379 30.586 1.00 91.69 344 PHE A CA 1
ATOM 2712 C C . PHE A 1 344 ? 4.011 4.329 30.292 1.00 91.69 344 PHE A C 1
ATOM 2714 O O . PHE A 1 344 ? 3.189 4.517 31.187 1.00 91.69 344 PHE A O 1
ATOM 2721 N N . GLU A 1 345 ? 3.676 4.062 29.038 1.00 92.31 345 GLU A N 1
ATOM 2722 C CA . GLU A 1 345 ? 2.328 3.738 28.594 1.00 92.31 345 GLU A CA 1
ATOM 2723 C C . GLU A 1 345 ? 2.201 2.224 28.467 1.00 92.31 345 GLU A C 1
ATOM 2725 O O . GLU A 1 345 ? 3.061 1.561 27.884 1.00 92.31 345 GLU A O 1
ATOM 2730 N N . GLU A 1 346 ? 1.107 1.672 28.973 1.00 92.94 346 GLU A N 1
ATOM 2731 C CA . GLU A 1 346 ? 0.705 0.323 28.604 1.00 92.94 346 GLU A CA 1
ATOM 2732 C C . GLU A 1 346 ? -0.092 0.383 27.295 1.00 92.94 346 GLU A C 1
ATOM 2734 O O . GLU A 1 346 ? -1.209 0.898 27.249 1.00 92.94 346 GLU A O 1
ATOM 2739 N N . VAL A 1 347 ? 0.487 -0.151 26.223 1.00 92.31 347 VAL A N 1
ATOM 2740 C CA . VAL A 1 347 ? -0.155 -0.260 24.915 1.00 92.31 347 VAL A CA 1
ATOM 2741 C C . VAL A 1 347 ? -0.836 -1.617 24.825 1.00 92.31 347 VAL A C 1
ATOM 2743 O O . VAL A 1 347 ? -0.216 -2.670 25.003 1.00 92.31 347 VAL A O 1
ATOM 2746 N N . VAL A 1 348 ? -2.139 -1.596 24.557 1.00 93.38 348 VAL A N 1
ATOM 2747 C CA . VAL A 1 348 ? -2.964 -2.803 24.543 1.00 93.38 348 VAL A CA 1
ATOM 2748 C C . VAL A 1 348 ? -2.708 -3.589 23.266 1.00 93.38 348 VAL A C 1
ATOM 2750 O O . VAL A 1 348 ? -3.044 -3.125 22.177 1.00 93.38 348 VAL A O 1
ATOM 2753 N N . ARG A 1 349 ? -2.149 -4.795 23.422 1.00 94.50 349 ARG A N 1
ATOM 2754 C CA . ARG A 1 349 ? -1.999 -5.802 22.358 1.00 94.50 349 ARG A CA 1
ATOM 2755 C C . ARG A 1 349 ? -1.531 -5.243 20.997 1.00 94.50 349 ARG A C 1
ATOM 2757 O O . ARG A 1 349 ? -2.203 -5.482 19.988 1.00 94.50 349 ARG A O 1
ATOM 2764 N N . PRO A 1 350 ? -0.437 -4.459 20.951 1.00 94.06 350 PRO A N 1
ATOM 2765 C CA . PRO A 1 350 ? 0.028 -3.866 19.711 1.00 94.06 350 PRO A CA 1
ATOM 2766 C C . PRO A 1 350 ? 0.737 -4.896 18.838 1.00 94.06 350 PRO A C 1
ATOM 2768 O O . PRO A 1 350 ? 1.366 -5.832 19.335 1.00 94.06 350 PRO A O 1
ATOM 2771 N N . PHE A 1 351 ? 0.681 -4.665 17.535 1.00 94.62 351 PHE A N 1
ATOM 2772 C CA . PHE A 1 351 ? 1.533 -5.314 16.548 1.00 94.62 351 PHE A CA 1
ATOM 2773 C C . PHE A 1 351 ? 1.654 -4.425 15.310 1.00 94.62 351 PHE A C 1
ATOM 2775 O O . PHE A 1 351 ? 0.993 -3.386 15.221 1.00 94.62 351 PHE A O 1
ATOM 2782 N N . THR A 1 352 ? 2.518 -4.815 14.380 1.00 93.75 352 THR A N 1
ATOM 2783 C CA . THR A 1 352 ? 2.758 -4.074 13.144 1.00 93.75 352 THR A CA 1
ATOM 2784 C C . THR A 1 352 ? 2.551 -4.961 11.932 1.00 93.75 352 THR A C 1
ATOM 2786 O O . THR A 1 352 ? 2.688 -6.178 12.029 1.00 93.75 352 THR A O 1
ATOM 2789 N N . ALA A 1 353 ? 2.239 -4.361 10.794 1.00 94.25 353 ALA A N 1
ATOM 2790 C CA . ALA A 1 353 ? 2.180 -5.027 9.499 1.00 94.25 353 ALA A CA 1
ATOM 2791 C C . ALA A 1 353 ? 2.861 -4.158 8.449 1.00 94.25 353 ALA A C 1
ATOM 2793 O O . ALA A 1 353 ? 2.853 -2.933 8.579 1.00 94.25 353 ALA A O 1
ATOM 2794 N N . SER A 1 354 ? 3.491 -4.772 7.447 1.00 93.75 354 SER A N 1
ATOM 2795 C CA . SER A 1 354 ? 4.201 -4.003 6.428 1.00 93.75 354 SER A CA 1
ATOM 2796 C C . SER A 1 354 ? 3.221 -3.408 5.424 1.00 93.75 354 SER A C 1
ATOM 2798 O O . SER A 1 354 ? 3.247 -2.195 5.239 1.00 93.75 354 SER A O 1
ATOM 2800 N N . SER A 1 355 ? 2.317 -4.202 4.854 1.00 95.56 355 SER A N 1
ATOM 2801 C CA . SER A 1 355 ? 1.302 -3.785 3.881 1.00 95.56 355 SER A CA 1
ATOM 2802 C C . SER A 1 355 ? -0.086 -4.385 4.120 1.00 95.56 355 SER A C 1
ATOM 2804 O O . SER A 1 355 ? -1.064 -3.835 3.605 1.00 95.56 355 SER A O 1
ATOM 2806 N N . PHE A 1 356 ? -0.213 -5.474 4.890 1.00 98.00 356 PHE A N 1
ATOM 2807 C CA . PHE A 1 356 ? -1.518 -6.066 5.177 1.00 98.00 356 PHE A CA 1
ATOM 2808 C C . PHE A 1 356 ? -1.614 -6.824 6.505 1.00 98.00 356 PHE A C 1
ATOM 2810 O O . PHE A 1 356 ? -0.647 -7.374 7.032 1.00 98.00 356 PHE A O 1
ATOM 2817 N N . VAL A 1 357 ? -2.852 -6.959 6.983 1.00 98.00 357 VAL A N 1
ATOM 2818 C CA . VAL A 1 357 ? -3.254 -7.900 8.035 1.00 98.00 357 VAL A CA 1
ATOM 2819 C C . VAL A 1 357 ? -4.424 -8.739 7.530 1.00 98.00 357 VAL A C 1
ATOM 2821 O O . VAL A 1 357 ? -5.408 -8.190 7.050 1.00 98.00 357 VAL A O 1
ATOM 2824 N N . ASP A 1 358 ? -4.355 -10.060 7.668 1.00 98.19 358 ASP A N 1
ATOM 2825 C CA . ASP A 1 358 ? -5.467 -10.971 7.380 1.00 98.19 358 ASP A CA 1
ATOM 2826 C C . ASP A 1 358 ? -6.073 -11.516 8.678 1.00 98.19 358 ASP A C 1
ATOM 2828 O O . ASP A 1 358 ? -5.368 -12.061 9.532 1.00 98.19 358 ASP A O 1
ATOM 2832 N N . LEU A 1 359 ? -7.388 -11.360 8.825 1.00 97.81 359 LEU A N 1
ATOM 2833 C CA . LEU A 1 359 ? -8.178 -11.888 9.927 1.00 97.81 359 LEU A CA 1
ATOM 2834 C C . LEU A 1 359 ? -8.804 -13.213 9.484 1.00 97.81 359 LEU A C 1
ATOM 2836 O O . LEU A 1 359 ? -9.797 -13.217 8.758 1.00 97.81 359 LEU A O 1
ATOM 2840 N N . LEU A 1 360 ? -8.270 -14.333 9.973 1.00 96.62 360 LEU A N 1
ATOM 2841 C CA . LEU A 1 360 ? -8.721 -15.664 9.565 1.00 96.62 360 LEU A CA 1
ATOM 2842 C C . LEU A 1 360 ? -9.855 -16.195 10.444 1.00 96.62 360 LEU A C 1
ATOM 2844 O O . LEU A 1 360 ? -9.794 -16.127 11.678 1.00 96.62 360 LEU A O 1
ATOM 2848 N N . GLU A 1 361 ? -10.875 -16.773 9.814 1.00 94.62 361 GLU A N 1
ATOM 2849 C CA . GLU A 1 361 ? -11.890 -17.572 10.494 1.00 94.62 361 GLU A CA 1
ATOM 2850 C C . GLU A 1 361 ? -11.296 -18.920 10.963 1.00 94.62 361 GLU A C 1
ATOM 2852 O O . GLU A 1 361 ? -10.229 -19.352 10.537 1.00 94.62 361 GLU A O 1
ATOM 2857 N N . THR A 1 362 ? -11.981 -19.593 11.892 1.00 81.81 362 THR A N 1
ATOM 2858 C CA . THR A 1 362 ? -11.596 -20.931 12.391 1.00 81.81 362 THR A CA 1
ATOM 2859 C C . THR A 1 362 ? -11.870 -22.071 11.405 1.00 81.81 362 THR A C 1
ATOM 2861 O O . THR A 1 362 ? -11.545 -23.221 11.706 1.00 81.81 362 THR A O 1
ATOM 2864 N N . ASP A 1 363 ? -12.527 -21.806 10.276 1.00 73.12 363 ASP A N 1
ATOM 2865 C CA . ASP A 1 363 ? -13.048 -22.867 9.427 1.00 73.12 363 ASP A CA 1
ATOM 2866 C C . ASP A 1 363 ? -11.962 -23.581 8.604 1.00 73.12 363 ASP A C 1
ATOM 2868 O O . ASP A 1 363 ? -10.895 -23.054 8.296 1.00 73.12 363 ASP A O 1
ATOM 2872 N N . ALA A 1 364 ? -12.244 -24.830 8.227 1.00 65.19 364 ALA A N 1
ATOM 2873 C CA . ALA A 1 364 ? -11.358 -25.601 7.354 1.00 65.19 364 ALA A CA 1
ATOM 2874 C C . ALA A 1 364 ? -11.305 -25.045 5.916 1.00 65.19 364 ALA A C 1
ATOM 2876 O O . ALA A 1 364 ? -10.469 -25.483 5.128 1.00 65.19 364 ALA A O 1
ATOM 2877 N N . ALA A 1 365 ? -12.205 -24.117 5.568 1.00 73.25 365 ALA A N 1
ATOM 2878 C CA . ALA A 1 365 ? -12.272 -23.474 4.262 1.00 73.25 365 ALA A CA 1
ATOM 2879 C C . ALA A 1 365 ? -11.329 -22.262 4.147 1.00 73.25 365 ALA A C 1
ATOM 2881 O O . ALA A 1 365 ? -11.243 -21.668 3.070 1.00 73.25 365 ALA A O 1
ATOM 2882 N N . GLY A 1 366 ? -10.615 -21.906 5.222 1.00 86.25 366 GLY A N 1
ATOM 2883 C CA . GLY A 1 366 ? -9.593 -20.864 5.233 1.00 86.25 366 GLY A CA 1
ATOM 2884 C C . GLY A 1 366 ? -10.136 -19.469 4.936 1.00 86.25 366 GLY A C 1
ATOM 2885 O O . GLY A 1 366 ? -9.390 -18.649 4.400 1.00 86.25 366 GLY A O 1
ATOM 2886 N N . ARG A 1 367 ? -11.423 -19.218 5.218 1.00 94.81 367 ARG A N 1
ATOM 2887 C CA . ARG A 1 367 ? -12.067 -17.930 4.933 1.00 94.81 367 ARG A CA 1
ATOM 2888 C C . ARG A 1 367 ? -11.535 -16.832 5.851 1.00 94.81 367 ARG A C 1
ATOM 2890 O O . ARG A 1 367 ? -11.103 -17.096 6.975 1.00 94.81 367 ARG A O 1
ATOM 2897 N N . GLY A 1 368 ? -11.588 -15.589 5.391 1.00 97.31 368 GLY A N 1
ATOM 2898 C CA . GLY A 1 368 ? -11.089 -14.460 6.167 1.00 97.31 368 GLY A CA 1
ATOM 2899 C C . GLY A 1 368 ? -11.450 -13.094 5.604 1.00 97.31 368 GLY A C 1
ATOM 2900 O O . GLY A 1 368 ? -12.264 -12.962 4.682 1.00 97.31 368 GLY A O 1
ATOM 2901 N N . LEU A 1 369 ? -10.847 -12.082 6.221 1.00 98.31 369 LEU A N 1
ATOM 2902 C CA . LEU A 1 369 ? -10.909 -10.684 5.820 1.00 98.31 369 LEU A CA 1
ATOM 2903 C C . LEU A 1 369 ? -9.487 -10.131 5.746 1.00 98.31 369 LEU A C 1
ATOM 2905 O O . LEU A 1 369 ? -8.881 -9.827 6.778 1.00 98.31 369 LEU A O 1
ATOM 2909 N N . LEU A 1 370 ? -9.006 -9.932 4.524 1.00 98.62 370 LEU A N 1
ATOM 2910 C CA . LEU A 1 370 ? -7.728 -9.291 4.261 1.00 98.62 370 LEU A CA 1
ATOM 2911 C C . LEU A 1 370 ? -7.901 -7.769 4.295 1.00 98.62 370 LEU A C 1
ATOM 2913 O O . LEU A 1 370 ? -8.727 -7.208 3.574 1.00 98.62 370 LEU A O 1
ATOM 2917 N N . VAL A 1 371 ? -7.113 -7.114 5.142 1.00 98.56 371 VAL A N 1
ATOM 2918 C CA . VAL A 1 371 ? -7.018 -5.660 5.284 1.00 98.56 371 VAL A CA 1
ATOM 2919 C C . VAL A 1 371 ? -5.667 -5.221 4.734 1.00 98.56 371 VAL A C 1
ATOM 2921 O O . VAL A 1 371 ? -4.641 -5.418 5.381 1.00 98.56 371 VAL A O 1
ATOM 2924 N N . VAL A 1 372 ? -5.663 -4.620 3.549 1.00 98.31 372 VAL A N 1
ATOM 2925 C CA . VAL A 1 372 ? -4.476 -3.987 2.955 1.00 98.31 372 VAL A CA 1
ATOM 2926 C C . VAL A 1 372 ? -4.460 -2.512 3.342 1.00 98.31 372 VAL A C 1
ATOM 2928 O O . VAL A 1 372 ? -5.519 -1.892 3.445 1.00 98.31 372 VAL A O 1
ATOM 2931 N N . HIS A 1 373 ? -3.275 -1.944 3.541 1.00 96.56 373 HIS A N 1
ATOM 2932 C CA . HIS A 1 373 ? -3.099 -0.530 3.850 1.00 96.56 373 HIS A CA 1
ATOM 2933 C C . HIS A 1 373 ? -1.933 0.091 3.084 1.00 96.56 373 HIS A C 1
ATOM 2935 O O . HIS A 1 373 ? -0.927 -0.562 2.810 1.00 96.56 373 HIS A O 1
ATOM 2941 N N . ASP A 1 374 ? -2.032 1.393 2.849 1.00 93.75 374 ASP A N 1
ATOM 2942 C CA . ASP A 1 374 ? -1.085 2.229 2.099 1.00 93.75 374 ASP A CA 1
ATOM 2943 C C . ASP A 1 374 ? 0.208 2.612 2.841 1.00 93.75 374 ASP A C 1
ATOM 2945 O O . ASP A 1 374 ? 1.139 3.147 2.239 1.00 93.75 374 ASP A O 1
ATOM 2949 N N . GLY A 1 375 ? 0.241 2.366 4.150 1.00 92.44 375 GLY A N 1
ATOM 2950 C CA . GLY A 1 375 ? 1.301 2.818 5.057 1.00 92.44 375 GLY A CA 1
ATOM 2951 C C . GLY A 1 375 ? 0.889 2.869 6.529 1.00 92.44 375 GLY A C 1
ATOM 2952 O O . GLY A 1 375 ? 1.745 3.052 7.382 1.00 92.44 375 GLY A O 1
ATOM 2953 N N . CYS A 1 376 ? -0.393 2.642 6.840 1.00 93.38 376 CYS A N 1
ATOM 2954 C CA . CYS A 1 376 ? -0.913 2.468 8.202 1.00 93.38 376 CYS A CA 1
ATOM 2955 C C . CYS A 1 376 ? -0.391 1.178 8.877 1.00 93.38 376 CYS A C 1
ATOM 2957 O O . CYS A 1 376 ? -1.086 0.164 8.920 1.00 93.38 376 CYS A O 1
ATOM 2959 N N . GLN A 1 377 ? 0.832 1.198 9.408 1.00 94.06 377 GLN A N 1
ATOM 2960 C CA . GLN A 1 377 ? 1.516 -0.018 9.875 1.00 94.06 377 GLN A CA 1
ATOM 2961 C C . GLN A 1 377 ? 1.157 -0.432 11.307 1.00 94.06 377 GLN A C 1
ATOM 2963 O O . GLN A 1 377 ? 1.476 -1.551 11.711 1.00 94.06 377 GLN A O 1
ATOM 2968 N N . GLN A 1 378 ? 0.525 0.440 12.101 1.00 94.88 378 GLN A N 1
ATOM 2969 C CA . GLN A 1 378 ? 0.244 0.170 13.514 1.00 94.88 378 GLN A CA 1
ATOM 2970 C C . GLN A 1 378 ? -1.162 -0.382 13.744 1.00 94.88 378 GLN A C 1
ATOM 2972 O O . GLN A 1 378 ? -2.167 0.265 13.448 1.00 94.88 378 GLN A O 1
ATOM 2977 N N . PHE A 1 379 ? -1.230 -1.532 14.417 1.00 96.12 379 PHE A N 1
ATOM 2978 C CA . PHE A 1 379 ? -2.489 -2.170 14.788 1.00 96.12 379 PHE A CA 1
ATOM 2979 C C . PHE A 1 379 ? -2.552 -2.502 16.279 1.00 96.12 379 PHE A C 1
ATOM 2981 O O . PHE A 1 379 ? -1.534 -2.634 16.964 1.00 96.12 379 PHE A O 1
ATOM 2988 N N . GLN A 1 380 ? -3.775 -2.650 16.783 1.00 95.62 380 GLN A N 1
ATOM 2989 C CA . GLN A 1 380 ? -4.076 -3.210 18.100 1.00 95.62 380 GLN A CA 1
ATOM 2990 C C . GLN A 1 380 ? -5.052 -4.375 17.938 1.00 95.62 380 GLN A C 1
ATOM 2992 O O . GLN A 1 380 ? -6.085 -4.233 17.277 1.00 95.62 380 GLN A O 1
ATOM 2997 N N . ARG A 1 381 ? -4.761 -5.527 18.553 1.00 95.25 381 ARG A N 1
ATOM 2998 C CA . ARG A 1 381 ? -5.685 -6.671 18.538 1.00 95.25 381 ARG A CA 1
ATOM 2999 C C . ARG A 1 381 ? -6.862 -6.420 19.483 1.00 95.25 381 ARG A C 1
ATOM 3001 O O . ARG A 1 381 ? -6.694 -6.073 20.657 1.00 95.25 381 ARG A O 1
ATOM 3008 N N . ASP A 1 382 ? -8.068 -6.652 18.978 1.00 90.81 382 ASP A N 1
ATOM 3009 C CA . ASP A 1 382 ? -9.319 -6.731 19.733 1.00 90.81 382 ASP A CA 1
ATOM 3010 C C . ASP A 1 382 ? -9.764 -8.205 19.823 1.00 90.81 382 ASP A C 1
ATOM 3012 O O . ASP A 1 382 ? -9.383 -9.060 19.030 1.00 90.81 382 ASP A O 1
ATOM 3016 N N . THR A 1 383 ? -10.616 -8.518 20.793 1.00 88.94 383 THR A N 1
ATOM 3017 C CA . THR A 1 383 ? -11.301 -9.807 20.928 1.00 88.94 383 THR A CA 1
ATOM 3018 C C . THR A 1 383 ? -12.131 -10.156 19.687 1.00 88.94 383 THR A C 1
ATOM 3020 O O . THR A 1 383 ? -12.362 -11.332 19.433 1.00 88.94 383 THR A O 1
ATOM 3023 N N . HIS A 1 384 ? -12.582 -9.156 18.924 1.00 93.00 384 HIS A N 1
ATOM 3024 C CA . HIS A 1 384 ? -13.450 -9.330 17.754 1.00 93.00 384 HIS A CA 1
ATOM 3025 C C . HIS A 1 384 ? -12.810 -8.911 16.427 1.00 93.00 384 HIS A C 1
ATOM 3027 O O . HIS A 1 384 ? -13.526 -8.800 15.439 1.00 93.00 384 HIS A O 1
ATOM 3033 N N . GLY A 1 385 ? -11.512 -8.609 16.393 1.00 96.00 385 GLY A N 1
ATOM 3034 C CA . GLY A 1 385 ? -10.890 -8.049 15.198 1.00 96.00 385 GLY A CA 1
ATOM 3035 C C . GLY A 1 385 ? -9.623 -7.274 15.508 1.00 96.00 385 GLY A C 1
ATOM 3036 O O . GLY A 1 385 ? -8.864 -7.636 16.409 1.00 96.00 385 GLY A O 1
ATOM 3037 N N . VAL A 1 386 ? -9.418 -6.185 14.778 1.00 97.44 386 VAL A N 1
ATOM 3038 C CA . VAL A 1 386 ? -8.264 -5.298 14.939 1.00 97.44 386 VAL A CA 1
ATOM 3039 C C . VAL A 1 386 ? -8.709 -3.840 14.935 1.00 97.44 386 VAL A C 1
ATOM 3041 O O . VAL A 1 386 ? -9.799 -3.496 14.473 1.00 97.44 386 VAL A O 1
ATOM 3044 N N . ARG A 1 387 ? -7.858 -2.968 15.462 1.00 97.50 387 ARG A N 1
ATOM 3045 C CA . ARG A 1 387 ? -7.975 -1.520 15.324 1.00 97.50 387 ARG A CA 1
ATOM 3046 C C . ARG A 1 387 ? -6.745 -1.015 14.582 1.00 97.50 387 ARG A C 1
ATOM 3048 O O . ARG A 1 387 ? -5.641 -1.173 15.097 1.00 97.50 387 ARG A O 1
ATOM 3055 N N . ALA A 1 388 ? -6.948 -0.433 13.406 1.00 97.75 388 ALA A N 1
ATOM 3056 C CA . ALA A 1 388 ? -5.907 0.273 12.667 1.00 97.75 388 ALA A CA 1
ATOM 3057 C C . ALA A 1 388 ? -5.715 1.656 13.302 1.00 97.75 388 ALA A C 1
ATOM 3059 O O . ALA A 1 388 ? -6.706 2.359 13.530 1.00 97.75 388 ALA A O 1
ATOM 3060 N N . LEU A 1 389 ? -4.481 2.027 13.645 1.00 97.25 389 LEU A N 1
ATOM 3061 C CA . LEU A 1 389 ? -4.177 3.356 14.177 1.00 97.25 389 LEU A CA 1
ATOM 3062 C C . LEU A 1 389 ? -3.748 4.254 13.025 1.00 97.25 389 LEU A C 1
ATOM 3064 O O . LEU A 1 389 ? -2.784 3.959 12.336 1.00 97.25 389 LEU A O 1
ATOM 3068 N N . LEU A 1 390 ? -4.488 5.337 12.822 1.00 97.00 390 LEU A N 1
ATOM 3069 C CA . LEU A 1 390 ? -4.376 6.180 11.636 1.00 97.00 390 LEU A CA 1
ATOM 3070 C C . LEU A 1 390 ? -3.525 7.417 11.895 1.00 97.00 390 LEU A C 1
ATOM 3072 O O . LEU A 1 390 ? -2.807 7.856 11.008 1.00 97.00 390 LEU A O 1
ATOM 3076 N N . HIS A 1 391 ? -3.654 7.999 13.089 1.00 96.31 391 HIS A N 1
ATOM 3077 C CA . HIS A 1 391 ? -3.054 9.284 13.422 1.00 96.31 391 HIS A CA 1
ATOM 3078 C C . HIS A 1 391 ? -2.842 9.405 14.938 1.00 96.31 391 HIS A C 1
ATOM 3080 O O . HIS A 1 391 ? -3.772 9.191 15.717 1.00 96.31 391 HIS A O 1
ATOM 3086 N N . SER A 1 392 ? -1.637 9.738 15.390 1.00 95.50 392 SER A N 1
ATOM 3087 C CA . SER A 1 392 ? -1.285 9.824 16.810 1.00 95.50 392 SER A CA 1
ATOM 3088 C C . SER A 1 392 ? -0.312 10.966 17.097 1.00 95.50 392 SER A C 1
ATOM 3090 O O . SER A 1 392 ? 0.297 11.522 16.187 1.00 95.50 392 SER A O 1
ATOM 3092 N N . CYS A 1 393 ? -0.190 11.320 18.377 1.00 94.38 393 CYS A N 1
ATOM 3093 C CA . CYS A 1 393 ? 0.763 12.308 18.871 1.00 94.38 393 CYS A CA 1
ATOM 3094 C C . CYS A 1 393 ? 1.846 11.584 19.678 1.00 94.38 393 CYS A C 1
ATOM 3096 O O . CYS A 1 393 ? 1.544 10.972 20.709 1.00 94.38 393 CYS A O 1
ATOM 3098 N N . ASP A 1 394 ? 3.092 11.644 19.211 1.00 92.19 394 ASP A N 1
ATOM 3099 C CA . ASP A 1 394 ? 4.243 11.069 19.903 1.00 92.19 394 ASP A CA 1
ATOM 3100 C C . ASP A 1 394 ? 4.952 12.124 20.755 1.00 92.19 394 ASP A C 1
ATOM 3102 O O . ASP A 1 394 ? 5.263 13.214 20.290 1.00 92.19 394 ASP A O 1
ATOM 3106 N N . LEU A 1 395 ? 5.249 11.783 22.009 1.00 90.12 395 LEU A N 1
ATOM 3107 C CA . LEU A 1 395 ? 6.004 12.657 22.909 1.00 90.12 395 LEU A CA 1
ATOM 3108 C C . LEU A 1 395 ? 7.480 12.780 22.513 1.00 90.12 395 LEU A C 1
ATOM 3110 O O . LEU A 1 395 ? 8.136 13.724 22.944 1.00 90.12 395 LEU A O 1
ATOM 3114 N N . TRP A 1 396 ? 8.011 11.848 21.714 1.00 89.06 396 TRP A N 1
ATOM 3115 C CA . TRP A 1 396 ? 9.370 11.958 21.175 1.00 89.06 396 TRP A CA 1
ATOM 3116 C C . TRP A 1 396 ? 9.525 13.093 20.150 1.00 89.06 396 TRP A C 1
ATOM 3118 O O . TRP A 1 396 ? 10.644 13.545 19.945 1.00 89.06 396 TRP A O 1
ATOM 3128 N N . ASP A 1 397 ? 8.426 13.607 19.587 1.00 90.44 397 ASP A N 1
ATOM 3129 C CA . ASP A 1 397 ? 8.443 14.708 18.611 1.00 90.44 397 ASP A CA 1
ATOM 3130 C C . ASP A 1 397 ? 8.260 16.097 19.254 1.00 90.44 397 ASP A C 1
ATOM 3132 O O . ASP A 1 397 ? 8.111 17.108 18.564 1.00 90.44 397 ASP A O 1
ATOM 3136 N N . GLY A 1 398 ? 8.256 16.171 20.589 1.00 88.06 398 GLY A N 1
ATOM 3137 C CA . GLY A 1 398 ? 8.073 17.422 21.320 1.00 88.06 398 GL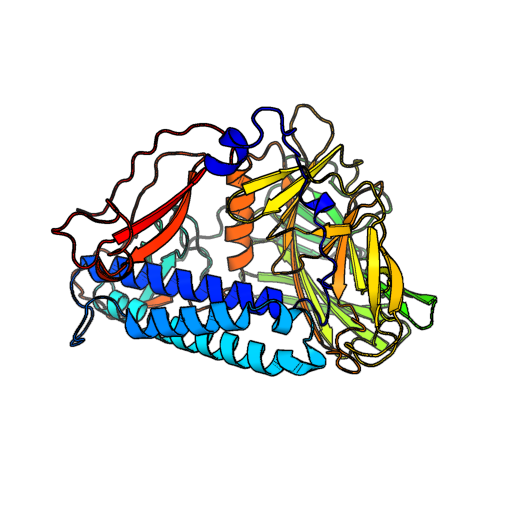Y A CA 1
ATOM 3138 C C . GLY A 1 398 ? 6.724 18.080 21.014 1.00 88.06 398 GLY A C 1
ATOM 3139 O O . GLY A 1 398 ? 5.666 17.510 21.280 1.00 88.06 398 GLY A O 1
ATOM 3140 N N . ASP A 1 399 ? 6.760 19.303 20.482 1.00 89.38 399 ASP A N 1
ATOM 3141 C CA . ASP A 1 399 ? 5.559 20.062 20.113 1.00 89.38 399 ASP A CA 1
ATOM 3142 C C . ASP A 1 399 ? 5.096 19.817 18.672 1.00 89.38 399 ASP A C 1
ATOM 3144 O O . ASP A 1 399 ? 4.031 20.319 18.292 1.00 89.38 399 ASP A O 1
ATOM 3148 N N . HIS A 1 400 ? 5.862 19.074 17.870 1.00 92.38 400 HIS A N 1
ATOM 3149 C CA . HIS A 1 400 ? 5.508 18.799 16.485 1.00 92.38 400 HIS A CA 1
ATOM 3150 C C . HIS A 1 400 ? 4.299 17.857 16.412 1.00 92.38 400 HIS A C 1
ATOM 3152 O O . HIS A 1 400 ? 4.219 16.837 17.094 1.00 92.38 400 HIS A O 1
ATOM 3158 N N . TYR A 1 401 ? 3.314 18.263 15.619 1.00 94.25 401 TYR A N 1
ATOM 3159 C CA . TYR A 1 401 ? 2.112 17.498 15.332 1.00 94.25 401 TYR A CA 1
ATOM 3160 C C . TYR A 1 401 ? 1.488 18.070 14.069 1.00 94.25 401 TYR A C 1
ATOM 3162 O O . TYR A 1 401 ? 1.105 19.248 14.059 1.00 94.25 401 TYR A O 1
ATOM 3170 N N . ASP A 1 402 ? 1.333 17.231 13.060 1.00 93.94 402 ASP A N 1
ATOM 3171 C CA . ASP A 1 402 ? 0.630 17.599 11.844 1.00 93.94 402 ASP A CA 1
ATOM 3172 C C . ASP A 1 402 ? -0.857 17.349 12.025 1.00 93.94 402 ASP A C 1
ATOM 3174 O O . ASP A 1 402 ? -1.289 16.285 12.447 1.00 93.94 402 ASP A O 1
ATOM 3178 N N . ASN A 1 403 ? -1.677 18.347 11.719 1.00 93.19 403 ASN A N 1
ATOM 3179 C CA . ASN A 1 403 ? -3.129 18.253 11.859 1.00 93.19 403 ASN A CA 1
ATOM 3180 C C . ASN A 1 403 ? -3.815 17.751 10.576 1.00 93.19 403 ASN A C 1
ATOM 3182 O O . ASN A 1 403 ? -5.027 17.930 10.414 1.00 93.19 403 ASN A O 1
ATOM 3186 N N . VAL A 1 404 ? -3.043 17.155 9.669 1.00 94.19 404 VAL A N 1
ATOM 3187 C CA . VAL A 1 404 ? -3.482 16.600 8.390 1.00 94.19 404 VAL A CA 1
ATOM 3188 C C . VAL A 1 404 ? -3.007 15.155 8.300 1.00 94.19 404 VAL A C 1
ATOM 3190 O O . VAL A 1 404 ? -1.931 14.818 8.784 1.00 94.19 404 VAL A O 1
ATOM 3193 N N . PHE A 1 405 ? -3.820 14.295 7.694 1.00 95.62 405 PHE A N 1
ATOM 3194 C CA . PHE A 1 405 ? -3.397 12.955 7.295 1.00 95.62 405 PHE A CA 1
ATOM 3195 C C . PHE A 1 405 ? -4.203 12.489 6.081 1.00 95.62 405 PHE A C 1
ATOM 3197 O O . PHE A 1 405 ? -5.333 12.936 5.881 1.00 95.62 405 PHE A O 1
ATOM 3204 N N . ASP A 1 406 ? -3.643 11.558 5.316 1.00 95.25 406 ASP A N 1
ATOM 3205 C CA . ASP A 1 406 ? -4.328 10.850 4.234 1.00 95.25 406 ASP A CA 1
ATOM 3206 C C . ASP A 1 406 ? -3.995 9.363 4.364 1.00 95.25 406 ASP A C 1
ATOM 3208 O O . ASP A 1 406 ? -2.822 8.993 4.434 1.00 95.25 406 ASP A O 1
ATOM 3212 N N . ALA A 1 407 ? -5.019 8.528 4.514 1.00 95.75 407 ALA A N 1
ATOM 3213 C CA . ALA A 1 407 ? -4.858 7.102 4.749 1.00 95.75 407 ALA A CA 1
ATOM 3214 C C . ALA A 1 407 ? -5.828 6.294 3.894 1.00 95.75 407 ALA A C 1
ATOM 3216 O O . ALA A 1 407 ? -7.039 6.526 3.930 1.00 95.75 407 ALA A O 1
ATOM 3217 N N . GLU A 1 408 ? -5.300 5.286 3.210 1.00 95.81 408 GLU A N 1
ATOM 3218 C CA . GLU A 1 408 ? -6.079 4.355 2.399 1.00 95.81 408 GLU A CA 1
ATOM 3219 C C . GLU A 1 408 ? -6.028 2.917 2.929 1.00 95.81 408 GLU A C 1
ATOM 3221 O O . GLU A 1 408 ? -4.997 2.417 3.395 1.00 95.81 408 GLU A O 1
ATOM 3226 N N . LEU A 1 409 ? -7.177 2.244 2.850 1.00 97.56 409 LEU A N 1
ATOM 3227 C CA . LEU A 1 409 ? -7.370 0.854 3.248 1.00 97.56 409 LEU A CA 1
ATOM 3228 C C . LEU A 1 409 ? -8.194 0.115 2.193 1.00 97.56 409 LEU A C 1
ATOM 3230 O O . LEU A 1 409 ? -9.167 0.657 1.668 1.00 97.56 409 LEU A O 1
ATOM 3234 N N . TRP A 1 410 ? -7.874 -1.159 1.969 1.00 98.06 410 TRP A N 1
ATOM 3235 C CA . TRP A 1 410 ? -8.697 -2.072 1.180 1.00 98.06 410 TRP A CA 1
ATOM 3236 C C . TRP A 1 410 ? -9.126 -3.257 2.030 1.00 98.06 410 TRP A C 1
ATOM 3238 O O . TRP A 1 410 ? -8.304 -3.877 2.704 1.00 98.06 410 TRP A O 1
ATOM 3248 N N . LEU A 1 411 ? -10.414 -3.583 1.989 1.00 98.56 411 LEU A N 1
ATOM 3249 C CA . LEU A 1 411 ? -10.988 -4.710 2.712 1.00 98.56 411 LEU A CA 1
ATOM 3250 C C . LEU A 1 411 ? -11.530 -5.733 1.719 1.00 98.56 411 LEU A C 1
ATOM 3252 O O . LEU A 1 411 ? -12.506 -5.461 1.017 1.00 98.56 411 LEU A O 1
ATOM 3256 N N . ALA A 1 412 ? -10.906 -6.909 1.693 1.00 98.12 412 ALA A N 1
ATOM 3257 C CA . ALA A 1 412 ? -11.229 -8.008 0.792 1.00 98.12 412 ALA A CA 1
ATOM 3258 C C . ALA A 1 412 ? -11.693 -9.242 1.594 1.00 98.12 412 ALA A C 1
ATOM 3260 O O . ALA A 1 412 ? -10.864 -9.971 2.141 1.00 98.12 412 ALA A O 1
ATOM 3261 N N . PRO A 1 413 ? -13.009 -9.495 1.697 1.00 97.94 413 PRO A N 1
ATOM 3262 C CA . PRO A 1 413 ? -13.560 -10.778 2.126 1.00 97.94 413 PRO A CA 1
ATOM 3263 C C . PRO A 1 413 ? -13.109 -11.892 1.177 1.00 97.94 413 PRO A C 1
ATOM 3265 O O . PRO A 1 413 ? -13.273 -11.761 -0.036 1.00 97.94 413 PRO A O 1
ATOM 3268 N N . HIS A 1 414 ? -12.608 -13.007 1.703 1.00 97.38 414 HIS A N 1
ATOM 3269 C CA . HIS A 1 414 ? -12.100 -14.096 0.863 1.00 97.38 414 HIS A CA 1
ATOM 3270 C C . HIS A 1 414 ? -12.397 -15.490 1.421 1.00 97.38 414 HIS A C 1
ATOM 3272 O O . HIS A 1 414 ? -12.617 -15.669 2.623 1.00 97.38 414 HIS A O 1
ATOM 3278 N N . ALA A 1 415 ? -12.359 -16.484 0.526 1.00 94.25 415 ALA A N 1
ATOM 3279 C CA . ALA A 1 415 ?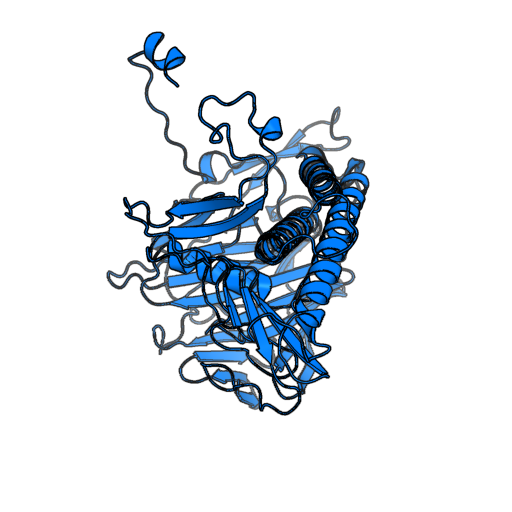 -12.169 -17.898 0.851 1.00 94.25 415 ALA A CA 1
ATOM 3280 C C . ALA A 1 415 ? -10.708 -18.201 1.238 1.00 94.25 415 ALA A C 1
ATOM 3282 O O . ALA A 1 415 ? -10.053 -17.367 1.841 1.00 94.25 415 ALA A O 1
ATOM 3283 N N . THR A 1 416 ? -10.147 -19.368 0.917 1.00 93.88 416 THR A N 1
ATOM 3284 C CA . THR A 1 416 ? -8.712 -19.595 1.152 1.00 93.88 416 THR A CA 1
ATOM 3285 C C . THR A 1 416 ? -7.866 -18.705 0.237 1.00 93.88 416 THR A C 1
ATOM 3287 O O . THR A 1 416 ? -7.983 -18.799 -0.982 1.00 93.88 416 THR A O 1
ATOM 3290 N N . LEU A 1 417 ? -6.957 -17.923 0.824 1.00 95.56 417 LEU A N 1
ATOM 3291 C CA . LEU A 1 417 ? -5.828 -17.314 0.115 1.00 95.56 417 LEU A CA 1
ATOM 3292 C C . LEU A 1 417 ? -4.521 -17.992 0.527 1.00 95.56 417 LEU A C 1
ATOM 3294 O O . LEU A 1 417 ? -4.332 -18.356 1.694 1.00 95.56 417 LEU A O 1
ATOM 3298 N N . ARG A 1 418 ? -3.585 -18.121 -0.408 1.00 95.31 418 ARG A N 1
ATOM 3299 C CA . ARG A 1 418 ? -2.178 -18.456 -0.143 1.00 95.31 418 ARG A CA 1
ATOM 3300 C C . ARG A 1 418 ? -1.393 -17.196 0.243 1.00 95.31 418 ARG A C 1
ATOM 3302 O O . ARG A 1 418 ? -1.787 -16.099 -0.153 1.00 95.31 418 ARG A O 1
ATOM 3309 N N . PRO A 1 419 ? -0.304 -17.295 1.023 1.00 96.38 419 PRO A N 1
ATOM 3310 C CA . PRO A 1 419 ? 0.570 -16.151 1.301 1.00 96.38 419 PRO A CA 1
ATOM 3311 C C . PRO A 1 419 ? 0.981 -15.356 0.052 1.00 96.38 419 PRO A C 1
ATOM 3313 O O . PRO A 1 419 ? 0.838 -14.134 0.040 1.00 96.38 419 PRO A O 1
ATOM 3316 N N . THR A 1 420 ? 1.369 -16.030 -1.036 1.00 97.06 420 THR A N 1
ATOM 3317 C CA . THR A 1 420 ? 1.690 -15.373 -2.315 1.00 97.06 420 THR A CA 1
ATOM 3318 C C . THR A 1 420 ? 0.521 -14.560 -2.884 1.00 97.06 420 THR A C 1
ATOM 3320 O O . THR A 1 420 ? 0.732 -13.489 -3.448 1.00 97.06 420 THR A O 1
ATOM 3323 N N . GLU A 1 421 ? -0.717 -15.037 -2.735 1.00 97.19 421 GLU A N 1
ATOM 3324 C CA . GLU A 1 421 ? -1.917 -14.348 -3.232 1.00 97.19 421 GLU A CA 1
ATOM 3325 C C . GLU A 1 421 ? -2.250 -13.112 -2.392 1.00 97.19 421 GLU A C 1
ATOM 3327 O O . GLU A 1 421 ? -2.640 -12.091 -2.953 1.00 97.19 421 GLU A O 1
ATOM 3332 N N . ARG A 1 422 ? -2.030 -13.168 -1.070 1.00 97.56 422 ARG A N 1
ATOM 3333 C CA . ARG A 1 422 ? -2.161 -11.993 -0.191 1.00 97.56 422 ARG A CA 1
ATOM 3334 C C . ARG A 1 422 ? -1.160 -10.913 -0.558 1.00 97.56 422 ARG A C 1
ATOM 3336 O O . ARG A 1 422 ? -1.544 -9.760 -0.707 1.00 97.56 422 ARG A O 1
ATOM 3343 N N . MET A 1 423 ? 0.103 -11.305 -0.734 1.00 97.31 423 MET A N 1
ATOM 3344 C CA . MET A 1 423 ? 1.165 -10.378 -1.113 1.00 97.31 423 MET A CA 1
ATOM 3345 C C . MET A 1 423 ? 0.883 -9.753 -2.479 1.00 97.31 423 MET A C 1
ATOM 3347 O O . MET A 1 423 ? 0.971 -8.539 -2.628 1.00 97.31 423 MET A O 1
ATOM 3351 N N . ARG A 1 424 ? 0.452 -10.565 -3.455 1.00 96.25 424 ARG A N 1
ATOM 3352 C CA . ARG A 1 424 ? 0.011 -10.070 -4.761 1.00 96.25 424 ARG A CA 1
ATOM 3353 C C . ARG A 1 424 ? -1.102 -9.036 -4.610 1.00 96.25 424 ARG A C 1
ATOM 3355 O O . ARG A 1 424 ? -0.939 -7.928 -5.101 1.00 96.25 424 ARG A O 1
ATOM 3362 N N . LEU A 1 425 ? -2.183 -9.359 -3.897 1.00 96.31 425 LEU A N 1
ATOM 3363 C CA . LEU A 1 425 ? -3.295 -8.425 -3.704 1.00 96.31 425 LEU A CA 1
ATOM 3364 C C . LEU A 1 425 ? -2.842 -7.134 -3.012 1.00 96.31 425 LEU A C 1
ATOM 3366 O O . LEU A 1 425 ? -3.236 -6.050 -3.424 1.00 96.31 425 LEU A O 1
ATOM 3370 N N . ALA A 1 426 ? -1.995 -7.238 -1.988 1.00 96.38 426 ALA A N 1
ATOM 3371 C CA . ALA A 1 426 ? -1.494 -6.078 -1.267 1.00 96.38 426 ALA A CA 1
ATOM 3372 C C . ALA A 1 426 ? -0.655 -5.159 -2.165 1.00 96.38 426 ALA A C 1
ATOM 3374 O O . ALA A 1 426 ? -0.880 -3.950 -2.189 1.00 96.38 426 ALA A O 1
ATOM 3375 N N . MET A 1 427 ? 0.261 -5.727 -2.954 1.00 94.62 427 MET A N 1
ATOM 3376 C CA . MET A 1 427 ? 1.059 -4.977 -3.927 1.00 94.62 427 MET A CA 1
ATOM 3377 C C . MET A 1 427 ? 0.184 -4.372 -5.033 1.00 94.62 427 MET A C 1
ATOM 3379 O O . MET A 1 427 ? 0.422 -3.243 -5.447 1.00 94.62 427 MET A O 1
ATOM 3383 N N . GLU A 1 428 ? -0.850 -5.078 -5.499 1.00 93.94 428 GLU A N 1
ATOM 3384 C CA . GLU A 1 428 ? -1.743 -4.550 -6.533 1.00 93.94 428 GLU A CA 1
ATOM 3385 C C . GLU A 1 428 ? -2.646 -3.416 -6.027 1.00 93.94 428 GLU A C 1
ATOM 3387 O O . GLU A 1 428 ? -2.791 -2.413 -6.729 1.00 93.94 428 GLU A O 1
ATOM 3392 N N . CYS A 1 429 ? -3.186 -3.536 -4.811 1.00 92.38 429 CYS A N 1
ATOM 3393 C CA . CYS A 1 429 ? -3.984 -2.498 -4.157 1.00 92.38 429 CYS A CA 1
ATOM 3394 C C . CYS A 1 429 ? -3.169 -1.234 -3.864 1.00 92.38 429 CYS A C 1
ATOM 3396 O O . CYS A 1 429 ? -3.660 -0.138 -4.111 1.00 92.38 429 CYS A O 1
ATOM 3398 N N . ASN A 1 430 ? -1.922 -1.366 -3.398 1.00 87.81 430 ASN A N 1
ATOM 3399 C CA . ASN A 1 430 ? -1.075 -0.209 -3.081 1.00 87.81 430 ASN A CA 1
ATOM 3400 C C . ASN A 1 430 ? -0.740 0.667 -4.303 1.00 87.81 430 ASN A C 1
ATOM 3402 O O . ASN A 1 430 ? -0.474 1.857 -4.134 1.00 87.81 430 ASN A O 1
ATOM 3406 N N . LEU A 1 431 ? -0.828 0.106 -5.515 1.00 81.81 431 LEU A N 1
ATOM 3407 C CA . LEU A 1 431 ? -0.694 0.830 -6.785 1.00 81.81 431 LEU A CA 1
ATOM 3408 C C . LEU A 1 431 ? -2.020 1.437 -7.302 1.00 81.81 431 LEU A C 1
ATOM 3410 O O . LEU A 1 431 ? -2.013 2.116 -8.324 1.00 81.81 431 LEU A O 1
ATOM 3414 N N . GLY A 1 432 ? -3.158 1.140 -6.660 1.00 57.84 432 GLY A N 1
ATOM 3415 C CA . GLY A 1 432 ? -4.518 1.274 -7.209 1.00 57.84 432 GLY A CA 1
ATOM 3416 C C . GLY A 1 432 ? -5.068 2.693 -7.401 1.00 57.84 432 GLY A C 1
ATOM 3417 O O . GLY A 1 432 ? -6.004 2.860 -8.177 1.00 57.84 432 GLY A O 1
ATOM 3418 N N . SER A 1 433 ? -4.472 3.699 -6.768 1.00 52.25 433 SER A N 1
ATOM 3419 C CA . SER A 1 433 ? -4.524 5.094 -7.220 1.00 52.25 433 SER A CA 1
ATOM 3420 C C . SER A 1 433 ? -3.145 5.355 -7.809 1.00 52.25 433 SER A C 1
ATOM 3422 O O . SER A 1 433 ? -2.191 5.158 -7.051 1.00 52.25 433 SER A O 1
ATOM 3424 N N . PRO A 1 434 ? -2.974 5.713 -9.100 1.00 52.16 434 PRO A N 1
ATOM 3425 C CA . PRO A 1 434 ? -1.639 5.863 -9.662 1.00 52.16 434 PRO A CA 1
ATOM 3426 C C . PRO A 1 434 ? -0.884 6.913 -8.848 1.00 52.16 434 PRO A C 1
ATOM 3428 O O . PRO A 1 434 ? -1.100 8.114 -8.986 1.00 52.16 434 PRO A O 1
ATOM 3431 N N . ARG A 1 435 ? -0.009 6.440 -7.952 1.00 62.81 435 ARG A N 1
ATOM 3432 C CA . ARG A 1 435 ? 0.904 7.297 -7.189 1.00 62.81 435 ARG A CA 1
ATOM 3433 C C . ARG A 1 435 ? 1.870 7.998 -8.142 1.00 62.81 435 ARG A C 1
ATOM 3435 O O . ARG A 1 435 ? 2.395 9.054 -7.811 1.00 62.81 435 ARG A O 1
ATOM 3442 N N . PHE A 1 436 ? 2.058 7.407 -9.325 1.00 71.81 436 PHE A N 1
ATOM 3443 C CA . PHE A 1 436 ? 2.948 7.845 -10.384 1.00 71.81 436 PHE A CA 1
ATOM 3444 C C . PHE A 1 436 ? 2.309 7.572 -11.748 1.00 71.81 436 PHE A C 1
ATOM 3446 O O . PHE A 1 436 ? 1.533 6.622 -11.901 1.00 71.81 436 PHE A O 1
ATOM 3453 N N . GLU A 1 437 ? 2.654 8.387 -12.743 1.00 74.12 437 GLU A N 1
ATOM 3454 C CA . GLU A 1 437 ? 2.273 8.150 -14.136 1.00 74.12 437 GLU A CA 1
ATOM 3455 C C . GLU A 1 437 ? 2.851 6.807 -14.594 1.00 74.12 437 GLU A C 1
ATOM 3457 O O . GLU A 1 437 ? 4.054 6.585 -14.516 1.00 74.12 437 GLU A O 1
ATOM 3462 N N . SER A 1 438 ? 1.996 5.896 -15.058 1.00 78.31 438 SER A N 1
ATOM 3463 C CA . SER A 1 438 ? 2.395 4.581 -15.592 1.00 78.31 438 SER A CA 1
ATOM 3464 C C . SER A 1 438 ? 2.239 4.498 -17.110 1.00 78.31 438 SER A C 1
ATOM 3466 O O . SER A 1 438 ? 2.313 3.412 -17.695 1.00 78.31 438 SER A O 1
ATOM 3468 N N . PHE A 1 439 ? 2.026 5.648 -17.752 1.00 82.50 439 PHE A N 1
ATOM 3469 C CA . PHE A 1 439 ? 1.795 5.747 -19.179 1.00 82.50 439 PHE A CA 1
ATOM 3470 C C . PHE A 1 439 ? 2.578 6.886 -19.828 1.00 82.50 439 PHE A C 1
ATOM 3472 O O . PHE A 1 439 ? 2.967 7.850 -19.178 1.00 82.50 439 PHE A O 1
ATOM 3479 N N . ALA A 1 440 ? 2.814 6.760 -21.131 1.00 86.38 440 ALA A N 1
ATOM 3480 C CA . ALA A 1 440 ? 3.364 7.824 -21.966 1.00 86.38 440 ALA A CA 1
ATOM 3481 C C . ALA A 1 440 ? 2.731 7.776 -23.363 1.00 86.38 440 ALA A C 1
ATOM 3483 O O . ALA A 1 440 ? 2.136 6.772 -23.758 1.00 86.38 440 ALA A O 1
ATOM 3484 N N . SER A 1 441 ? 2.865 8.849 -24.138 1.00 87.94 441 SER A N 1
ATOM 3485 C CA . SER A 1 441 ? 2.422 8.849 -25.534 1.00 87.94 441 SER A CA 1
ATOM 3486 C C . SER A 1 441 ? 3.377 8.052 -26.425 1.00 87.94 441 SER A C 1
ATOM 3488 O O . SER A 1 441 ? 4.599 8.174 -26.324 1.00 87.94 441 SER A O 1
ATOM 3490 N N . ALA A 1 442 ? 2.815 7.280 -27.349 1.00 86.69 442 ALA A N 1
ATOM 3491 C CA . ALA A 1 442 ? 3.535 6.699 -28.466 1.00 86.69 442 ALA A CA 1
ATOM 3492 C C . ALA A 1 442 ? 3.533 7.672 -29.653 1.00 86.69 442 ALA A C 1
ATOM 3494 O O . ALA A 1 442 ? 2.504 8.263 -29.995 1.00 86.69 442 ALA A O 1
ATOM 3495 N N . LEU A 1 443 ? 4.693 7.825 -30.297 1.00 82.06 443 LEU A N 1
ATOM 3496 C CA . LEU A 1 443 ? 4.850 8.698 -31.473 1.00 82.06 443 LEU A CA 1
ATOM 3497 C C . LEU A 1 443 ? 4.638 7.960 -32.806 1.00 82.06 443 LEU A C 1
ATOM 3499 O O . LEU A 1 443 ? 4.532 8.594 -33.851 1.00 82.06 443 LEU A O 1
ATOM 3503 N N . GLY A 1 444 ? 4.549 6.631 -32.747 1.00 73.75 444 GLY A N 1
ATOM 3504 C CA . GLY A 1 444 ? 4.296 5.739 -33.870 1.00 73.75 444 GLY A CA 1
ATOM 3505 C C . GLY A 1 444 ? 5.485 5.473 -34.796 1.00 73.75 444 GLY A C 1
ATOM 3506 O O . GLY A 1 444 ? 6.493 6.178 -34.782 1.00 73.75 444 GLY A O 1
ATOM 3507 N N . GLY A 1 445 ? 5.371 4.404 -35.596 1.00 75.56 445 GLY A N 1
ATOM 3508 C CA . GLY A 1 445 ? 6.375 4.010 -36.598 1.00 75.56 445 GLY A CA 1
ATOM 3509 C C . GLY A 1 445 ? 7.717 3.510 -36.042 1.00 75.56 445 GLY A C 1
ATOM 3510 O O . GLY A 1 445 ? 8.727 3.586 -36.746 1.00 75.56 445 GLY A O 1
ATOM 3511 N N . GLY A 1 446 ? 7.742 3.047 -34.788 1.00 88.62 446 GLY A N 1
ATOM 3512 C CA . GLY A 1 446 ? 8.918 2.468 -34.142 1.00 88.62 446 GLY A CA 1
ATOM 3513 C C . GLY A 1 446 ? 9.240 1.027 -34.572 1.00 88.62 446 GLY A C 1
ATOM 3514 O O . GLY A 1 446 ? 8.628 0.479 -35.482 1.00 88.62 446 GLY A O 1
ATOM 3515 N N . ASP A 1 447 ? 10.235 0.411 -33.929 1.00 92.50 447 ASP A N 1
ATOM 3516 C CA . ASP A 1 447 ? 10.746 -0.935 -34.235 1.00 92.50 447 ASP A CA 1
ATOM 3517 C C . ASP A 1 447 ? 10.497 -1.985 -33.133 1.00 92.50 447 ASP A C 1
ATOM 3519 O O . ASP A 1 447 ? 10.841 -3.157 -33.300 1.00 92.50 447 ASP A O 1
ATOM 3523 N N . LEU A 1 448 ? 9.903 -1.583 -32.007 1.00 94.38 448 LEU A N 1
ATOM 3524 C CA . LEU A 1 448 ? 9.534 -2.457 -30.894 1.00 94.38 448 LEU A CA 1
ATOM 3525 C C . LEU A 1 448 ? 8.074 -2.921 -31.010 1.00 94.38 448 LEU A C 1
ATOM 3527 O O . LEU A 1 448 ? 7.233 -2.180 -31.518 1.00 94.38 448 LEU A O 1
ATOM 3531 N N . PRO A 1 449 ? 7.736 -4.127 -30.518 1.00 94.94 449 PRO A N 1
ATOM 3532 C CA . PRO A 1 449 ? 6.376 -4.649 -30.605 1.00 94.94 449 PRO A CA 1
ATOM 3533 C C . PRO A 1 449 ? 5.400 -3.875 -29.707 1.00 94.94 449 PRO A C 1
ATOM 3535 O O . PRO A 1 449 ? 5.774 -3.378 -28.651 1.00 94.94 449 PRO A O 1
ATOM 3538 N N . ALA A 1 450 ? 4.112 -3.878 -30.062 1.00 94.06 450 ALA A N 1
ATOM 3539 C CA . ALA A 1 450 ? 3.038 -3.260 -29.273 1.00 94.06 450 ALA A CA 1
ATOM 3540 C C . ALA A 1 450 ? 2.821 -3.884 -27.876 1.00 94.06 450 ALA A C 1
ATOM 3542 O O . ALA A 1 450 ? 2.071 -3.357 -27.055 1.00 94.06 450 ALA A O 1
ATOM 3543 N N . THR A 1 451 ? 3.423 -5.038 -27.584 1.00 95.88 451 THR A N 1
ATOM 3544 C CA . THR A 1 451 ? 3.382 -5.684 -26.266 1.00 95.88 451 THR A CA 1
ATOM 3545 C C . THR A 1 451 ? 4.695 -6.404 -26.013 1.00 95.88 451 THR A C 1
ATOM 3547 O O . THR A 1 451 ? 5.170 -7.156 -26.866 1.00 95.88 451 THR A O 1
ATOM 3550 N N . LEU A 1 452 ? 5.263 -6.200 -24.827 1.00 96.56 452 LEU A N 1
ATOM 3551 C CA . LEU A 1 452 ? 6.533 -6.794 -24.431 1.00 96.56 452 LEU A CA 1
ATOM 3552 C C . LEU A 1 452 ? 6.603 -6.950 -22.910 1.00 96.56 452 LEU A C 1
ATOM 3554 O O . LEU A 1 452 ? 6.323 -6.005 -22.182 1.00 96.56 452 LEU A O 1
ATOM 3558 N N . GLY A 1 453 ? 7.023 -8.122 -22.432 1.00 96.56 453 GLY A N 1
ATOM 3559 C CA . GLY A 1 453 ? 7.383 -8.354 -21.028 1.00 96.56 453 GLY A CA 1
ATOM 3560 C C . GLY A 1 453 ? 8.886 -8.472 -20.841 1.00 96.56 453 GLY A C 1
ATOM 3561 O O . GLY A 1 453 ? 9.571 -8.905 -21.762 1.00 96.56 453 GLY A O 1
ATOM 3562 N N . ALA A 1 454 ? 9.397 -8.128 -19.657 1.00 96.62 454 ALA A N 1
ATOM 3563 C CA . ALA A 1 454 ? 10.812 -8.331 -19.338 1.00 96.62 454 ALA A CA 1
ATOM 3564 C C . ALA A 1 454 ? 11.131 -9.767 -18.912 1.00 96.62 454 ALA A C 1
ATOM 3566 O O . ALA A 1 454 ? 12.277 -10.199 -19.015 1.00 96.62 454 ALA A O 1
ATOM 3567 N N . LEU A 1 455 ? 10.142 -10.479 -18.369 1.00 96.44 455 LEU A N 1
ATOM 3568 C CA . LEU A 1 455 ? 10.303 -11.831 -17.849 1.00 96.44 455 LEU A CA 1
ATOM 3569 C C . LEU A 1 455 ? 8.958 -12.551 -17.699 1.00 96.44 455 LEU A C 1
ATOM 3571 O O . LEU A 1 455 ? 7.900 -11.925 -17.689 1.00 96.44 455 LEU A O 1
ATOM 3575 N N . ASP A 1 456 ? 9.015 -13.870 -17.546 1.00 96.06 456 ASP A N 1
ATOM 3576 C CA . ASP A 1 456 ? 7.906 -14.728 -17.119 1.00 96.06 456 ASP A CA 1
ATOM 3577 C C . ASP A 1 456 ? 8.423 -15.711 -16.057 1.00 96.06 456 ASP A C 1
ATOM 3579 O O . ASP A 1 456 ? 9.512 -16.277 -16.204 1.00 96.06 456 ASP A O 1
ATOM 3583 N N . VAL A 1 457 ? 7.659 -15.875 -14.974 1.00 95.81 457 VAL A N 1
ATOM 3584 C CA . VAL A 1 457 ? 7.980 -16.742 -13.829 1.00 95.81 457 VAL A CA 1
ATOM 3585 C C . VAL A 1 457 ? 6.858 -17.760 -13.691 1.00 95.81 457 VAL A C 1
ATOM 3587 O O . VAL A 1 457 ? 5.724 -17.402 -13.376 1.00 95.81 457 VAL A O 1
ATOM 3590 N N . ASP A 1 458 ? 7.171 -19.036 -13.905 1.00 94.12 458 ASP A N 1
ATOM 3591 C CA . ASP A 1 458 ? 6.169 -20.110 -13.972 1.00 94.12 458 ASP A CA 1
ATOM 3592 C C . ASP A 1 458 ? 5.800 -20.738 -12.613 1.00 94.12 458 ASP A C 1
ATOM 3594 O O . ASP A 1 458 ? 4.967 -21.645 -12.551 1.00 94.12 458 ASP A O 1
ATOM 3598 N N . ALA A 1 459 ? 6.378 -20.245 -11.514 1.00 94.69 459 ALA A N 1
ATOM 3599 C CA . ALA A 1 459 ? 6.157 -20.768 -10.171 1.00 94.69 459 ALA A CA 1
ATOM 3600 C C . ALA A 1 459 ? 5.048 -19.992 -9.425 1.00 94.69 459 ALA A C 1
ATOM 3602 O O . ALA A 1 459 ? 5.235 -18.829 -9.066 1.00 94.69 459 ALA A O 1
ATOM 3603 N N . PRO A 1 460 ? 3.896 -20.618 -9.108 1.00 92.56 460 PRO A N 1
ATOM 3604 C CA . PRO A 1 460 ? 2.726 -19.918 -8.569 1.00 92.56 460 PRO A CA 1
ATOM 3605 C C . PRO A 1 460 ? 2.857 -19.474 -7.103 1.00 92.56 460 PRO A C 1
ATOM 3607 O O . PRO A 1 460 ? 1.944 -18.814 -6.603 1.00 92.56 460 PRO A O 1
ATOM 3610 N N . ASN A 1 461 ? 3.914 -19.881 -6.394 1.00 94.25 461 ASN A N 1
ATOM 3611 C CA . ASN A 1 461 ? 4.231 -19.466 -5.021 1.00 94.25 461 ASN A CA 1
ATOM 3612 C C . ASN A 1 461 ? 5.449 -18.526 -4.931 1.00 94.25 461 ASN A C 1
ATOM 3614 O O . ASN A 1 461 ? 5.888 -18.172 -3.835 1.00 94.25 461 ASN A O 1
ATOM 3618 N N . VAL A 1 462 ? 5.989 -18.108 -6.079 1.00 96.88 462 VAL A N 1
ATOM 3619 C CA . VAL A 1 462 ? 7.138 -17.207 -6.170 1.00 96.88 462 VAL A CA 1
ATOM 3620 C C . VAL A 1 462 ? 6.711 -15.918 -6.860 1.00 96.88 462 VAL A C 1
ATOM 3622 O O . VAL A 1 462 ? 6.048 -15.947 -7.894 1.00 96.88 462 VAL A O 1
ATOM 3625 N N . LEU A 1 463 ? 7.097 -14.776 -6.296 1.00 97.12 463 LEU A N 1
ATOM 3626 C CA . LEU A 1 463 ? 6.927 -13.473 -6.936 1.00 97.12 463 LEU A CA 1
ATOM 3627 C C . LEU A 1 463 ? 8.287 -12.904 -7.318 1.00 97.12 463 LEU A C 1
ATOM 3629 O O . LEU A 1 463 ? 9.247 -12.988 -6.548 1.00 97.12 463 LEU A O 1
ATOM 3633 N N . CYS A 1 464 ? 8.353 -12.272 -8.487 1.00 97.69 464 CYS A N 1
ATOM 3634 C CA . CYS A 1 464 ? 9.462 -11.399 -8.823 1.00 97.69 464 CYS A CA 1
ATOM 3635 C C . CYS A 1 464 ? 9.199 -10.005 -8.237 1.00 97.69 464 CYS A C 1
ATOM 3637 O O . CYS A 1 464 ? 8.200 -9.371 -8.564 1.00 97.69 464 CYS A O 1
ATOM 3639 N N . THR A 1 465 ? 10.079 -9.558 -7.341 1.00 96.62 465 THR A N 1
ATOM 3640 C CA . THR A 1 465 ? 9.912 -8.328 -6.539 1.00 96.62 465 THR A CA 1
ATOM 3641 C C . THR A 1 465 ? 10.934 -7.238 -6.865 1.00 96.62 465 THR A C 1
ATOM 3643 O O . THR A 1 465 ? 10.876 -6.163 -6.276 1.00 96.62 465 THR A O 1
ATOM 3646 N N . ALA A 1 466 ? 11.894 -7.509 -7.751 1.00 97.44 466 ALA A N 1
ATOM 3647 C CA . ALA A 1 466 ? 12.733 -6.493 -8.384 1.00 97.44 466 ALA A CA 1
ATOM 3648 C C . ALA A 1 466 ? 13.294 -7.007 -9.710 1.00 97.44 466 ALA A C 1
ATOM 3650 O O . ALA A 1 466 ? 13.608 -8.196 -9.834 1.00 97.44 466 ALA A O 1
ATOM 3651 N N . PHE A 1 467 ? 13.475 -6.084 -10.651 1.00 97.19 467 PHE A N 1
ATOM 3652 C CA . PHE A 1 467 ? 14.153 -6.281 -11.925 1.00 97.19 467 PHE A CA 1
ATOM 3653 C C . PHE A 1 467 ? 14.959 -5.018 -12.234 1.00 97.19 467 PHE A C 1
ATOM 3655 O O . PHE A 1 467 ? 14.379 -3.950 -12.389 1.00 97.19 467 PHE A O 1
ATOM 3662 N N . HIS A 1 468 ? 16.286 -5.124 -12.259 1.00 96.00 468 HIS A N 1
ATOM 3663 C CA . HIS A 1 468 ? 17.186 -3.978 -12.430 1.00 96.00 468 HIS A CA 1
ATOM 3664 C C . HIS A 1 468 ? 18.495 -4.405 -13.108 1.00 96.00 468 HIS A C 1
ATOM 3666 O O . HIS A 1 468 ? 18.675 -5.580 -13.443 1.00 96.00 468 HIS A O 1
ATOM 3672 N N . ARG A 1 469 ? 19.423 -3.465 -13.315 1.00 93.00 469 ARG A N 1
ATOM 3673 C CA . ARG A 1 469 ? 20.818 -3.771 -13.670 1.00 93.00 469 ARG A CA 1
ATOM 3674 C C . ARG A 1 469 ? 21.751 -3.332 -12.556 1.00 93.00 469 ARG A C 1
ATOM 3676 O O . ARG A 1 469 ? 21.532 -2.290 -11.946 1.00 93.00 469 ARG A O 1
ATOM 3683 N N . ASP A 1 470 ? 22.802 -4.104 -12.330 1.00 89.75 470 ASP A N 1
ATOM 3684 C CA . ASP A 1 470 ? 23.860 -3.770 -11.374 1.00 89.75 470 ASP A CA 1
ATOM 3685 C C . ASP A 1 470 ? 25.211 -3.706 -12.093 1.00 89.75 470 ASP A C 1
ATOM 3687 O O . ASP A 1 470 ? 25.365 -4.259 -13.179 1.00 89.75 470 ASP A O 1
ATOM 3691 N N . ARG A 1 471 ? 26.191 -3.034 -11.490 1.00 85.62 471 ARG A N 1
ATOM 3692 C CA . ARG A 1 471 ? 27.574 -3.004 -11.963 1.00 85.62 471 ARG A CA 1
ATOM 3693 C C . ARG A 1 471 ? 28.343 -4.140 -11.323 1.00 85.62 471 ARG A C 1
ATOM 3695 O O . ARG A 1 471 ? 28.315 -4.341 -10.111 1.00 85.62 471 ARG A O 1
ATOM 3702 N N . SER A 1 472 ? 29.177 -4.812 -12.104 1.00 77.56 472 SER A N 1
ATOM 3703 C CA . SER A 1 472 ? 30.017 -5.887 -11.555 1.00 77.56 472 SER A CA 1
ATOM 3704 C C . SER A 1 472 ? 30.993 -5.403 -10.477 1.00 77.56 472 SER A C 1
ATOM 3706 O O . SER A 1 472 ? 31.380 -6.167 -9.594 1.00 77.56 472 SER A O 1
ATOM 3708 N N . ALA A 1 473 ? 31.348 -4.114 -10.504 1.00 78.44 473 ALA A N 1
ATOM 3709 C CA . ALA A 1 473 ? 32.133 -3.470 -9.456 1.00 78.44 473 ALA A CA 1
ATOM 3710 C C . ALA A 1 473 ? 31.409 -3.433 -8.095 1.00 78.44 473 ALA A C 1
ATOM 3712 O O . ALA A 1 473 ? 32.074 -3.583 -7.068 1.00 78.44 473 ALA A O 1
ATOM 3713 N N . SER A 1 474 ? 30.076 -3.300 -8.074 1.00 73.88 474 SER A N 1
ATOM 3714 C CA . SER A 1 474 ? 29.259 -3.268 -6.850 1.00 73.88 474 SER A CA 1
ATOM 3715 C C . SER A 1 474 ? 29.372 -4.562 -6.045 1.00 73.88 474 SER A C 1
ATOM 3717 O O . SER A 1 474 ? 29.349 -4.540 -4.816 1.00 73.88 474 SER A O 1
ATOM 3719 N N . ALA A 1 475 ? 29.567 -5.692 -6.732 1.00 70.88 475 ALA A N 1
ATOM 3720 C CA . ALA A 1 475 ? 29.674 -7.008 -6.113 1.00 70.88 475 ALA A CA 1
ATOM 3721 C C . ALA A 1 475 ? 31.089 -7.606 -6.173 1.00 70.88 475 ALA A C 1
ATOM 3723 O O . ALA A 1 475 ? 31.262 -8.801 -5.917 1.00 70.88 475 ALA A O 1
ATOM 3724 N N . ALA A 1 476 ? 32.114 -6.798 -6.469 1.00 70.69 476 ALA A N 1
ATOM 3725 C CA . ALA A 1 476 ? 33.498 -7.261 -6.609 1.00 70.69 476 ALA A CA 1
ATOM 3726 C C . ALA A 1 476 ? 34.068 -7.900 -5.325 1.00 70.69 476 ALA A C 1
ATOM 3728 O O . ALA A 1 476 ? 35.013 -8.687 -5.386 1.00 70.69 476 ALA A O 1
ATOM 3729 N N . SER A 1 477 ? 33.497 -7.578 -4.160 1.00 74.06 477 SER A N 1
ATOM 3730 C CA . SER A 1 477 ? 33.865 -8.149 -2.858 1.00 74.06 477 SER A CA 1
ATOM 3731 C C . SER A 1 477 ? 33.152 -9.468 -2.528 1.00 74.06 477 SER A C 1
ATOM 3733 O O . SER A 1 477 ? 33.511 -10.130 -1.552 1.00 74.06 477 SER A O 1
ATOM 3735 N N . LEU A 1 478 ? 32.160 -9.871 -3.325 1.00 69.88 478 LEU A N 1
ATOM 3736 C CA . LEU A 1 478 ? 31.354 -11.069 -3.111 1.00 69.88 478 LEU A CA 1
ATOM 3737 C C . LEU A 1 478 ? 31.821 -12.172 -4.064 1.00 69.88 478 LEU A C 1
ATOM 3739 O O . LEU A 1 478 ? 31.633 -12.098 -5.273 1.00 69.88 478 LEU A O 1
ATOM 3743 N N . ALA A 1 479 ? 32.451 -13.218 -3.531 1.00 72.69 479 ALA A N 1
ATOM 3744 C CA . ALA A 1 479 ? 32.901 -14.338 -4.354 1.00 72.69 479 ALA A CA 1
ATOM 3745 C C . ALA A 1 479 ? 31.712 -15.007 -5.071 1.00 72.69 479 ALA A C 1
ATOM 3747 O O . ALA A 1 479 ? 30.753 -15.423 -4.426 1.00 72.69 479 ALA A O 1
ATOM 3748 N N . GLY A 1 480 ? 31.800 -15.138 -6.399 1.00 69.50 480 GLY A N 1
ATOM 3749 C CA . GLY A 1 480 ? 30.764 -15.778 -7.219 1.00 69.50 480 GLY A CA 1
ATOM 3750 C C . GLY A 1 480 ? 29.523 -14.921 -7.487 1.00 69.50 480 GLY A C 1
ATOM 3751 O O . GLY A 1 480 ? 28.526 -15.466 -7.948 1.00 69.50 480 GLY A O 1
ATOM 3752 N N . SER A 1 481 ? 29.570 -13.614 -7.209 1.00 67.50 481 SER A N 1
ATOM 3753 C CA . SER A 1 481 ? 28.451 -12.690 -7.429 1.00 67.50 481 SER A CA 1
ATOM 3754 C C . SER A 1 481 ? 28.063 -12.543 -8.898 1.00 67.50 481 SER A C 1
ATOM 3756 O O . SER A 1 481 ? 26.886 -12.662 -9.224 1.00 67.50 481 SER A O 1
ATOM 3758 N N . PHE A 1 482 ? 29.039 -12.357 -9.791 1.00 74.19 482 PHE A N 1
ATOM 3759 C CA . PHE A 1 482 ? 28.809 -12.270 -11.233 1.00 74.19 482 PHE A CA 1
ATOM 3760 C C . PHE A 1 482 ? 29.848 -13.066 -12.023 1.00 74.19 482 PHE A C 1
ATOM 3762 O O . PHE A 1 482 ? 30.998 -13.229 -11.605 1.00 74.19 482 PHE A O 1
ATOM 3769 N N . ALA A 1 483 ? 29.447 -13.570 -13.193 1.00 71.44 483 ALA A N 1
ATOM 3770 C CA . ALA A 1 483 ? 30.394 -14.136 -14.144 1.00 71.44 483 ALA A CA 1
ATOM 3771 C C . ALA A 1 483 ? 31.383 -13.042 -14.566 1.00 71.44 483 ALA A C 1
ATOM 3773 O O . ALA A 1 483 ? 30.969 -11.931 -14.876 1.00 71.44 483 ALA A O 1
ATOM 3774 N N . SER A 1 484 ? 32.676 -13.360 -14.657 1.00 69.25 484 SER A N 1
ATOM 3775 C CA . SER A 1 484 ? 33.725 -12.378 -14.987 1.00 69.25 484 SER A CA 1
ATOM 3776 C C . SER A 1 484 ? 33.544 -11.676 -16.342 1.00 69.25 484 SER A C 1
ATOM 3778 O O . SER A 1 484 ? 34.252 -10.718 -16.629 1.00 69.25 484 SER A O 1
ATOM 3780 N N . ALA A 1 485 ? 32.648 -12.187 -17.193 1.00 71.81 485 ALA A N 1
ATOM 3781 C CA . ALA A 1 485 ? 32.306 -11.626 -18.496 1.00 71.81 485 ALA A CA 1
ATOM 3782 C C . ALA A 1 485 ? 31.067 -10.710 -18.478 1.00 71.81 485 ALA A C 1
ATOM 3784 O O . ALA A 1 485 ? 30.830 -10.011 -19.459 1.00 71.81 485 ALA A O 1
ATOM 3785 N N . ALA A 1 486 ? 30.269 -10.708 -17.406 1.00 74.56 486 ALA A N 1
ATOM 3786 C CA . ALA A 1 486 ? 29.177 -9.756 -17.251 1.00 74.56 486 ALA A CA 1
ATOM 3787 C C . ALA A 1 486 ? 29.769 -8.435 -16.749 1.00 74.56 486 ALA A C 1
ATOM 3789 O O . ALA A 1 486 ? 30.536 -8.443 -15.796 1.00 74.56 486 ALA A O 1
ATOM 3790 N N . THR A 1 487 ? 29.470 -7.318 -17.410 1.00 77.75 487 THR A N 1
ATOM 3791 C CA . THR A 1 487 ? 29.867 -5.980 -16.934 1.00 77.75 487 THR A CA 1
ATOM 3792 C C . THR A 1 487 ? 28.709 -5.342 -16.177 1.00 77.75 487 THR A C 1
ATOM 3794 O O . THR A 1 487 ? 28.884 -5.007 -15.006 1.00 77.75 487 THR A O 1
ATOM 3797 N N . ASP A 1 488 ? 27.520 -5.343 -16.789 1.00 84.94 488 ASP A N 1
ATOM 3798 C CA . ASP A 1 488 ? 26.289 -4.785 -16.217 1.00 84.94 488 ASP A CA 1
ATOM 3799 C C . ASP A 1 488 ? 25.138 -5.814 -16.268 1.00 84.94 488 ASP A C 1
ATOM 3801 O O . ASP A 1 488 ? 24.264 -5.727 -17.140 1.00 84.94 488 ASP A O 1
ATOM 3805 N N . PRO A 1 489 ? 25.163 -6.876 -15.446 1.00 89.25 489 PRO A N 1
ATOM 3806 C CA . PRO A 1 489 ? 24.150 -7.929 -15.486 1.00 89.25 489 PRO A CA 1
ATOM 3807 C C . PRO A 1 489 ? 22.749 -7.422 -15.127 1.00 89.25 489 PRO A C 1
ATOM 3809 O O . PRO A 1 489 ? 22.583 -6.538 -14.286 1.00 89.25 489 PRO A O 1
ATOM 3812 N N . HIS A 1 490 ? 21.729 -8.047 -15.717 1.00 91.88 490 HIS A N 1
ATOM 3813 C CA . HIS A 1 490 ? 20.367 -7.979 -15.193 1.00 91.88 490 HIS A CA 1
ATOM 3814 C C . HIS A 1 490 ? 20.275 -8.761 -13.881 1.00 91.88 490 HIS A C 1
ATOM 3816 O O . HIS A 1 490 ? 20.762 -9.890 -13.780 1.00 91.88 490 HIS A O 1
ATOM 3822 N N . VAL A 1 491 ? 19.620 -8.167 -12.889 1.00 93.81 491 VAL A N 1
ATOM 3823 C CA . VAL A 1 491 ? 19.395 -8.738 -11.562 1.00 93.81 491 VAL A CA 1
ATOM 3824 C C . VAL A 1 491 ? 17.895 -8.875 -11.332 1.00 93.81 491 VAL A C 1
ATOM 3826 O O . VAL A 1 491 ? 17.123 -7.942 -11.550 1.00 93.81 491 VAL A O 1
ATOM 3829 N N . ILE A 1 492 ? 17.485 -10.065 -10.894 1.00 96.31 492 ILE A N 1
ATOM 3830 C CA . ILE A 1 492 ? 16.088 -10.453 -10.687 1.00 96.31 492 ILE A CA 1
ATOM 3831 C C . ILE A 1 492 ? 15.953 -10.989 -9.263 1.00 96.31 492 ILE A C 1
ATOM 3833 O O . ILE A 1 492 ? 16.671 -11.914 -8.877 1.00 96.31 492 ILE A O 1
ATOM 3837 N N . ARG A 1 493 ? 15.031 -10.424 -8.475 1.00 97.12 493 ARG A N 1
ATOM 3838 C CA . ARG A 1 493 ? 14.774 -10.862 -7.093 1.00 97.12 493 ARG A CA 1
ATOM 3839 C C . ARG A 1 493 ? 13.499 -11.689 -7.015 1.00 97.12 493 ARG A C 1
ATOM 3841 O O . ARG A 1 493 ? 12.396 -11.147 -7.058 1.00 97.12 493 ARG A O 1
ATOM 3848 N N . LEU A 1 494 ? 13.667 -12.995 -6.836 1.00 97.44 494 LEU A N 1
ATOM 3849 C CA . LEU A 1 494 ? 12.581 -13.954 -6.651 1.00 97.44 494 LEU A CA 1
ATOM 3850 C C . LEU A 1 494 ? 12.367 -14.245 -5.164 1.00 97.44 494 LEU A C 1
ATOM 3852 O O . LEU A 1 494 ? 13.332 -14.473 -4.434 1.00 97.44 494 LEU A O 1
ATOM 3856 N N . VAL A 1 495 ? 11.111 -14.244 -4.722 1.00 97.56 495 VAL A N 1
ATOM 3857 C CA . VAL A 1 495 ? 10.737 -14.465 -3.319 1.00 97.56 495 VAL A CA 1
ATOM 3858 C C . VAL A 1 495 ? 9.632 -15.508 -3.244 1.00 97.56 495 VAL A C 1
ATOM 3860 O O . VAL A 1 495 ? 8.585 -15.353 -3.868 1.00 97.56 495 VAL A O 1
ATOM 3863 N N . GLU A 1 496 ? 9.876 -16.567 -2.477 1.00 96.88 496 GLU A N 1
ATOM 3864 C CA . GLU A 1 496 ? 8.900 -17.611 -2.167 1.00 96.88 496 GLU A CA 1
ATOM 3865 C C . GLU A 1 496 ? 8.133 -17.216 -0.901 1.00 96.88 496 GLU A C 1
ATOM 3867 O O . GLU A 1 496 ? 8.747 -16.994 0.141 1.00 96.88 496 GLU A O 1
ATOM 3872 N N . PHE A 1 497 ? 6.808 -17.081 -0.999 1.00 95.19 497 PHE A N 1
ATOM 3873 C CA . PHE A 1 497 ? 5.984 -16.567 0.106 1.00 95.19 497 PHE A CA 1
ATOM 3874 C C . PHE A 1 497 ? 5.175 -17.648 0.831 1.00 95.19 497 PHE A C 1
ATOM 3876 O O . PHE A 1 497 ? 4.769 -17.428 1.971 1.00 95.19 497 PHE A O 1
ATOM 3883 N N . ASP A 1 498 ? 4.941 -18.810 0.217 1.00 95.19 498 ASP A N 1
ATOM 3884 C CA . ASP A 1 498 ? 4.095 -19.871 0.778 1.00 95.19 498 ASP A CA 1
ATOM 3885 C C . ASP A 1 498 ? 4.832 -20.752 1.811 1.00 95.19 498 ASP A C 1
ATOM 3887 O O . ASP A 1 498 ? 4.219 -21.647 2.407 1.00 95.19 498 ASP A O 1
ATOM 3891 N N . GLY A 1 499 ? 6.130 -20.524 2.038 1.00 92.94 499 GLY A N 1
ATOM 3892 C CA . GLY A 1 499 ? 6.970 -21.309 2.944 1.00 92.94 499 GLY A CA 1
ATOM 3893 C C . GLY A 1 499 ? 7.255 -22.717 2.418 1.00 92.94 499 GLY A C 1
ATOM 3894 O O . GLY A 1 499 ? 7.470 -23.645 3.207 1.00 92.94 499 GLY A O 1
ATOM 3895 N N . LYS A 1 500 ? 7.197 -22.909 1.096 1.00 93.56 500 LYS A N 1
ATOM 3896 C CA . LYS A 1 500 ? 7.319 -24.206 0.422 1.00 93.56 500 LYS A CA 1
ATOM 3897 C C . LYS A 1 500 ? 8.427 -24.165 -0.630 1.00 93.56 500 LYS A C 1
ATOM 3899 O O . LYS A 1 500 ? 8.451 -23.245 -1.439 1.00 93.56 500 LYS A O 1
ATOM 3904 N N . PRO A 1 501 ? 9.305 -25.185 -0.699 1.00 94.56 501 PRO A N 1
ATOM 3905 C CA . PRO A 1 501 ? 10.273 -25.285 -1.786 1.00 94.56 501 PRO A CA 1
ATOM 3906 C C . PRO A 1 501 ? 9.596 -25.170 -3.157 1.00 94.56 501 PRO A C 1
ATOM 3908 O O . PRO A 1 501 ? 8.555 -25.789 -3.383 1.00 94.56 501 PRO A O 1
ATOM 3911 N N . ALA A 1 502 ? 10.208 -24.403 -4.057 1.00 94.69 502 ALA A N 1
ATOM 3912 C CA . ALA A 1 502 ? 9.739 -24.196 -5.420 1.00 94.69 502 ALA A CA 1
ATOM 3913 C C . ALA A 1 502 ? 10.876 -24.439 -6.416 1.00 94.69 502 ALA A C 1
ATOM 3915 O O . ALA A 1 502 ? 12.023 -24.070 -6.161 1.00 94.69 502 ALA A O 1
ATOM 3916 N N . GLU A 1 503 ? 10.537 -25.034 -7.554 1.00 95.94 503 GLU A N 1
ATOM 3917 C CA . GLU A 1 503 ? 11.359 -24.994 -8.761 1.00 95.94 503 GLU A CA 1
ATOM 3918 C C . GLU A 1 503 ? 10.822 -23.864 -9.641 1.00 95.94 503 GLU A C 1
ATOM 3920 O O . GLU A 1 503 ? 9.606 -23.705 -9.752 1.00 95.94 503 GLU A O 1
ATOM 3925 N N . VAL A 1 504 ? 11.717 -23.051 -10.204 1.00 96.19 504 VAL A N 1
ATOM 3926 C CA . VAL A 1 504 ? 11.345 -21.866 -10.982 1.00 96.19 504 VAL A CA 1
ATOM 3927 C C . VAL A 1 504 ? 11.990 -21.935 -12.358 1.00 96.19 504 VAL A C 1
ATOM 3929 O O . VAL A 1 504 ? 13.217 -21.963 -12.464 1.00 96.19 504 VAL A O 1
ATOM 3932 N N . THR A 1 505 ? 11.171 -21.879 -13.405 1.00 96.12 505 THR A N 1
ATOM 3933 C CA . THR A 1 505 ? 11.609 -21.545 -14.758 1.00 96.12 505 THR A CA 1
ATOM 3934 C C . THR A 1 505 ? 11.429 -20.050 -14.968 1.00 96.12 505 THR A C 1
ATOM 3936 O O . THR A 1 505 ? 10.316 -19.522 -14.974 1.00 96.12 505 THR A O 1
ATOM 3939 N N . LEU A 1 506 ? 12.546 -19.367 -15.181 1.00 95.44 506 LEU A N 1
ATOM 3940 C CA . LEU A 1 506 ? 12.569 -17.971 -15.586 1.00 95.44 506 LEU A CA 1
ATOM 3941 C C . LEU A 1 506 ? 12.734 -17.899 -17.105 1.00 95.44 506 LEU A C 1
ATOM 3943 O O . LEU A 1 506 ? 13.721 -18.405 -17.644 1.00 95.44 506 LEU A O 1
ATOM 3947 N N . ARG A 1 507 ? 11.789 -17.259 -17.794 1.00 95.56 507 ARG A N 1
ATOM 3948 C CA . ARG A 1 507 ? 11.903 -16.963 -19.229 1.00 95.56 507 ARG A CA 1
ATOM 3949 C C . ARG A 1 507 ? 12.209 -15.486 -19.409 1.00 95.56 507 ARG A C 1
ATOM 3951 O O . ARG A 1 507 ? 11.596 -14.652 -18.751 1.00 95.56 507 ARG A O 1
ATOM 3958 N N . LEU A 1 508 ? 13.147 -15.183 -20.299 1.00 93.50 508 LEU A N 1
ATOM 3959 C CA . LEU A 1 508 ? 13.597 -13.829 -20.618 1.00 93.50 508 LEU A CA 1
ATOM 3960 C C . LEU A 1 508 ? 13.426 -13.579 -22.127 1.00 93.50 508 LEU A C 1
ATOM 3962 O O . LEU A 1 508 ? 13.517 -14.542 -22.890 1.00 93.50 508 LEU A O 1
ATOM 3966 N N . PRO A 1 509 ? 13.194 -12.332 -22.569 1.00 86.56 509 PRO A N 1
ATOM 3967 C CA . PRO A 1 509 ? 13.161 -11.970 -23.982 1.00 86.56 509 PRO A CA 1
ATOM 3968 C C . PRO A 1 509 ? 14.500 -12.248 -24.670 1.00 86.56 509 PRO A C 1
ATOM 3970 O O . PRO A 1 509 ? 15.550 -11.823 -24.185 1.00 86.56 509 PRO A O 1
ATOM 3973 N N . GLY A 1 510 ? 14.445 -12.938 -25.808 1.00 69.38 510 GLY A N 1
ATOM 3974 C CA . GLY A 1 510 ? 15.595 -13.438 -26.570 1.00 69.38 510 GLY A CA 1
ATOM 3975 C C . GLY A 1 510 ? 15.329 -14.848 -27.071 1.00 69.38 510 GLY A C 1
ATOM 3976 O O . GLY A 1 510 ? 16.241 -15.396 -27.728 1.00 69.38 510 GLY A O 1
#

Secondary structure (DSSP, 8-state):
-HHHHHH-TT-------GGGG-----SSBTTTHHHHHHHHHHHHHHHHHHHHHHHGGGS-SSS-SSSS-HHHHHHHHHHHHHHT-HHHHHTIIIIIHHHHHHHHHHHHHHHHHHHHHHHHHHHHB---TT-EEEE--SSS-EEEEETTEEEEEEPTT-EEEE-TTS-PPPPTT-PPEEEE-SSEEEEEETTEEEEEETTTTEEEEEEBTTBTT-SBPTT--B--EEEEETTEEEE--EEEEEEEEEETTEEEEEEEEE-TTS-EEEEEEEE-SSSS-EEEEEEEESPPPPPSSGGGSEEEEE-BSSPPSEEEEEETTEEEEE---S-EEEEEESSSTTTS-EEEEEESSEEE-SSEEEEE-SSTT--EEEEEESS--EEEEETTEEEEEEEB--GGGTT---S-EEEEEEEEEES---HHHHHHHHHHHHTSS-SS--EEE--S--SB-SEE-S-EE--TTEEEEEEEE--TTTTTTSTTSS-TT-SS-EEEEEEE-SSS-----EE---